Protein 5H4E (pdb70)

Organism: Clostridium beijerinckii (strain ATCC 51743 / NCIMB 8052) (NCBI:txid290402)

Solvent-accessible surface area: 15635 Å² total; per-residue (Å²): 128,14,57,77,69,121,62,56,0,0,0,26,8,106,44,56,3,146,75,96,38,58,60,70,78,0,29,2,0,1,0,0,67,29,39,125,79,98,90,58,1,29,6,43,53,88,2,76,31,63,63,10,110,99,59,17,7,94,48,114,57,60,32,70,69,92,12,122,105,28,87,74,42,10,2,64,25,26,12,76,5,64,130,27,29,53,0,20,0,26,93,0,42,54,3,75,0,0,3,0,5,43,77,18,0,18,1,74,1,48,120,47,115,121,42,110,64,5,44,45,21,28,84,21,59,66,98,17,15,19,2,62,44,15,24,2,3,21,0,50,8,24,28,45,142,97,2,0,87,0,12,4,8,2,50,55,7,0,0,0,10,3,22,0,48,0,15,6,92,96,71,61,83,70,44,22,2,7,44,50,62,32,64,91,4,21,93,35,0,85,127,75,5,45,78,69,0,73,70,0,31,61,110,26,0,0,10,5,4,12,18,18,66,2,19,0,37,76,104,80,100,25,5,132,34,0,46,78,13,2,69,86,0,11,81,97,4,50,116,83,85,0,62,8,83,24,156,104,15,47,0,15,0,47,12,83,72,90,41,0,6,0,9,71,104,70,37,73,86,90,14,68,0,112,16,88,7,44,1,31,31,0,12,70,3,60,39,34,3,80,37,38,78,98,23,20,105,22,2,8,15,14,0,0,1,3,0,0,3,39,7,0,90,45,29,84,55,5,89,59,56,62,91,6,18,146,87,53,20,0,2,37,0,0,60,6,0,12,70,51,12,92,108,73,44,5,31,1,4,49,41,0,64,14,53,108,34,5,0,37,0,70,19,76,47,9,71,27,0,25,0,23,0,7,62

Structure (mmCIF, N/CA/C/O backbone):
data_5H4E
#
_entry.id   5H4E
#
_cell.length_a   45.758
_cell.length_b   72.838
_cell.length_c   56.456
_cell.angle_alpha   90.00
_cell.angle_beta   103.85
_cell.angle_gamma   90.00
#
_symmetry.space_group_name_H-M   'P 1 21 1'
#
loop_
_entity.id
_entity.type
_entity.pdbx_description
1 polymer 'beta 1-3 glucanase'
2 water water
#
loop_
_atom_site.group_PDB
_atom_site.id
_atom_site.type_symbol
_atom_site.label_atom_id
_atom_site.label_alt_id
_atom_site.label_comp_id
_atom_site.label_asym_id
_atom_site.label_entity_id
_atom_site.label_seq_id
_atom_site.pdbx_PDB_ins_code
_atom_site.Cartn_x
_atom_site.Cartn_y
_atom_site.Cartn_z
_atom_site.occupancy
_atom_site.B_iso_or_equiv
_atom_site.auth_seq_id
_atom_site.auth_comp_id
_atom_site.auth_asym_id
_atom_site.auth_atom_id
_atom_site.pdbx_PDB_model_num
ATOM 1 N N . THR A 1 1 ? 29.566 -16.652 -5.754 1.00 40.62 219 THR A N 1
ATOM 2 C CA . THR A 1 1 ? 29.766 -15.211 -5.911 1.00 32.22 219 THR A CA 1
ATOM 3 C C . THR A 1 1 ? 29.032 -14.639 -7.118 1.00 32.04 219 THR A C 1
ATOM 4 O O . THR A 1 1 ? 29.213 -15.104 -8.243 1.00 30.48 219 THR A O 1
ATOM 8 N N . PRO A 1 2 ? 28.195 -13.621 -6.887 1.00 27.84 220 PRO A N 1
ATOM 9 C CA . PRO A 1 2 ? 27.534 -12.913 -7.986 1.00 26.83 220 PRO A CA 1
ATOM 10 C C . PRO A 1 2 ? 28.538 -12.215 -8.903 1.00 25.78 220 PRO A C 1
ATOM 11 O O . PRO A 1 2 ? 29.691 -12.005 -8.505 1.00 24.08 220 PRO A O 1
ATOM 15 N N . PRO A 1 3 ? 28.105 -11.858 -10.120 1.00 25.22 221 PRO A N 1
ATOM 16 C CA . PRO A 1 3 ? 28.969 -11.142 -11.057 1.00 23.78 221 PRO A CA 1
ATOM 17 C C . PRO A 1 3 ? 29.371 -9.786 -10.501 1.00 26.47 221 PRO A C 1
ATOM 18 O O . PRO A 1 3 ? 28.527 -9.062 -9.969 1.00 23.21 221 PRO A O 1
ATOM 22 N N . LEU A 1 4 ? 30.649 -9.449 -10.625 1.00 24.55 222 LEU A N 1
ATOM 23 C CA . LEU A 1 4 ? 31.150 -8.203 -10.074 1.00 23.96 222 LEU A CA 1
ATOM 24 C C . LEU A 1 4 ? 31.677 -7.289 -11.171 1.00 27.19 222 LEU A C 1
ATOM 25 O O . LEU A 1 4 ? 32.104 -7.744 -12.231 1.00 25.64 222 LEU A O 1
ATOM 30 N N . LYS A 1 5 ? 31.628 -5.994 -10.905 1.00 21.91 223 LYS A N 1
ATOM 31 C CA . LYS A 1 5 ? 32.203 -5.007 -11.805 1.00 27.59 223 LYS A CA 1
ATOM 32 C C . LYS A 1 5 ? 33.121 -4.141 -10.989 1.00 24.94 223 LYS A C 1
ATOM 33 O O . LYS A 1 5 ? 32.745 -3.703 -9.914 1.00 23.78 223 LYS A O 1
ATOM 39 N N . SER A 1 6 ? 34.327 -3.901 -11.489 1.00 26.04 224 SER A N 1
ATOM 40 C CA . SER A 1 6 ? 35.238 -3.015 -10.791 1.00 23.62 224 SER A CA 1
ATOM 41 C C . SER A 1 6 ? 34.564 -1.657 -10.595 1.00 26.47 224 SER A C 1
ATOM 42 O O . SER A 1 6 ? 34.048 -1.067 -11.549 1.00 28.16 224 SER A O 1
ATOM 45 N N . GLY A 1 7 ? 34.529 -1.189 -9.351 1.00 25.09 225 GLY A N 1
ATOM 46 C CA . GLY A 1 7 ? 33.978 0.122 -9.055 1.00 27.22 225 GLY A CA 1
ATOM 47 C C . GLY A 1 7 ? 32.515 0.108 -8.656 1.00 25.49 225 GLY A C 1
ATOM 48 O O . GLY A 1 7 ? 31.922 1.160 -8.431 1.00 26.37 225 GLY A O 1
ATOM 49 N N . PHE A 1 8 ? 31.931 -1.083 -8.579 1.00 21.16 226 PHE A N 1
ATOM 50 C CA . PHE A 1 8 ? 30.518 -1.238 -8.229 1.00 21.61 226 PHE A CA 1
ATOM 51 C C . PHE A 1 8 ? 30.347 -2.232 -7.102 1.00 21.04 226 PHE A C 1
ATOM 52 O O . PHE A 1 8 ? 31.262 -2.990 -6.786 1.00 23.04 226 PHE A O 1
ATOM 60 N N . VAL A 1 9 ? 29.175 -2.206 -6.481 1.00 18.31 227 VAL A N 1
ATOM 61 C CA . VAL A 1 9 ? 28.736 -3.278 -5.590 1.00 19.69 227 VAL A CA 1
ATOM 62 C C . VAL A 1 9 ? 27.602 -4.024 -6.286 1.00 19.14 227 VAL A C 1
ATOM 63 O O . VAL A 1 9 ? 26.746 -3.415 -6.928 1.00 21.76 227 VAL A O 1
ATOM 67 N N . THR A 1 10 ? 27.606 -5.342 -6.191 1.00 18.49 228 THR A N 1
ATOM 68 C CA . THR A 1 10 ? 26.516 -6.112 -6.768 1.00 16.81 228 THR A CA 1
ATOM 69 C C . THR A 1 10 ? 25.519 -6.501 -5.682 1.00 18.12 228 THR A C 1
ATOM 70 O O . THR A 1 10 ? 25.906 -6.938 -4.595 1.00 17.63 228 THR A O 1
ATOM 74 N N . LEU A 1 11 ? 24.237 -6.321 -5.987 1.00 15.59 229 LEU A N 1
ATOM 75 C CA . LEU A 1 11 ? 23.150 -6.790 -5.147 1.00 17.45 229 LEU A CA 1
ATOM 76 C C . LEU A 1 11 ? 22.446 -7.963 -5.842 1.00 17.78 229 LEU A C 1
ATOM 77 O O . LEU A 1 11 ? 21.786 -7.783 -6.859 1.00 19.60 229 LEU A O 1
ATOM 82 N N . GLN A 1 12 ? 22.611 -9.167 -5.305 1.00 16.86 230 GLN A N 1
ATOM 83 C CA . GLN A 1 12 ? 22.082 -10.367 -5.942 1.00 18.63 230 GLN A CA 1
ATOM 84 C C . GLN A 1 12 ? 20.754 -10.768 -5.315 1.00 19.88 230 GLN A C 1
ATOM 85 O O . GLN A 1 12 ? 20.696 -11.003 -4.114 1.00 19.45 230 GLN A O 1
ATOM 91 N N . VAL A 1 13 ? 19.686 -10.842 -6.114 1.00 18.96 231 VAL A N 1
ATOM 92 C CA . VAL A 1 13 ? 18.420 -11.355 -5.583 1.00 19.23 231 VAL A CA 1
ATOM 93 C C . VAL A 1 13 ? 18.473 -12.879 -5.580 1.00 21.63 231 VAL A C 1
ATOM 94 O O . VAL A 1 13 ? 18.858 -13.497 -6.579 1.00 20.50 231 VAL A O 1
ATOM 98 N N . LYS A 1 14 ? 18.121 -13.481 -4.446 1.00 17.20 232 LYS A N 1
ATOM 99 C CA . LYS A 1 14 ? 18.012 -14.934 -4.352 1.00 17.59 232 LYS A CA 1
ATOM 100 C C . LYS A 1 14 ? 16.580 -15.359 -4.024 1.00 19.50 232 LYS A C 1
ATOM 101 O O . LYS A 1 14 ? 16.006 -14.944 -3.015 1.00 19.08 232 LYS A O 1
ATOM 107 N N . ASN A 1 15 ? 16.020 -16.211 -4.877 1.00 21.94 233 ASN A N 1
ATOM 108 C CA . ASN A 1 15 ? 14.643 -16.687 -4.732 1.00 18.27 233 ASN A CA 1
ATOM 109 C C . ASN A 1 15 ? 14.540 -17.836 -3.736 1.00 23.73 233 ASN A C 1
ATOM 110 O O . ASN A 1 15 ? 14.925 -18.974 -4.044 1.00 22.04 233 ASN A O 1
ATOM 115 N N . ASN A 1 16 ? 14.030 -17.546 -2.538 1.00 19.75 234 ASN A N 1
ATOM 116 C CA . ASN A 1 16 ? 13.860 -18.581 -1.514 1.00 21.26 234 ASN A CA 1
ATOM 117 C C . ASN A 1 16 ? 12.387 -18.825 -1.191 1.00 24.45 234 ASN A C 1
ATOM 118 O O . ASN A 1 16 ? 12.040 -19.176 -0.060 1.00 23.54 234 ASN A O 1
ATOM 123 N N . THR A 1 17 ? 11.531 -18.625 -2.186 1.00 22.15 235 THR A N 1
ATOM 124 C CA . THR A 1 17 ? 10.087 -18.733 -1.988 1.00 22.73 235 THR A CA 1
ATOM 125 C C . THR A 1 17 ? 9.604 -20.180 -2.109 1.00 27.96 235 THR A C 1
ATOM 126 O O . THR A 1 17 ? 8.399 -20.451 -2.022 1.00 24.39 235 THR A O 1
ATOM 130 N N . ASN A 1 18 ? 10.550 -21.100 -2.292 1.00 28.07 236 ASN A N 1
ATOM 131 C CA . ASN A 1 18 ? 10.259 -22.542 -2.312 1.00 32.66 236 ASN A CA 1
ATOM 132 C C . ASN A 1 18 ? 9.118 -22.930 -3.252 1.00 31.97 236 ASN A C 1
ATOM 133 O O . ASN A 1 18 ? 8.328 -23.818 -2.942 1.00 32.63 236 ASN A O 1
ATOM 138 N N . GLY A 1 19 ? 9.036 -22.249 -4.389 1.00 31.08 237 GLY A N 1
ATOM 139 C CA . GLY A 1 19 ? 8.094 -22.595 -5.439 1.00 28.48 237 GLY A CA 1
ATOM 140 C C . GLY A 1 19 ? 6.850 -21.729 -5.489 1.00 27.74 237 GLY A C 1
ATOM 141 O O . GLY A 1 19 ? 6.023 -21.901 -6.369 1.00 27.42 237 GLY A O 1
ATOM 142 N N . GLN A 1 20 ? 6.703 -20.801 -4.543 1.00 24.68 238 GLN A N 1
ATOM 143 C CA . GLN A 1 20 ? 5.549 -19.911 -4.562 1.00 24.39 238 GLN A CA 1
ATOM 144 C C . GLN A 1 20 ? 5.615 -18.954 -5.746 1.00 25.25 238 GLN A C 1
ATOM 145 O O . GLN A 1 20 ? 4.596 -18.649 -6.364 1.00 25.95 238 GLN A O 1
ATOM 151 N N . TYR A 1 21 ? 6.821 -18.467 -6.035 1.00 23.63 239 TYR A N 1
ATOM 152 C CA . TYR A 1 21 ? 7.068 -17.597 -7.190 1.00 25.27 239 TYR A CA 1
ATOM 153 C C . TYR A 1 21 ? 8.338 -18.010 -7.935 1.00 23.84 239 TYR A C 1
ATOM 154 O O . TYR A 1 21 ? 9.328 -18.413 -7.311 1.00 27.38 239 TYR A O 1
ATOM 163 N N . SER A 1 22 ? 8.306 -17.916 -9.264 1.00 24.33 240 SER A N 1
ATOM 164 C CA . SER A 1 22 ? 9.493 -18.153 -10.091 1.00 27.06 240 SER A CA 1
ATOM 165 C C . SER A 1 22 ? 10.244 -16.836 -10.249 1.00 23.78 240 SER A C 1
ATOM 166 O O . SER A 1 22 ? 9.713 -15.788 -9.907 1.00 22.36 240 SER A O 1
ATOM 169 N N . ASN A 1 23 ? 11.467 -16.876 -10.768 1.00 25.37 241 ASN A N 1
ATOM 170 C CA . ASN A 1 23 ? 12.212 -15.643 -10.999 1.00 21.54 241 ASN A CA 1
ATOM 171 C C . ASN A 1 23 ? 11.535 -14.743 -12.035 1.00 25.20 241 ASN A C 1
ATOM 172 O O . ASN A 1 23 ? 11.735 -13.523 -12.056 1.00 24.08 241 ASN A O 1
ATOM 177 N N . ASP A 1 24 ? 10.723 -15.352 -12.890 1.00 24.93 242 ASP A N 1
ATOM 178 C CA . ASP A 1 24 ? 9.910 -14.612 -13.844 1.00 23.44 242 ASP A CA 1
ATOM 179 C C . ASP A 1 24 ? 8.751 -13.876 -13.151 1.00 28.46 242 ASP A C 1
ATOM 180 O O . ASP A 1 24 ? 8.056 -13.079 -13.776 1.00 24.61 242 ASP A O 1
ATOM 185 N N . GLN A 1 25 ? 8.558 -14.141 -11.859 1.00 23.34 243 GLN A N 1
ATOM 186 C CA . GLN A 1 25 ? 7.475 -13.521 -11.096 1.00 25.02 243 GLN A CA 1
ATOM 187 C C . GLN A 1 25 ? 7.994 -12.598 -9.986 1.00 23.88 243 GLN A C 1
ATOM 188 O O . GLN A 1 25 ? 7.231 -12.145 -9.126 1.00 22.84 243 GLN A O 1
ATOM 194 N N . ILE A 1 26 ? 9.293 -12.336 -10.011 1.00 21.90 244 ILE A N 1
ATOM 195 C CA . ILE A 1 26 ? 9.913 -11.447 -9.034 1.00 22.43 244 ILE A CA 1
ATOM 196 C C . ILE A 1 26 ? 10.436 -10.213 -9.756 1.00 19.69 244 ILE A C 1
ATOM 197 O O . ILE A 1 26 ? 11.141 -10.335 -10.752 1.00 21.48 244 ILE A O 1
ATOM 202 N N . TYR A 1 27 ? 10.080 -9.032 -9.263 1.00 18.52 245 TYR A N 1
ATOM 203 C CA . TYR A 1 27 ? 10.473 -7.785 -9.911 1.00 20.59 245 TYR A CA 1
ATOM 204 C C . TYR A 1 27 ? 11.305 -6.912 -8.990 1.00 20.03 245 TYR A C 1
ATOM 205 O O . TYR A 1 27 ? 10.943 -6.734 -7.838 1.00 18.25 245 TYR A O 1
ATOM 214 N N . TRP A 1 28 ? 12.400 -6.345 -9.492 1.00 15.37 246 TRP A N 1
ATOM 215 C CA . TRP A 1 28 ? 13.148 -5.388 -8.683 1.00 19.91 246 TRP A CA 1
ATOM 216 C C . TRP A 1 28 ? 13.367 -4.050 -9.387 1.00 19.21 246 TRP A C 1
ATOM 217 O O . TRP A 1 28 ? 13.433 -3.979 -10.622 1.00 19.15 246 TRP A O 1
ATOM 228 N N . ALA A 1 29 ? 13.467 -2.999 -8.580 1.00 17.96 247 ALA A N 1
ATOM 229 C CA . ALA A 1 29 ? 13.837 -1.663 -9.029 1.00 18.74 247 ALA A CA 1
ATOM 230 C C . ALA A 1 29 ? 14.627 -0.994 -7.914 1.00 19.93 247 ALA A C 1
ATOM 231 O O . ALA A 1 29 ? 14.323 -1.194 -6.739 1.00 18.16 247 ALA A O 1
ATOM 233 N N . ILE A 1 30 ? 15.652 -0.221 -8.262 1.00 17.15 248 ILE A N 1
ATOM 234 C CA . ILE A 1 30 ? 16.363 0.575 -7.253 1.00 18.99 248 ILE A CA 1
ATOM 235 C C . ILE A 1 30 ? 16.170 2.057 -7.537 1.00 20.22 248 ILE A C 1
ATOM 236 O O . ILE A 1 30 ? 16.484 2.528 -8.630 1.00 20.80 248 ILE A O 1
ATOM 241 N N . VAL A 1 31 ? 15.672 2.782 -6.545 1.00 18.83 249 VAL A N 1
ATOM 242 C CA . VAL A 1 31 ? 15.484 4.215 -6.660 1.00 19.42 249 VAL A CA 1
ATOM 243 C C . VAL A 1 31 ? 16.240 4.906 -5.540 1.00 22.92 249 VAL A C 1
ATOM 244 O O . VAL A 1 31 ? 16.365 4.369 -4.440 1.00 23.65 249 VAL A O 1
ATOM 248 N N . GLY A 1 32 ? 16.765 6.090 -5.814 1.00 19.87 250 GLY A N 1
ATOM 249 C CA . GLY A 1 32 ? 17.589 6.762 -4.831 1.00 19.60 250 GLY A CA 1
ATOM 250 C C . GLY A 1 32 ? 18.018 8.126 -5.327 1.00 20.57 250 GLY A C 1
ATOM 251 O O . GLY A 1 32 ? 17.377 8.694 -6.208 1.00 20.06 250 GLY A O 1
ATOM 252 N N . LYS A 1 33 ? 19.092 8.660 -4.754 1.00 20.20 251 LYS A N 1
ATOM 253 C CA . LYS A 1 33 ? 19.600 9.954 -5.196 1.00 24.07 251 LYS A CA 1
ATOM 254 C C . LYS A 1 33 ? 21.052 9.881 -5.644 1.00 24.81 251 LYS A C 1
ATOM 255 O O . LYS A 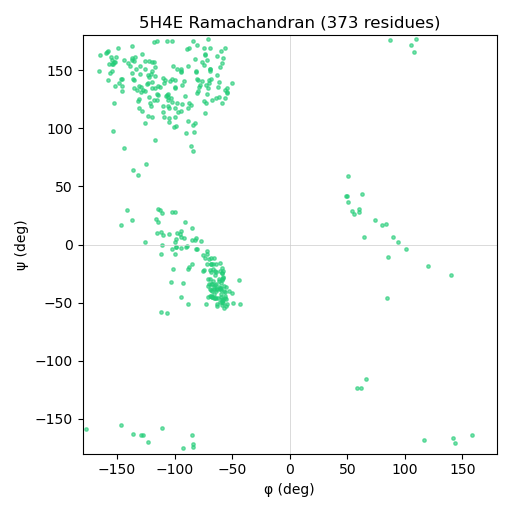1 33 ? 21.864 9.192 -5.031 1.00 22.44 251 LYS A O 1
ATOM 261 N N . ASP A 1 34 ? 21.353 10.581 -6.734 1.00 27.99 252 ASP A N 1
ATOM 262 C CA . ASP A 1 34 ? 22.726 10.782 -7.162 1.00 24.74 252 ASP A CA 1
ATOM 263 C C . ASP A 1 34 ? 23.461 11.542 -6.072 1.00 26.62 252 ASP A C 1
ATOM 264 O O . ASP A 1 34 ? 23.003 12.593 -5.624 1.00 26.42 252 ASP A O 1
ATOM 269 N N . PRO A 1 35 ? 24.601 11.006 -5.627 1.00 27.89 253 PRO A N 1
ATOM 270 C CA . PRO A 1 35 ? 25.377 11.623 -4.550 1.00 27.11 253 PRO A CA 1
ATOM 271 C C . PRO A 1 35 ? 25.821 13.051 -4.863 1.00 30.63 253 PRO A C 1
ATOM 272 O O . PRO A 1 35 ? 25.955 13.850 -3.949 1.00 33.83 253 PRO A O 1
ATOM 276 N N . ASP A 1 36 ? 26.042 13.369 -6.129 1.00 27.48 254 ASP A N 1
ATOM 277 C CA . ASP A 1 36 ? 26.566 14.685 -6.478 1.00 31.14 254 ASP A CA 1
ATOM 278 C C . ASP A 1 36 ? 25.471 15.697 -6.831 1.00 32.78 254 ASP A C 1
ATOM 279 O O . ASP A 1 36 ? 25.489 16.833 -6.353 1.00 36.75 254 ASP A O 1
ATOM 284 N N . THR A 1 37 ? 24.509 15.282 -7.645 1.00 30.51 255 THR A N 1
ATOM 285 C CA . THR A 1 37 ? 23.465 16.189 -8.109 1.00 28.30 255 THR A CA 1
ATOM 286 C C . THR A 1 37 ? 22.271 16.235 -7.163 1.00 34.02 255 THR A C 1
ATOM 287 O O . THR A 1 37 ? 21.508 17.199 -7.176 1.00 31.57 255 THR A O 1
ATOM 291 N N . LYS A 1 38 ? 22.133 15.188 -6.343 1.00 31.45 256 LYS A N 1
ATOM 292 C CA . LYS A 1 38 ? 20.967 14.947 -5.474 1.00 31.78 256 LYS A CA 1
ATOM 293 C C . LYS A 1 38 ? 19.668 14.697 -6.250 1.00 32.84 256 LYS A C 1
ATOM 294 O O . LYS A 1 38 ? 18.601 14.586 -5.648 1.00 37.79 256 LYS A O 1
ATOM 300 N N . GLN A 1 39 ? 19.747 14.589 -7.573 1.00 28.64 257 GLN A N 1
ATOM 301 C CA . GLN A 1 39 ? 18.563 14.261 -8.359 1.00 32.33 257 GLN A CA 1
ATOM 302 C C . GLN A 1 39 ? 18.071 12.865 -7.965 1.00 33.53 257 GLN A C 1
ATOM 303 O O . GLN A 1 39 ? 18.878 11.984 -7.644 1.00 26.44 257 GLN A O 1
ATOM 309 N N . PHE A 1 40 ? 16.758 12.657 -7.989 1.00 31.79 258 PHE A N 1
ATOM 310 C CA . PHE A 1 40 ? 16.221 11.316 -7.823 1.00 28.06 258 PHE A CA 1
ATOM 311 C C . PHE A 1 40 ? 16.482 10.523 -9.086 1.00 26.38 258 PHE A C 1
ATOM 312 O O . PHE A 1 40 ? 16.308 11.017 -10.198 1.00 27.49 258 PHE A O 1
ATOM 320 N N . VAL A 1 41 ? 16.906 9.278 -8.901 1.00 24.34 259 VAL A N 1
ATOM 321 C CA . VAL A 1 41 ? 17.344 8.424 -9.987 1.00 21.97 259 VAL A CA 1
ATOM 322 C C . VAL A 1 41 ? 16.793 7.019 -9.837 1.00 23.20 259 VAL A C 1
ATOM 323 O O . VAL A 1 41 ? 16.386 6.606 -8.742 1.00 20.46 259 VAL A O 1
ATOM 327 N N . HIS A 1 42 ? 16.779 6.287 -10.936 1.00 18.81 260 HIS A N 1
ATOM 328 C CA . HIS A 1 42 ? 16.620 4.842 -10.875 1.00 18.01 260 HIS A CA 1
ATOM 329 C C . HIS A 1 42 ? 17.857 4.232 -11.503 1.00 23.13 260 HIS A C 1
ATOM 330 O O . HIS A 1 42 ? 18.468 4.823 -12.401 1.00 21.74 260 HIS A O 1
ATOM 337 N N . VAL A 1 43 ? 18.231 3.055 -11.025 1.00 20.03 261 VAL A N 1
ATOM 338 C CA . VAL A 1 43 ? 19.442 2.395 -11.488 1.00 20.55 261 VAL A CA 1
ATOM 339 C C . VAL A 1 43 ? 19.116 1.486 -12.660 1.00 20.78 261 VAL A C 1
ATOM 340 O O . VAL A 1 43 ? 18.212 0.647 -12.567 1.00 23.65 261 VAL A O 1
ATOM 344 N N . ASP A 1 44 ? 19.842 1.623 -13.766 1.00 18.80 262 ASP A N 1
ATOM 345 C CA . ASP A 1 44 ? 19.554 0.755 -14.896 1.00 21.59 262 ASP A CA 1
ATOM 346 C C . ASP A 1 44 ? 20.288 -0.570 -14.693 1.00 21.59 262 ASP A C 1
ATOM 347 O O . ASP A 1 44 ? 20.857 -0.817 -13.614 1.00 21.90 262 ASP A O 1
ATOM 352 N N . LEU A 1 45 ? 20.272 -1.425 -15.708 1.00 19.74 263 LEU A N 1
ATOM 353 C CA . LEU A 1 45 ? 20.815 -2.771 -15.546 1.00 21.73 263 LEU A CA 1
ATOM 354 C C . LEU A 1 45 ? 22.347 -2.798 -15.485 1.00 22.55 263 LEU A C 1
ATOM 355 O O . LEU A 1 45 ? 22.946 -3.820 -15.132 1.00 21.22 263 LEU A O 1
ATOM 360 N N . ASN A 1 46 ? 22.987 -1.684 -15.808 1.00 24.58 264 ASN A N 1
ATOM 361 C CA . ASN A 1 46 ? 24.447 -1.649 -15.775 1.00 22.27 264 ASN A CA 1
ATOM 362 C C . ASN A 1 46 ? 24.997 -0.758 -14.663 1.00 22.32 264 ASN A C 1
ATOM 363 O O . ASN A 1 46 ? 26.195 -0.464 -14.628 1.00 22.00 264 ASN A O 1
ATOM 368 N N . GLY A 1 47 ? 24.134 -0.317 -13.756 1.00 21.82 265 GLY A N 1
ATOM 369 C CA . GLY A 1 47 ? 24.593 0.469 -12.625 1.00 19.76 265 GLY A CA 1
ATOM 370 C C . GLY A 1 47 ? 24.636 1.974 -12.808 1.00 19.96 265 GLY A C 1
ATOM 371 O O . GLY A 1 47 ? 25.130 2.693 -11.946 1.00 20.88 265 GLY A O 1
ATOM 372 N N . ASN A 1 48 ? 24.128 2.468 -13.930 1.00 19.45 266 ASN A N 1
ATOM 373 C CA . ASN A 1 48 ? 24.054 3.912 -14.148 1.00 20.43 266 ASN A CA 1
ATOM 374 C C . ASN A 1 48 ? 22.917 4.571 -13.373 1.00 18.38 266 ASN A C 1
ATOM 375 O O . ASN A 1 48 ? 21.818 4.013 -13.280 1.00 20.55 266 ASN A O 1
ATOM 380 N N . LEU A 1 49 ? 23.164 5.765 -12.835 1.00 19.31 267 LEU A N 1
ATOM 381 C CA . LEU A 1 49 ? 22.106 6.480 -12.122 1.00 20.17 267 LEU A CA 1
ATOM 382 C C . LEU A 1 49 ? 21.343 7.361 -13.114 1.00 21.05 267 LEU A C 1
ATOM 383 O O . LEU A 1 49 ? 21.762 8.473 -13.401 1.00 19.02 267 LEU A O 1
ATOM 388 N N . ILE A 1 50 ? 20.226 6.853 -13.631 1.00 21.43 268 ILE A N 1
ATOM 389 C CA . ILE A 1 50 ? 19.430 7.600 -14.616 1.00 22.24 268 ILE A CA 1
ATOM 390 C C . ILE A 1 50 ? 18.451 8.537 -13.924 1.00 27.29 268 ILE A C 1
ATOM 391 O O . ILE A 1 50 ? 17.590 8.079 -13.168 1.00 25.68 268 ILE A O 1
ATOM 396 N N . PRO A 1 51 ? 18.564 9.849 -14.182 1.00 25.51 269 PRO A N 1
ATOM 397 C CA . PRO A 1 51 ? 17.645 10.809 -13.551 1.00 26.29 269 PRO A CA 1
ATOM 398 C C . PRO A 1 51 ? 16.182 10.467 -13.794 1.00 25.33 269 PRO A C 1
ATOM 399 O O . PRO A 1 51 ? 15.819 10.120 -14.917 1.00 23.81 269 PRO A O 1
ATOM 403 N N . MET A 1 52 ? 15.357 10.529 -12.753 1.00 27.07 270 MET A N 1
ATOM 404 C CA . MET A 1 52 ? 13.925 10.401 -12.972 1.00 31.34 270 MET A CA 1
ATOM 405 C C . MET A 1 52 ? 13.409 11.648 -13.677 1.00 32.20 270 MET A C 1
ATOM 406 O O . MET A 1 52 ? 13.796 12.772 -13.347 1.00 33.05 270 MET A O 1
ATOM 411 N N . LYS A 1 53 ? 12.522 11.438 -14.632 1.00 34.38 271 LYS A N 1
ATOM 412 C CA . LYS A 1 53 ? 11.830 12.537 -15.281 1.00 40.00 271 LYS A CA 1
ATOM 413 C C . LYS A 1 53 ? 10.325 12.264 -15.307 1.00 40.16 271 LYS A C 1
ATOM 414 O O . LYS A 1 53 ? 9.900 11.142 -15.605 1.00 33.22 271 LYS A O 1
ATOM 420 N N . ILE A 1 54 ? 9.531 13.293 -15.001 1.00 39.65 272 ILE A N 1
ATOM 421 C CA . ILE A 1 54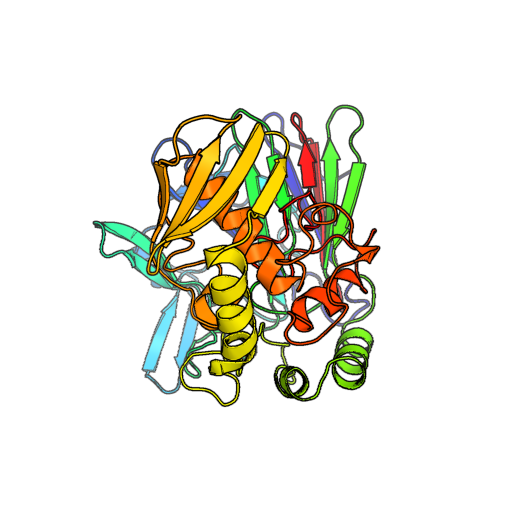 ? 8.063 13.195 -15.020 1.00 37.96 272 ILE A CA 1
ATOM 422 C C . ILE A 1 54 ? 7.512 12.462 -16.254 1.00 33.29 272 ILE A C 1
ATOM 423 O O . ILE A 1 54 ? 6.481 11.795 -16.191 1.00 35.47 272 ILE A O 1
ATOM 428 N N . SER A 1 55 ? 8.220 12.556 -17.371 1.00 37.48 273 SER A N 1
ATOM 429 C CA . SER A 1 55 ? 7.776 11.926 -18.603 1.00 32.71 273 SER A CA 1
ATOM 430 C C . SER A 1 55 ? 7.857 10.396 -18.558 1.00 35.03 273 SER A C 1
ATOM 431 O O . SER A 1 55 ? 7.302 9.717 -19.417 1.00 34.27 273 SER A O 1
ATOM 434 N N . ASP A 1 56 ? 8.533 9.853 -17.548 1.00 36.15 274 ASP A N 1
ATOM 435 C CA . ASP A 1 56 ? 8.672 8.401 -17.414 1.00 33.29 274 ASP A CA 1
ATOM 436 C C . ASP A 1 56 ? 7.344 7.683 -17.157 1.00 34.20 274 ASP A C 1
ATOM 437 O O . ASP A 1 56 ? 7.199 6.508 -17.497 1.00 36.54 274 ASP A O 1
ATOM 442 N N . ASN A 1 57 ? 6.378 8.387 -16.573 1.00 32.93 275 ASN A N 1
ATOM 443 C CA . ASN A 1 57 ? 5.058 7.807 -16.312 1.00 31.04 275 ASN A CA 1
ATOM 444 C C . ASN A 1 57 ? 4.346 7.372 -17.597 1.00 34.61 275 ASN A C 1
ATOM 445 O O . ASN A 1 57 ? 3.559 6.425 -17.593 1.00 36.22 275 ASN A O 1
ATOM 450 N N . ASP A 1 58 ? 4.636 8.053 -18.702 1.00 40.53 276 ASP A N 1
ATOM 451 C CA . ASP A 1 58 ? 3.901 7.827 -19.949 1.00 40.41 276 ASP A CA 1
ATOM 452 C C . ASP A 1 58 ? 4.731 7.176 -21.050 1.00 44.69 276 ASP A C 1
ATOM 453 O O . ASP A 1 58 ? 4.190 6.797 -22.090 1.00 46.86 276 ASP A O 1
ATOM 458 N N . ALA A 1 59 ? 6.035 7.049 -20.823 1.00 40.97 277 ALA A N 1
ATOM 459 C CA . ALA A 1 59 ? 6.939 6.471 -21.815 1.00 45.59 277 ALA A CA 1
ATOM 460 C C . ALA A 1 59 ? 6.562 5.033 -22.183 1.00 42.56 277 ALA A C 1
ATOM 461 O O . ALA A 1 59 ? 5.757 4.399 -21.507 1.00 46.08 277 ALA A O 1
ATOM 463 N N . ALA A 1 60 ? 7.145 4.532 -23.268 1.00 48.95 278 ALA A N 1
ATOM 464 C CA . ALA A 1 60 ? 6.887 3.174 -23.747 1.00 47.90 278 ALA A CA 1
ATOM 465 C C . ALA A 1 60 ? 7.119 2.114 -22.671 1.00 48.39 278 ALA A C 1
ATOM 466 O O . ALA A 1 60 ? 8.162 2.099 -22.009 1.00 46.58 278 ALA A O 1
ATOM 468 N N . GLY A 1 61 ? 6.145 1.221 -22.516 1.00 47.36 279 GLY A N 1
ATOM 469 C CA . GLY A 1 61 ? 6.230 0.150 -21.538 1.00 40.34 279 GLY A CA 1
ATOM 470 C C . GLY A 1 61 ? 5.810 0.555 -20.138 1.00 41.64 279 GLY A C 1
ATOM 471 O O . GLY A 1 61 ? 6.123 -0.128 -19.170 1.00 39.52 279 GLY A O 1
ATOM 472 N N . HIS A 1 62 ? 5.099 1.671 -20.024 1.00 40.22 280 HIS A N 1
ATOM 473 C CA . HIS A 1 62 ? 4.668 2.143 -18.716 1.00 37.44 280 HIS A CA 1
ATOM 474 C C . HIS A 1 62 ? 3.526 1.289 -18.192 1.00 37.94 280 HIS A C 1
ATOM 475 O O . HIS A 1 62 ? 2.958 0.470 -18.918 1.00 35.86 280 HIS A O 1
ATOM 482 N N . LEU A 1 63 ? 3.194 1.484 -16.920 1.00 32.89 281 LEU A N 1
ATOM 483 C CA . LEU A 1 63 ? 2.143 0.718 -16.285 1.00 30.54 281 LEU A CA 1
ATOM 484 C C . LEU A 1 63 ? 0.877 1.551 -16.224 1.00 29.07 281 LEU A C 1
ATOM 485 O O . LEU A 1 63 ? 0.933 2.775 -16.202 1.00 31.82 281 LEU A O 1
ATOM 490 N N . THR A 1 64 ? -0.265 0.880 -16.196 1.00 28.94 282 THR A N 1
ATOM 491 C CA . THR A 1 64 ? -1.533 1.568 -16.023 1.00 29.50 282 THR A CA 1
ATOM 492 C C . THR A 1 64 ? -2.384 0.812 -15.013 1.00 30.01 282 THR A C 1
ATOM 493 O O . THR A 1 64 ? -2.378 -0.421 -14.979 1.00 30.60 282 THR A O 1
ATOM 497 N N . LYS A 1 65 ? -3.100 1.552 -14.173 1.00 30.58 283 LYS A N 1
ATOM 498 C CA . LYS A 1 65 ? -3.935 0.932 -13.148 1.00 31.41 283 LYS A CA 1
ATOM 499 C C . LYS A 1 65 ? -5.198 1.749 -12.908 1.00 30.76 283 LYS A C 1
ATOM 500 O O . LYS A 1 65 ? -5.147 2.981 -12.838 1.00 31.18 283 LYS A O 1
ATOM 506 N N . THR A 1 66 ? -6.333 1.063 -12.801 1.00 29.79 284 THR A N 1
ATOM 507 C CA . THR A 1 66 ? -7.582 1.713 -12.413 1.00 29.65 284 THR A CA 1
ATOM 508 C C . THR A 1 66 ? -7.882 1.478 -10.939 1.00 29.13 284 THR A C 1
ATOM 509 O O . THR A 1 66 ? -8.067 0.334 -10.518 1.00 30.85 284 THR A O 1
ATOM 513 N N . THR A 1 67 ? -7.922 2.561 -10.164 1.00 27.38 285 THR A N 1
ATOM 514 C CA . THR A 1 67 ? -8.237 2.493 -8.740 1.00 29.24 285 THR A CA 1
ATOM 515 C C . THR A 1 67 ? -9.649 3.047 -8.543 1.00 27.79 285 THR A C 1
ATOM 516 O O . THR A 1 67 ? -10.258 3.517 -9.506 1.00 26.46 285 THR A O 1
ATOM 520 N N . PRO A 1 68 ? -10.194 2.987 -7.312 1.00 28.34 286 PRO A N 1
ATOM 521 C CA . PRO A 1 68 ? -11.520 3.613 -7.158 1.00 27.78 286 PRO A CA 1
ATOM 522 C C . PRO A 1 68 ? -11.527 5.122 -7.476 1.00 31.37 286 PRO A C 1
ATOM 523 O O . PRO A 1 68 ? -12.594 5.703 -7.688 1.00 25.56 286 PRO A O 1
ATOM 527 N N . ASP A 1 69 ? -10.350 5.741 -7.523 1.00 27.47 287 ASP A N 1
ATOM 528 C CA . ASP A 1 69 ? -10.267 7.185 -7.705 1.00 32.68 287 ASP A CA 1
ATOM 529 C C . ASP A 1 69 ? -9.971 7.597 -9.143 1.00 32.54 287 ASP A C 1
ATOM 530 O O . ASP A 1 69 ? -9.934 8.792 -9.449 1.00 35.43 287 ASP A O 1
ATOM 535 N N . GLY A 1 70 ? -9.785 6.617 -10.027 1.00 31.12 288 GLY A N 1
ATOM 536 C CA . GLY A 1 70 ? -9.521 6.904 -11.429 1.00 28.98 288 GLY A CA 1
ATOM 537 C C . GLY A 1 70 ? -8.545 5.948 -12.099 1.00 34.00 288 GLY A C 1
ATOM 538 O O . GLY A 1 70 ? -8.166 4.926 -11.520 1.00 32.23 288 GLY A O 1
ATOM 539 N N . THR A 1 71 ? -8.142 6.288 -13.325 1.00 35.86 289 THR A N 1
ATOM 540 C CA . THR A 1 71 ? -7.172 5.505 -14.094 1.00 33.69 289 THR A CA 1
ATOM 541 C C . THR A 1 71 ? -5.885 6.321 -14.328 1.00 37.87 289 THR A C 1
ATOM 542 O O . THR A 1 71 ? -5.948 7.474 -14.766 1.00 28.86 289 THR A O 1
ATOM 546 N N . PHE A 1 72 ? -4.723 5.736 -14.022 1.00 32.71 290 PHE A N 1
ATOM 547 C CA . PHE A 1 72 ? -3.461 6.469 -14.140 1.00 31.07 290 PHE A CA 1
ATOM 548 C C . PHE A 1 72 ? -2.325 5.658 -14.772 1.00 33.24 290 PHE A C 1
ATOM 549 O O . PHE A 1 72 ? -2.347 4.424 -14.767 1.00 29.20 290 PHE A O 1
ATOM 557 N N . ASN A 1 73 ? -1.330 6.374 -15.300 1.00 33.41 291 ASN A N 1
ATOM 558 C CA . ASN A 1 73 ? -0.099 5.783 -15.835 1.00 33.57 291 ASN A CA 1
ATOM 559 C C . ASN A 1 73 ? 1.067 5.922 -14.856 1.00 28.79 291 ASN A C 1
ATOM 560 O O . ASN A 1 73 ? 1.220 6.959 -14.209 1.00 30.05 291 ASN A O 1
ATOM 565 N N . TYR A 1 74 ? 1.913 4.900 -14.771 1.00 29.42 292 TYR A N 1
ATOM 566 C CA . TYR A 1 74 ? 3.047 4.955 -13.848 1.00 28.93 292 TYR A CA 1
ATOM 567 C C . TYR A 1 74 ? 4.339 4.584 -14.534 1.00 27.13 292 TYR A C 1
ATOM 568 O O . TYR A 1 74 ? 4.333 3.833 -15.503 1.00 29.19 292 TYR A O 1
ATOM 577 N N . SER A 1 75 ? 5.450 5.096 -14.012 1.00 26.91 293 SER A N 1
ATOM 578 C CA . SER A 1 75 ? 6.772 4.720 -14.498 1.00 25.06 293 SER A CA 1
ATOM 579 C C . SER A 1 75 ? 6.966 3.213 -14.419 1.00 29.00 293 SER A C 1
ATOM 580 O O . SER A 1 75 ? 6.167 2.494 -13.811 1.00 30.03 293 SER A O 1
ATOM 583 N N . ASN A 1 76 ? 8.029 2.727 -15.034 1.00 23.86 294 ASN A N 1
ATOM 584 C CA . ASN A 1 76 ? 8.294 1.305 -14.994 1.00 25.28 294 ASN A CA 1
ATOM 585 C C . ASN A 1 76 ? 9.790 1.090 -14.923 1.00 29.62 294 ASN A C 1
ATOM 586 O O . ASN A 1 76 ? 10.461 0.871 -15.937 1.00 30.00 294 ASN A O 1
ATOM 591 N N . TYR A 1 77 ? 10.311 1.184 -13.705 1.00 25.50 295 TYR A N 1
ATOM 592 C CA . TYR A 1 77 ? 11.732 1.041 -13.477 1.00 22.20 295 TYR A CA 1
ATOM 593 C C . TYR A 1 77 ? 12.090 -0.389 -13.097 1.00 22.80 295 TYR A C 1
ATOM 594 O O . TYR A 1 77 ? 13.239 -0.669 -12.752 1.00 23.50 295 TYR A O 1
ATOM 603 N N . PHE A 1 78 ? 11.107 -1.287 -13.168 1.00 22.72 296 PHE A N 1
ATOM 604 C CA . PHE A 1 78 ? 11.263 -2.651 -12.669 1.00 21.12 296 PHE A CA 1
ATOM 605 C C . PHE A 1 78 ? 11.820 -3.617 -13.694 1.00 25.92 296 PHE A C 1
ATOM 606 O O . PHE A 1 78 ? 11.666 -3.423 -14.904 1.00 23.81 296 PHE A O 1
ATOM 614 N N . CYS A 1 79 ? 12.469 -4.659 -13.181 1.00 22.18 297 CYS A N 1
ATOM 615 C CA . CYS A 1 79 ? 13.089 -5.707 -13.988 1.00 22.18 297 CYS A CA 1
ATOM 616 C C . CYS A 1 79 ? 12.766 -7.080 -13.399 1.00 23.55 297 CYS A C 1
ATOM 617 O O . CYS A 1 79 ? 12.845 -7.259 -12.186 1.00 20.21 297 CYS A O 1
ATOM 620 N N . LYS A 1 80 ? 12.388 -8.043 -14.237 1.00 22.04 298 LYS A N 1
ATOM 621 C CA . LYS A 1 80 ? 12.152 -9.410 -13.759 1.00 20.60 298 LYS A CA 1
ATOM 622 C C . LYS A 1 80 ? 13.472 -10.063 -13.368 1.00 21.53 298 LYS A C 1
ATOM 623 O O . LYS A 1 80 ? 14.474 -9.878 -14.056 1.00 22.61 298 LYS A O 1
ATOM 629 N N . ALA A 1 81 ? 13.475 -10.844 -12.289 1.00 21.27 299 ALA A N 1
ATOM 630 C CA . ALA A 1 81 ? 14.679 -11.576 -11.902 1.00 20.36 299 ALA A CA 1
ATOM 631 C C . ALA A 1 81 ? 15.138 -12.504 -13.036 1.00 24.11 299 ALA A C 1
ATOM 632 O O . ALA A 1 81 ? 16.332 -12.786 -13.185 1.00 26.78 299 ALA A O 1
ATOM 634 N N . SER A 1 82 ? 14.190 -12.957 -13.851 1.00 23.82 300 SER A N 1
ATOM 635 C CA . SER A 1 82 ? 14.516 -13.856 -14.951 1.00 22.15 300 SER A CA 1
ATOM 636 C C . SER A 1 82 ? 15.272 -13.138 -16.072 1.00 21.60 300 SER A C 1
ATOM 637 O O . SER A 1 82 ? 16.079 -13.759 -16.759 1.00 29.06 300 SER A O 1
ATOM 640 N N . GLN A 1 83 ? 15.024 -11.841 -16.251 1.00 22.45 301 GLN A N 1
ATOM 641 C CA . GLN A 1 83 ? 15.821 -11.021 -17.171 1.00 22.02 301 GLN A CA 1
ATOM 642 C C . GLN A 1 83 ? 17.210 -10.742 -16.593 1.00 25.86 301 GLN A C 1
ATOM 643 O O . GLN A 1 83 ? 18.216 -10.952 -17.254 1.00 22.84 301 GLN A O 1
ATOM 649 N N . GLN A 1 84 ? 17.258 -10.255 -15.357 1.00 20.02 302 GLN A N 1
ATOM 650 C CA . GLN A 1 84 ? 18.527 -10.056 -14.672 1.00 22.11 302 GLN A CA 1
ATOM 651 C C . GLN A 1 84 ? 18.282 -10.162 -13.166 1.00 20.56 302 GLN A C 1
ATOM 652 O O . GLN A 1 84 ? 17.467 -9.419 -12.621 1.00 20.68 302 GLN A O 1
ATOM 658 N N . SER A 1 85 ? 18.969 -11.093 -12.514 1.00 19.52 303 SER A N 1
ATOM 659 C CA . SER A 1 85 ? 18.661 -11.442 -11.128 1.00 18.83 303 SER A CA 1
ATOM 660 C C . SER A 1 85 ? 19.452 -10.609 -10.128 1.00 21.39 303 SER A C 1
ATOM 661 O O . SER A 1 85 ? 19.296 -10.757 -8.915 1.00 17.97 303 SER A O 1
ATOM 664 N N . TYR A 1 86 ? 20.307 -9.740 -10.645 1.00 20.36 304 TYR A N 1
ATOM 665 C CA . TYR A 1 86 ? 21.203 -8.948 -9.815 1.00 20.13 304 TYR A CA 1
ATOM 666 C C . TYR A 1 86 ? 21.210 -7.501 -10.297 1.00 18.78 304 TYR A C 1
ATOM 667 O O . TYR A 1 86 ? 20.898 -7.218 -11.455 1.00 20.45 304 TYR A O 1
ATOM 676 N N . ALA A 1 87 ? 21.588 -6.601 -9.399 1.00 18.42 305 ALA A N 1
ATOM 677 C CA . ALA A 1 87 ? 21.781 -5.195 -9.714 1.00 20.63 305 ALA A CA 1
ATOM 678 C C . ALA A 1 87 ? 23.216 -4.760 -9.411 1.00 20.60 305 ALA A C 1
ATOM 679 O O . ALA A 1 87 ? 23.845 -5.277 -8.480 1.00 20.86 305 ALA A O 1
ATOM 681 N N . TYR A 1 88 ? 23.739 -3.835 -10.208 1.00 19.09 306 TYR A N 1
ATOM 682 C CA . TYR A 1 88 ? 24.980 -3.134 -9.858 1.00 21.56 306 TYR A CA 1
ATOM 683 C C . TYR A 1 88 ? 24.634 -1.781 -9.279 1.00 20.40 306 TYR A C 1
ATOM 684 O O . TYR A 1 88 ? 23.782 -1.096 -9.830 1.00 21.33 306 TYR A O 1
ATOM 693 N N . ILE A 1 89 ? 25.271 -1.380 -8.178 1.00 18.46 307 ILE A N 1
ATOM 694 C CA . ILE A 1 89 ? 25.147 0.016 -7.744 1.00 17.21 307 ILE A CA 1
ATOM 695 C C . ILE A 1 89 ? 26.506 0.686 -7.655 1.00 18.19 307 ILE A C 1
ATOM 696 O O . ILE A 1 89 ? 27.508 0.043 -7.301 1.00 18.77 307 ILE A O 1
ATOM 701 N N . PRO A 1 90 ? 26.547 1.981 -8.004 1.00 21.33 308 PRO A N 1
ATOM 702 C CA . PRO A 1 90 ? 27.688 2.852 -7.747 1.00 20.30 308 PRO A CA 1
ATOM 703 C C . PRO A 1 90 ? 27.437 3.536 -6.417 1.00 18.93 308 PRO A C 1
ATOM 704 O O . PRO A 1 90 ? 26.442 3.184 -5.779 1.00 18.69 308 PRO A O 1
ATOM 708 N N . LYS A 1 91 ? 28.292 4.468 -6.001 1.00 19.60 309 LYS A N 1
ATOM 709 C CA . LYS A 1 91 ? 27.988 5.304 -4.839 1.00 20.64 309 LYS A CA 1
ATOM 710 C C . LYS A 1 91 ? 26.581 5.878 -5.023 1.00 23.74 309 LYS A C 1
ATOM 711 O O . LYS A 1 91 ? 26.207 6.252 -6.137 1.00 20.71 309 LYS A O 1
ATOM 717 N N . ILE A 1 92 ? 25.799 5.907 -3.945 1.00 21.91 310 ILE A N 1
ATOM 718 C CA . ILE A 1 92 ? 24.394 6.301 -4.040 1.00 21.41 310 ILE A CA 1
ATOM 719 C C . ILE A 1 92 ? 23.856 6.584 -2.641 1.00 20.38 310 ILE A C 1
ATOM 720 O O . ILE A 1 92 ? 24.311 5.993 -1.660 1.00 20.81 310 ILE A O 1
ATOM 725 N N . ILE A 1 93 ? 22.900 7.500 -2.541 1.00 22.23 311 ILE A N 1
ATOM 726 C CA . ILE A 1 93 ? 22.320 7.822 -1.241 1.00 22.18 311 ILE A CA 1
ATOM 727 C C . ILE A 1 93 ? 20.796 7.689 -1.218 1.00 19.58 311 ILE A C 1
ATOM 728 O O . ILE A 1 93 ? 20.142 7.734 -2.264 1.00 22.15 311 ILE A O 1
ATOM 733 N N . GLY A 1 94 ? 20.254 7.514 -0.012 1.00 18.58 312 GLY A N 1
ATOM 734 C CA . GLY A 1 94 ? 18.820 7.412 0.208 1.00 24.22 312 GLY A CA 1
ATOM 735 C C . GLY A 1 94 ? 18.137 6.431 -0.727 1.00 21.74 312 GLY A C 1
ATOM 736 O O . GLY A 1 94 ? 17.059 6.705 -1.250 1.00 22.63 312 GLY A O 1
ATOM 737 N N . ALA A 1 95 ? 18.769 5.284 -0.953 1.00 20.87 313 ALA A N 1
ATOM 738 C CA . ALA A 1 95 ? 18.283 4.353 -1.974 1.00 16.92 313 ALA A CA 1
ATOM 739 C C . ALA A 1 95 ? 17.367 3.284 -1.395 1.00 17.85 313 ALA A C 1
ATOM 740 O O . ALA A 1 95 ? 17.512 2.892 -0.226 1.00 19.79 313 ALA A O 1
ATOM 742 N N . ARG A 1 96 ? 16.407 2.844 -2.207 1.00 19.55 314 ARG A N 1
ATOM 743 C CA . ARG A 1 96 ? 15.556 1.708 -1.878 1.00 17.45 314 ARG A CA 1
ATOM 744 C C . ARG A 1 96 ? 15.535 0.714 -3.036 1.00 18.62 314 ARG A C 1
ATOM 745 O O . ARG A 1 96 ? 15.321 1.098 -4.190 1.00 19.25 314 ARG A O 1
ATOM 753 N N . MET A 1 97 ? 15.755 -0.561 -2.729 1.00 16.28 315 MET A N 1
ATOM 754 C CA . MET A 1 97 ? 15.552 -1.610 -3.717 1.00 16.32 315 MET A CA 1
ATOM 755 C C . MET A 1 97 ? 14.218 -2.280 -3.449 1.00 15.77 315 MET A C 1
ATOM 756 O O . MET A 1 97 ? 14.118 -3.099 -2.543 1.00 16.33 315 MET A O 1
ATOM 761 N N . TYR A 1 98 ? 13.194 -1.923 -4.220 1.00 17.50 316 TYR A N 1
ATOM 762 C CA . TYR A 1 98 ? 11.882 -2.552 -4.079 1.00 14.66 316 TYR A CA 1
ATOM 763 C C . TYR A 1 98 ? 11.894 -3.901 -4.780 1.00 16.00 316 TYR A C 1
ATOM 764 O O . TYR A 1 98 ? 12.335 -3.999 -5.917 1.00 15.03 316 TYR A O 1
ATOM 773 N N . ILE A 1 99 ? 11.402 -4.931 -4.102 1.00 16.55 317 ILE A N 1
ATOM 774 C CA . ILE A 1 99 ? 11.314 -6.257 -4.682 1.00 15.72 317 ILE A CA 1
ATOM 775 C C . ILE A 1 99 ? 9.887 -6.752 -4.488 1.00 19.24 317 ILE A C 1
ATOM 776 O O . ILE A 1 99 ? 9.447 -6.933 -3.352 1.00 18.95 317 ILE A O 1
ATOM 781 N N . SER A 1 100 ? 9.160 -6.943 -5.589 1.00 15.42 318 SER A N 1
ATOM 782 C CA . SER A 1 100 ? 7.756 -7.345 -5.499 1.00 16.09 318 SER A CA 1
ATOM 783 C C . SER A 1 100 ? 7.531 -8.701 -6.151 1.00 19.15 318 SER A C 1
ATOM 784 O O . SER A 1 100 ? 8.319 -9.143 -6.986 1.00 20.94 318 SER A O 1
ATOM 787 N N . TYR A 1 101 ? 6.460 -9.363 -5.730 1.00 19.05 319 TYR A N 1
ATOM 788 C CA . TYR A 1 101 ? 6.103 -10.679 -6.231 1.00 18.12 319 TYR A CA 1
ATOM 789 C C . TYR A 1 101 ? 4.870 -10.563 -7.134 1.00 21.89 319 TYR A C 1
ATOM 790 O O . TYR A 1 101 ? 3.954 -9.786 -6.834 1.00 21.58 319 TYR A O 1
ATOM 799 N N . GLY A 1 102 ? 4.833 -11.326 -8.225 1.00 22.83 320 GLY A N 1
ATOM 800 C CA . GLY A 1 102 ? 3.634 -11.410 -9.049 1.00 25.01 320 GLY A CA 1
ATOM 801 C C . GLY A 1 102 ? 3.486 -10.307 -10.081 1.00 23.89 320 GLY A C 1
ATOM 802 O O . GLY A 1 102 ? 3.149 -10.563 -11.237 1.00 24.44 320 GLY A O 1
ATOM 803 N N . LYS A 1 103 ? 3.720 -9.070 -9.660 1.00 24.54 321 LYS A N 1
ATOM 804 C CA . LYS A 1 103 ? 3.676 -7.932 -10.566 1.00 23.10 321 LYS A CA 1
ATOM 805 C C . LYS A 1 103 ? 4.565 -6.834 -10.013 1.00 22.57 321 LYS A C 1
ATOM 806 O O . LYS A 1 103 ? 4.881 -6.832 -8.819 1.00 21.82 321 LYS A O 1
ATOM 812 N N . PRO A 1 104 ? 5.004 -5.909 -10.875 1.00 22.38 322 PRO A N 1
ATOM 813 C CA . PRO A 1 104 ? 5.813 -4.806 -10.366 1.00 21.40 322 PRO A CA 1
ATOM 814 C C . PRO A 1 104 ? 4.957 -3.808 -9.602 1.00 21.17 322 PRO A C 1
ATOM 815 O O . PRO A 1 104 ? 3.733 -3.801 -9.731 1.00 20.01 322 PRO A O 1
ATOM 819 N N . LEU A 1 105 ? 5.607 -2.959 -8.823 1.00 19.29 323 LEU A N 1
ATOM 820 C CA . LEU A 1 105 ? 4.909 -1.899 -8.111 1.00 18.52 323 LEU A CA 1
ATOM 821 C C . LEU A 1 105 ? 4.564 -0.777 -9.076 1.00 24.80 323 LEU A C 1
ATOM 822 O O . LEU A 1 105 ? 5.187 -0.643 -10.138 1.00 22.11 323 LEU A O 1
ATOM 827 N N . TYR A 1 106 ? 3.550 0.004 -8.722 1.00 19.91 324 TYR A N 1
ATOM 828 C CA . TYR A 1 106 ? 3.192 1.194 -9.490 1.00 23.99 324 TYR A CA 1
ATOM 829 C C . TYR A 1 106 ? 3.776 2.445 -8.839 1.00 26.20 324 TYR A C 1
ATOM 830 O O . TYR A 1 106 ? 3.239 2.942 -7.842 1.00 22.50 324 TYR A O 1
ATOM 839 N N . ILE A 1 107 ? 4.876 2.945 -9.397 1.00 22.42 325 ILE A N 1
ATOM 840 C CA . ILE A 1 107 ? 5.545 4.117 -8.852 1.00 24.76 325 ILE A CA 1
ATOM 841 C C . ILE A 1 107 ? 5.279 5.359 -9.710 1.00 22.59 325 ILE A C 1
ATOM 842 O O . ILE A 1 107 ? 5.663 5.403 -10.881 1.00 24.34 325 ILE A O 1
ATOM 847 N N . LYS A 1 108 ? 4.622 6.356 -9.121 1.00 25.78 326 LYS A N 1
ATOM 848 C CA . LYS A 1 108 ? 4.314 7.620 -9.802 1.00 28.76 326 LYS A CA 1
ATOM 849 C C . LYS A 1 108 ? 5.439 8.651 -9.656 1.00 28.48 326 LYS A C 1
ATOM 850 O O . LYS A 1 108 ? 5.740 9.088 -8.544 1.00 31.11 326 LYS A O 1
ATOM 856 N N . VAL A 1 109 ? 6.049 9.056 -10.769 1.00 28.11 327 VAL A N 1
ATOM 857 C CA . VAL A 1 109 ? 7.051 10.123 -10.717 1.00 30.18 327 VAL A CA 1
ATOM 858 C C . VAL A 1 109 ? 6.331 11.470 -10.663 1.00 31.42 327 VAL A C 1
ATOM 859 O O . VAL A 1 109 ? 5.297 11.650 -11.306 1.00 33.64 327 VAL A O 1
ATOM 863 N N . ASN A 1 110 ? 6.872 12.411 -9.899 1.00 34.18 328 ASN A N 1
ATOM 864 C CA . ASN A 1 110 ? 6.190 13.680 -9.664 1.00 38.84 328 ASN A CA 1
ATOM 865 C C . ASN A 1 110 ? 7.133 14.873 -9.515 1.00 44.74 328 ASN A C 1
ATOM 866 O O . ASN A 1 110 ? 8.255 14.856 -10.029 1.00 44.94 328 ASN A O 1
ATOM 871 N N . GLN A 1 111 ? 6.643 15.902 -8.819 1.00 41.93 329 GLN A N 1
ATOM 872 C CA . GLN A 1 111 ? 7.446 17.013 -8.311 1.00 39.88 329 GLN A CA 1
ATOM 873 C C . GLN A 1 111 ? 7.086 17.259 -6.833 1.00 47.97 329 GLN A C 1
ATOM 874 O O . GLN A 1 111 ? 5.915 17.479 -6.497 1.00 45.43 329 GLN A O 1
ATOM 880 N N . ALA A 1 112 ? 8.085 17.203 -5.952 1.00 46.44 330 ALA A N 1
ATOM 881 C CA . ALA A 1 112 ? 7.884 17.569 -4.549 1.00 47.59 330 ALA A CA 1
ATOM 882 C C . ALA A 1 112 ? 7.717 19.091 -4.390 1.00 45.79 330 ALA A C 1
ATOM 883 O O . ALA A 1 112 ? 8.126 19.868 -5.259 1.00 45.73 330 ALA A O 1
ATOM 885 N N . ALA A 1 113 ? 7.114 19.509 -3.280 1.00 49.00 331 ALA A N 1
ATOM 886 C CA . ALA A 1 113 ? 6.781 20.917 -3.072 1.00 42.77 331 ALA A CA 1
ATOM 887 C C . ALA A 1 113 ? 8.025 21.810 -3.051 1.00 43.16 331 ALA A C 1
ATOM 888 O O . ALA A 1 113 ? 7.966 22.965 -3.493 1.00 41.32 331 ALA A O 1
ATOM 890 N N . ASP A 1 114 ? 9.151 21.270 -2.575 1.00 40.78 332 ASP A N 1
ATOM 891 C CA . ASP A 1 114 ? 10.386 22.062 -2.451 1.00 42.40 332 ASP A CA 1
ATOM 892 C C . ASP A 1 114 ? 11.040 22.377 -3.805 1.00 38.80 332 ASP A C 1
ATOM 893 O O . ASP A 1 114 ? 12.031 23.112 -3.873 1.00 29.44 332 ASP A O 1
ATOM 898 N N . GLY A 1 115 ? 10.487 21.809 -4.875 1.00 35.55 333 GLY A N 1
ATOM 899 C CA . GLY A 1 115 ? 10.873 22.191 -6.220 1.00 37.16 333 GLY A CA 1
ATOM 900 C C . GLY A 1 115 ? 11.439 21.074 -7.062 1.00 35.65 333 GLY A C 1
ATOM 901 O O . GLY A 1 115 ? 11.476 21.180 -8.284 1.00 32.95 333 GLY A O 1
ATOM 902 N N . LEU A 1 116 ? 11.875 19.999 -6.407 1.00 40.86 334 LEU A N 1
ATOM 903 C CA . LEU A 1 116 ? 12.623 18.936 -7.083 1.00 38.52 334 LEU A CA 1
ATOM 904 C C . LEU A 1 116 ? 11.778 17.722 -7.491 1.00 40.87 334 LEU A C 1
ATOM 905 O O . LEU A 1 116 ? 10.774 17.387 -6.842 1.00 34.41 334 LEU A O 1
ATOM 910 N N . ILE A 1 117 ? 12.221 17.060 -8.562 1.00 41.42 335 ILE A N 1
ATOM 911 C CA . ILE A 1 117 ? 11.536 15.900 -9.131 1.00 38.52 335 ILE A CA 1
ATOM 912 C C . ILE A 1 117 ? 11.707 14.638 -8.290 1.00 38.71 335 ILE A C 1
ATOM 913 O O . ILE A 1 117 ? 12.829 14.214 -8.029 1.00 39.26 335 ILE A O 1
ATOM 918 N N . GLY A 1 118 ? 10.599 14.030 -7.879 1.00 37.55 336 GLY A N 1
ATOM 919 C CA . GLY A 1 118 ? 10.669 12.873 -7.005 1.00 33.52 336 GLY A CA 1
ATOM 920 C C . GLY A 1 118 ? 9.744 11.744 -7.401 1.00 30.99 336 GLY A C 1
ATOM 921 O O . GLY A 1 118 ? 9.249 11.678 -8.523 1.00 29.23 336 GLY A O 1
ATOM 922 N N . TYR A 1 119 ? 9.508 10.829 -6.469 1.00 32.15 337 TYR A N 1
ATOM 923 C CA . TYR A 1 119 ? 8.600 9.725 -6.749 1.00 29.77 337 TYR A CA 1
ATOM 924 C C . TYR A 1 119 ? 7.734 9.414 -5.533 1.00 26.61 337 TYR A C 1
ATOM 925 O O . TYR A 1 119 ? 8.105 9.704 -4.388 1.00 28.10 337 TYR A O 1
ATOM 934 N N . ALA A 1 120 ? 6.582 8.813 -5.812 1.00 29.30 338 ALA A N 1
ATOM 935 C CA . ALA A 1 120 ? 5.677 8.342 -4.780 1.00 26.81 338 ALA A CA 1
ATOM 936 C C . ALA A 1 120 ? 5.702 6.827 -4.788 1.00 25.02 338 ALA A C 1
ATOM 937 O O . ALA A 1 120 ? 5.297 6.205 -5.766 1.00 26.21 338 ALA A O 1
ATOM 939 N N . GLY A 1 121 ? 6.213 6.237 -3.715 1.00 26.30 339 GLY A N 1
ATOM 940 C CA . GLY A 1 121 ? 6.133 4.800 -3.541 1.00 26.01 339 GLY A CA 1
ATOM 941 C C . GLY A 1 121 ? 4.776 4.481 -2.942 1.00 29.75 339 GLY A C 1
ATOM 942 O O . GLY A 1 121 ? 3.941 5.371 -2.795 1.00 27.48 339 GLY A O 1
ATOM 943 N N . PRO A 1 122 ? 4.543 3.211 -2.593 1.00 27.95 340 PRO A N 1
ATOM 944 C CA . PRO A 1 122 ? 3.237 2.829 -2.045 1.00 24.19 340 PRO A CA 1
ATOM 945 C C . PRO A 1 122 ? 2.876 3.649 -0.813 1.00 25.97 340 PRO A C 1
ATOM 946 O O . PRO A 1 122 ? 3.702 3.831 0.077 1.00 27.13 340 PRO A O 1
ATOM 950 N N . ASN A 1 123 ? 1.657 4.164 -0.779 1.00 22.11 341 ASN A N 1
ATOM 951 C CA . ASN A 1 123 ? 1.141 4.741 0.443 1.00 26.54 341 ASN A CA 1
ATOM 952 C C . ASN A 1 123 ? -0.052 3.917 0.867 1.00 24.94 341 ASN A C 1
ATOM 953 O O . ASN A 1 123 ? -1.182 4.213 0.484 1.00 23.06 341 ASN A O 1
ATOM 958 N N . LEU A 1 124 ? 0.192 2.884 1.663 1.00 21.64 342 LEU A N 1
ATOM 959 C CA . LEU A 1 124 ? -0.870 1.931 1.972 1.00 24.61 342 LEU A CA 1
ATOM 960 C C . LEU A 1 124 ? -1.855 2.463 3.011 1.00 24.88 342 LEU A C 1
ATOM 961 O O . LEU A 1 124 ? -2.773 1.751 3.412 1.00 25.77 342 LEU A O 1
ATOM 966 N N . ALA A 1 125 ? -1.673 3.709 3.443 1.00 21.96 343 ALA A N 1
ATOM 967 C CA . ALA A 1 125 ? -2.679 4.366 4.277 1.00 22.42 343 ALA A CA 1
ATOM 968 C C . ALA A 1 125 ? -3.880 4.765 3.414 1.00 24.71 343 ALA A C 1
ATOM 969 O O . ALA A 1 125 ? -4.994 4.956 3.919 1.00 22.71 343 ALA A O 1
ATOM 971 N N . ASN A 1 126 ? -3.646 4.886 2.109 1.00 22.58 344 ASN A N 1
ATOM 972 C CA . ASN A 1 126 ? -4.719 5.164 1.147 1.00 22.09 344 ASN A CA 1
ATOM 973 C C . ASN A 1 126 ? -5.248 3.874 0.533 1.00 21.09 344 ASN A C 1
ATOM 974 O O . ASN A 1 126 ? -4.517 3.199 -0.181 1.00 21.84 344 ASN A O 1
ATOM 979 N N . THR A 1 127 ? -6.511 3.524 0.789 1.00 20.64 345 THR A N 1
ATOM 980 C CA . THR A 1 127 ? -7.031 2.252 0.278 1.00 20.42 345 THR A CA 1
ATOM 981 C C . THR A 1 127 ? -7.161 2.273 -1.238 1.00 22.79 345 THR A C 1
ATOM 982 O O . THR A 1 127 ? -7.257 1.216 -1.870 1.00 24.61 345 THR A O 1
ATOM 986 N N . SER A 1 128 ? -7.129 3.462 -1.830 1.00 21.45 346 SER A N 1
ATOM 987 C CA . SER A 1 128 ? -7.144 3.567 -3.286 1.00 22.53 346 SER A CA 1
ATOM 988 C C . SER A 1 128 ? -5.748 3.669 -3.915 1.00 24.72 346 SER A C 1
ATOM 989 O O . SER A 1 128 ? -5.614 3.955 -5.108 1.00 26.06 346 SER A O 1
ATOM 992 N N . ASP A 1 129 ? -4.708 3.412 -3.126 1.00 22.92 347 ASP A N 1
ATOM 993 C CA . ASP A 1 129 ? -3.357 3.312 -3.680 1.00 22.95 347 ASP A CA 1
ATOM 994 C C . ASP A 1 129 ? -3.289 2.156 -4.687 1.00 22.19 347 ASP A C 1
ATOM 995 O O . ASP A 1 129 ? -3.862 1.097 -4.455 1.00 20.87 347 ASP A O 1
ATOM 1000 N N . PRO A 1 130 ? -2.587 2.356 -5.811 1.00 21.58 348 PRO A N 1
ATOM 1001 C CA . PRO A 1 130 ? -2.483 1.332 -6.863 1.00 23.87 348 PRO A CA 1
ATOM 1002 C C . PRO A 1 130 ? -1.759 0.064 -6.417 1.00 20.97 348 PRO A C 1
ATOM 1003 O O . PRO A 1 130 ? -1.876 -0.977 -7.068 1.00 24.86 348 PRO A O 1
ATOM 1007 N N . ASN A 1 131 ? -1.027 0.154 -5.311 1.00 21.84 349 ASN A N 1
ATOM 1008 C CA . ASN A 1 131 ? -0.214 -0.958 -4.838 1.00 21.80 349 ASN A CA 1
ATOM 1009 C C . ASN A 1 131 ? -0.869 -1.781 -3.731 1.00 20.55 349 ASN A C 1
ATOM 1010 O O . ASN A 1 131 ? -0.251 -2.699 -3.193 1.00 19.91 349 ASN A O 1
ATOM 1015 N N . THR A 1 132 ? -2.113 -1.459 -3.393 1.00 22.37 350 THR A N 1
ATOM 1016 C CA . THR A 1 132 ? -2.829 -2.207 -2.364 1.00 24.18 350 THR A CA 1
ATOM 1017 C C . THR A 1 132 ? -2.850 -3.702 -2.673 1.00 22.33 350 THR A C 1
ATOM 1018 O O . THR A 1 132 ? -3.159 -4.117 -3.788 1.00 21.77 350 THR A O 1
ATOM 1022 N N . GLY A 1 133 ? -2.488 -4.515 -1.690 1.00 21.90 351 GLY A N 1
ATOM 1023 C CA . GLY A 1 133 ? -2.524 -5.951 -1.874 1.00 21.98 351 GLY A CA 1
ATOM 1024 C C . GLY A 1 133 ? -1.303 -6.604 -2.511 1.00 20.70 351 GLY A C 1
ATOM 1025 O O . GLY A 1 133 ? -1.203 -7.837 -2.516 1.00 20.03 351 GLY A O 1
ATOM 1026 N N . ILE A 1 134 ? -0.381 -5.819 -3.064 1.00 18.54 352 ILE A N 1
ATOM 1027 C CA . ILE A 1 134 ? 0.775 -6.418 -3.741 1.00 18.22 352 ILE A CA 1
ATOM 1028 C C . ILE A 1 134 ? 1.838 -6.880 -2.735 1.00 18.62 352 ILE A C 1
ATOM 1029 O O . ILE A 1 134 ? 2.129 -6.178 -1.757 1.00 20.95 352 ILE A O 1
ATOM 1034 N N . MET A 1 135 ? 2.373 -8.076 -2.951 1.00 19.02 353 MET A N 1
ATOM 1035 C CA . MET A 1 135 ? 3.455 -8.597 -2.113 1.00 16.56 353 MET A CA 1
ATOM 1036 C C . MET A 1 135 ? 4.728 -7.864 -2.458 1.00 15.44 353 MET A C 1
ATOM 1037 O O . MET A 1 135 ? 5.226 -7.978 -3.580 1.00 18.13 353 MET A O 1
ATOM 1042 N N . PHE A 1 136 ? 5.244 -7.080 -1.518 1.00 15.97 354 PHE A N 1
ATOM 1043 C CA . PHE A 1 136 ? 6.517 -6.393 -1.753 1.00 16.68 354 PHE A CA 1
ATOM 1044 C C . PHE A 1 136 ? 7.225 -6.086 -0.443 1.00 18.83 354 PHE A C 1
ATOM 1045 O O . PHE A 1 136 ? 6.590 -5.989 0.613 1.00 15.95 354 PHE A O 1
ATOM 1053 N N . GLU A 1 137 ? 8.546 -5.952 -0.534 1.00 16.59 355 GLU A N 1
ATOM 1054 C CA . GLU A 1 137 ? 9.382 -5.392 0.523 1.00 16.97 355 GLU A CA 1
ATOM 1055 C C . GLU A 1 137 ? 10.377 -4.454 -0.155 1.00 17.86 355 GLU A C 1
ATOM 1056 O O . GLU A 1 137 ? 10.443 -4.416 -1.394 1.00 17.00 355 GLU A O 1
ATOM 1062 N N . TRP A 1 138 ? 11.131 -3.684 0.628 1.00 20.59 356 TRP A N 1
ATOM 1063 C CA . TRP A 1 138 ? 12.306 -3.009 0.071 1.00 17.42 356 TRP A CA 1
ATOM 1064 C C . TRP A 1 138 ? 13.511 -3.106 1.013 1.00 16.49 356 TRP A C 1
ATOM 1065 O O . TRP A 1 138 ? 13.366 -3.189 2.233 1.00 15.77 356 TRP A O 1
ATOM 1076 N N . ALA A 1 139 ? 14.698 -3.160 0.416 1.00 15.06 357 ALA A N 1
ATOM 1077 C CA . ALA A 1 139 ? 15.952 -2.994 1.151 1.00 15.14 357 ALA A CA 1
ATOM 1078 C C . ALA A 1 139 ? 16.331 -1.522 1.109 1.00 14.72 357 ALA A C 1
ATOM 1079 O O . ALA A 1 139 ? 16.126 -0.850 0.085 1.00 17.20 357 ALA A O 1
ATOM 1081 N N . GLU A 1 140 ? 16.853 -0.994 2.214 1.00 16.48 358 GLU A N 1
ATOM 1082 C CA . GLU A 1 140 ? 17.336 0.391 2.233 1.00 18.40 358 GLU A CA 1
ATOM 1083 C C . GLU A 1 140 ? 18.860 0.385 2.187 1.00 17.81 358 GLU A C 1
ATOM 1084 O O . GLU A 1 140 ? 19.484 -0.469 2.803 1.00 15.92 358 GLU A O 1
ATOM 1090 N N . MET A 1 141 ? 19.468 1.309 1.445 1.00 15.98 359 MET A N 1
ATOM 1091 C CA . MET A 1 141 ? 20.932 1.311 1.392 1.00 16.78 359 MET A CA 1
ATOM 1092 C C . MET A 1 141 ? 21.509 2.659 1.011 1.00 18.58 359 MET A C 1
ATOM 1093 O O . MET A 1 141 ? 20.841 3.490 0.397 1.00 17.78 359 MET A O 1
ATOM 1098 N N . ALA A 1 142 ? 22.752 2.876 1.420 1.00 18.48 360 ALA A N 1
ATOM 1099 C CA . ALA A 1 142 ? 23.510 4.038 0.971 1.00 20.29 360 ALA A CA 1
ATOM 1100 C C . ALA A 1 142 ? 24.976 3.647 0.923 1.00 19.78 360 ALA A C 1
ATOM 1101 O O . ALA A 1 142 ? 25.466 2.933 1.800 1.00 19.27 360 ALA A O 1
ATOM 1103 N N . TRP A 1 143 ? 25.661 4.089 -0.122 1.00 18.57 361 TRP A N 1
ATOM 1104 C CA . TRP A 1 143 ? 27.076 3.825 -0.257 1.00 17.03 361 TRP A CA 1
ATOM 1105 C C . TRP A 1 143 ? 27.744 5.179 -0.392 1.00 21.79 361 TRP A C 1
ATOM 1106 O O . TRP A 1 143 ? 27.553 5.875 -1.391 1.00 21.08 361 TRP A O 1
ATOM 1117 N N . THR A 1 144 ? 28.497 5.560 0.634 1.00 22.61 362 THR A N 1
ATOM 1118 C CA . THR A 1 144 ? 29.083 6.891 0.697 1.00 26.39 362 THR A CA 1
ATOM 1119 C C . THR A 1 144 ? 30.587 6.813 0.849 1.00 29.45 362 THR A C 1
ATOM 1120 O O . THR A 1 144 ? 31.175 5.735 0.751 1.00 26.74 362 THR A O 1
ATOM 1124 N N . ASN A 1 145 ? 31.201 7.959 1.116 1.00 29.13 363 ASN A N 1
ATOM 1125 C CA . ASN A 1 145 ? 32.635 8.024 1.372 1.00 34.86 363 ASN A CA 1
ATOM 1126 C C . ASN A 1 145 ? 33.067 7.162 2.566 1.00 34.34 363 ASN A C 1
ATOM 1127 O O . ASN A 1 145 ? 34.235 6.792 2.694 1.00 32.53 363 ASN A O 1
ATOM 1132 N N . ASP A 1 146 ? 32.109 6.836 3.427 1.00 32.22 364 ASP A N 1
ATOM 1133 C CA . ASP A 1 146 ? 32.387 6.120 4.665 1.00 31.68 364 ASP A CA 1
ATOM 1134 C C . ASP A 1 146 ? 31.976 4.647 4.638 1.00 31.29 364 ASP A C 1
ATOM 1135 O O . ASP A 1 146 ? 32.018 3.973 5.667 1.00 34.42 364 ASP A O 1
ATOM 1140 N N . GLY A 1 147 ? 31.599 4.144 3.466 1.00 27.59 365 GLY A N 1
ATOM 1141 C CA . GLY A 1 147 ? 31.248 2.740 3.326 1.00 24.00 365 GLY A CA 1
ATOM 1142 C C . GLY A 1 147 ? 29.794 2.549 2.930 1.00 21.70 365 GLY A C 1
ATOM 1143 O O . GLY A 1 147 ? 29.103 3.502 2.573 1.00 21.59 365 GLY A O 1
ATOM 1144 N N . LEU A 1 148 ? 29.327 1.312 3.014 1.00 20.93 366 LEU A N 1
ATOM 1145 C CA . LEU A 1 148 ? 27.975 0.966 2.589 1.00 18.46 366 LEU A CA 1
ATOM 1146 C C . LEU A 1 148 ? 27.149 0.525 3.791 1.00 22.57 366 LEU A C 1
ATOM 1147 O O . LEU A 1 148 ? 27.633 -0.226 4.633 1.00 17.62 366 LEU A O 1
ATOM 1152 N N . TRP A 1 149 ? 25.906 1.002 3.857 1.00 17.72 367 TRP A N 1
ATOM 1153 C CA . TRP A 1 149 ? 24.928 0.548 4.845 1.00 21.25 367 TRP A CA 1
ATOM 1154 C C . TRP A 1 149 ? 23.792 -0.083 4.077 1.00 19.32 367 TRP A C 1
ATOM 1155 O O . TRP A 1 149 ? 23.354 0.480 3.089 1.00 19.03 367 TRP A O 1
ATOM 1166 N N . ILE A 1 150 ? 23.312 -1.239 4.508 1.00 18.73 368 ILE A N 1
ATOM 1167 C CA . ILE A 1 150 ? 22.163 -1.828 3.842 1.00 15.18 368 ILE A CA 1
ATOM 1168 C C . ILE A 1 150 ? 21.330 -2.542 4.897 1.00 16.72 368 ILE A C 1
ATOM 1169 O O . ILE A 1 150 ? 21.880 -3.084 5.861 1.00 17.49 368 ILE A O 1
ATOM 1174 N N . ASN A 1 151 ? 20.004 -2.484 4.774 1.00 13.55 369 ASN A N 1
ATOM 1175 C CA . ASN A 1 151 ? 19.160 -3.124 5.786 1.00 18.73 369 ASN A CA 1
ATOM 1176 C C . ASN A 1 151 ? 17.789 -3.536 5.259 1.00 16.52 369 ASN A C 1
ATOM 1177 O O . ASN A 1 151 ? 17.248 -2.906 4.339 1.00 16.20 369 ASN A O 1
ATOM 1182 N N . THR A 1 152 ? 17.255 -4.610 5.838 1.00 13.12 370 THR A N 1
ATOM 1183 C CA . THR A 1 152 ? 15.823 -4.888 5.759 1.00 15.14 370 THR A CA 1
ATOM 1184 C C . THR A 1 152 ? 15.104 -3.915 6.681 1.00 15.68 370 THR A C 1
ATOM 1185 O O . THR A 1 152 ? 15.721 -3.321 7.576 1.00 15.21 370 THR A O 1
ATOM 1189 N N . THR A 1 153 ? 13.797 -3.754 6.511 1.00 15.71 371 THR A N 1
ATOM 1190 C CA . THR A 1 153 ? 13.097 -2.871 7.423 1.00 14.45 371 THR A CA 1
ATOM 1191 C C . THR A 1 153 ? 11.682 -3.347 7.712 1.00 15.75 371 THR A C 1
ATOM 1192 O O . THR A 1 153 ? 10.939 -3.692 6.791 1.00 15.33 371 THR A O 1
ATOM 1196 N N . ARG A 1 154 ? 11.323 -3.380 8.993 1.00 14.01 372 ARG A N 1
ATOM 1197 C CA . ARG A 1 154 ? 9.936 -3.6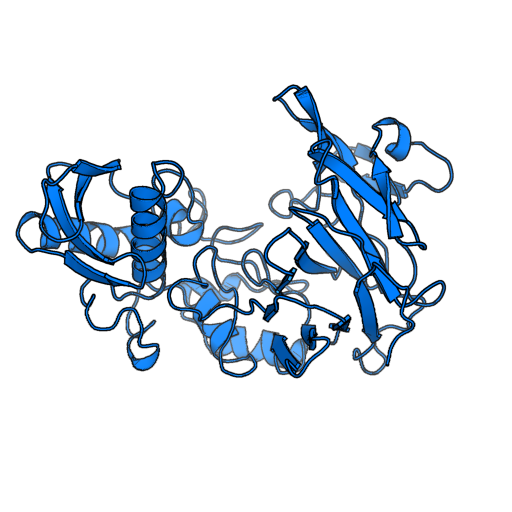32 9.374 1.00 14.96 372 ARG A CA 1
ATOM 1198 C C . ARG A 1 154 ? 9.329 -2.374 9.967 1.00 16.04 372 ARG A C 1
ATOM 1199 O O . ARG A 1 154 ? 8.403 -2.441 10.763 1.00 17.49 372 ARG A O 1
ATOM 1207 N N . VAL A 1 155 ? 9.838 -1.217 9.570 1.00 14.29 373 VAL A N 1
ATOM 1208 C CA . VAL A 1 155 ? 9.364 0.035 10.147 1.00 15.07 373 VAL A CA 1
ATOM 1209 C C . VAL A 1 155 ? 7.925 0.327 9.717 1.00 18.90 373 VAL A C 1
ATOM 1210 O O . VAL A 1 155 ? 7.141 0.851 10.497 1.00 15.16 373 VAL A O 1
ATOM 1214 N N . ASP A 1 156 ? 7.573 -0.056 8.493 1.00 17.34 374 ASP A N 1
ATOM 1215 C CA . ASP A 1 156 ? 6.220 0.172 7.979 1.00 19.08 374 ASP A CA 1
ATOM 1216 C C . ASP A 1 156 ? 5.349 -1.084 7.986 1.00 14.60 374 ASP A C 1
ATOM 1217 O O . ASP A 1 156 ? 4.131 -1.003 8.170 1.00 16.08 374 ASP A O 1
ATOM 1222 N N . GLN A 1 157 ? 5.965 -2.246 7.784 1.00 16.52 375 GLN A N 1
ATOM 1223 C CA . GLN A 1 157 ? 5.200 -3.467 7.549 1.00 14.38 375 GLN A CA 1
ATOM 1224 C C . GLN A 1 157 ? 6.017 -4.752 7.696 1.00 17.42 375 GLN A C 1
ATOM 1225 O O . GLN A 1 157 ? 7.257 -4.727 7.684 1.00 15.25 375 GLN A O 1
ATOM 1231 N N . PHE A 1 158 ? 5.301 -5.867 7.831 1.00 14.72 376 PHE A N 1
ATOM 1232 C CA . PHE A 1 158 ? 5.811 -7.178 7.460 1.00 13.24 376 PHE A CA 1
ATOM 1233 C C . PHE A 1 158 ? 4.919 -7.788 6.391 1.00 16.11 376 PHE A C 1
ATOM 1234 O O . PHE A 1 158 ? 3.727 -8.037 6.642 1.00 17.94 376 PHE A O 1
ATOM 1242 N N . CYS A 1 159 ? 5.491 -8.065 5.225 1.00 15.77 377 CYS A N 1
ATOM 1243 C CA . CYS A 1 159 ? 4.745 -8.712 4.144 1.00 17.25 377 CYS A CA 1
ATOM 1244 C C . CYS A 1 159 ? 5.258 -10.130 3.876 1.00 17.05 377 CYS A C 1
ATOM 1245 O O . CYS A 1 159 ? 4.496 -11.080 3.950 1.00 17.82 377 CYS A O 1
ATOM 1248 N N . TYR A 1 160 ? 6.546 -10.274 3.554 1.00 15.93 378 TYR A N 1
ATOM 1249 C CA . TYR A 1 160 ? 7.122 -11.602 3.375 1.00 15.80 378 TYR A CA 1
ATOM 1250 C C . TYR A 1 160 ? 8.510 -11.653 4.002 1.00 16.14 378 TYR A C 1
ATOM 1251 O O . TYR A 1 160 ? 9.160 -10.618 4.133 1.00 14.07 378 TYR A O 1
ATOM 1260 N N . PRO A 1 161 ? 8.962 -12.848 4.413 1.00 14.50 379 PRO A N 1
ATOM 1261 C CA . PRO A 1 161 ? 10.265 -12.898 5.085 1.00 16.64 379 PRO A CA 1
ATOM 1262 C C . PRO A 1 161 ? 11.431 -12.649 4.128 1.00 16.97 379 PRO A C 1
ATOM 1263 O O . PRO A 1 161 ? 11.454 -13.194 3.016 1.00 16.97 379 PRO A O 1
ATOM 1267 N N . TYR A 1 162 ? 12.379 -11.814 4.544 1.00 15.98 380 TYR A N 1
ATOM 1268 C CA . TYR A 1 162 ? 13.581 -11.596 3.739 1.00 16.65 380 TYR A CA 1
ATOM 1269 C C . TYR A 1 162 ? 14.756 -11.204 4.622 1.00 16.75 380 TYR A C 1
ATOM 1270 O O . TYR A 1 162 ? 14.586 -10.776 5.761 1.00 15.75 380 TYR A O 1
ATOM 1279 N N . ASN A 1 163 ? 15.953 -11.440 4.111 1.00 13.81 381 ASN A N 1
ATOM 1280 C CA . ASN A 1 163 ? 17.150 -11.179 4.889 1.00 15.40 381 ASN A CA 1
ATOM 1281 C C . ASN A 1 163 ? 18.237 -10.838 3.906 1.00 17.94 381 ASN A C 1
ATOM 1282 O O . ASN A 1 163 ? 18.107 -11.127 2.707 1.00 16.03 381 ASN A O 1
ATOM 1287 N N . ILE A 1 164 ? 19.298 -10.205 4.391 1.00 14.77 382 ILE A N 1
ATOM 1288 C CA . ILE A 1 164 ? 20.350 -9.755 3.511 1.00 15.12 382 ILE A CA 1
ATOM 1289 C C . ILE A 1 164 ? 21.682 -10.246 4.053 1.00 14.16 382 ILE A C 1
ATOM 1290 O O . ILE A 1 164 ? 21.936 -10.174 5.259 1.00 15.02 382 ILE A O 1
ATOM 1295 N N . GLN A 1 165 ? 22.512 -10.762 3.157 1.00 16.33 383 GLN A N 1
ATOM 1296 C CA . GLN A 1 165 ? 23.897 -11.085 3.491 1.00 16.94 383 GLN A CA 1
ATOM 1297 C C . GLN A 1 165 ? 24.825 -10.063 2.864 1.00 18.24 383 GLN A C 1
ATOM 1298 O O . GLN A 1 165 ? 24.864 -9.938 1.647 1.00 19.91 383 GLN A O 1
ATOM 1304 N N . LEU A 1 166 ? 25.582 -9.339 3.682 1.00 17.66 384 LEU A N 1
ATOM 1305 C CA . LEU A 1 166 ? 26.525 -8.370 3.151 1.00 15.80 384 LEU A CA 1
ATOM 1306 C C . LEU A 1 166 ? 27.931 -8.924 3.284 1.00 18.83 384 LEU A C 1
ATOM 1307 O O . LEU A 1 166 ? 28.335 -9.374 4.369 1.00 18.81 384 LEU A O 1
ATOM 1312 N N . VAL A 1 167 ? 28.666 -8.887 2.178 1.00 16.74 385 VAL A N 1
ATOM 1313 C CA . VAL A 1 167 ? 30.006 -9.450 2.125 1.00 16.78 385 VAL A CA 1
ATOM 1314 C C . VAL A 1 167 ? 31.001 -8.363 1.746 1.00 18.77 385 VAL A C 1
ATOM 1315 O O . VAL A 1 167 ? 30.875 -7.730 0.687 1.00 17.48 385 VAL A O 1
ATOM 1319 N N . GLY A 1 168 ? 31.984 -8.148 2.610 1.00 17.91 386 GLY A N 1
ATOM 1320 C CA . GLY A 1 168 ? 32.996 -7.145 2.349 1.00 17.22 386 GLY A CA 1
ATOM 1321 C C . GLY A 1 168 ? 34.148 -7.709 1.537 1.00 18.83 386 GLY A C 1
ATOM 1322 O O . GLY A 1 168 ? 34.252 -8.917 1.347 1.00 17.09 386 GLY A O 1
ATOM 1323 N N . ASN A 1 169 ? 35.013 -6.821 1.050 1.00 18.30 387 ASN A N 1
ATOM 1324 C CA . ASN A 1 169 ? 36.195 -7.235 0.304 1.00 18.09 387 ASN A CA 1
ATOM 1325 C C . ASN A 1 169 ? 37.284 -7.878 1.150 1.00 19.59 387 ASN A C 1
ATOM 1326 O O . ASN A 1 169 ? 38.192 -8.514 0.608 1.00 18.83 387 ASN A O 1
ATOM 1331 N N . SER A 1 170 ? 37.229 -7.702 2.468 1.00 17.50 388 SER A N 1
ATOM 1332 C CA . SER A 1 170 ? 38.377 -8.107 3.293 1.00 18.00 388 SER A CA 1
ATOM 1333 C C . SER A 1 170 ? 38.032 -8.746 4.633 1.00 19.79 388 SER A C 1
ATOM 1334 O O . SER A 1 170 ? 38.804 -8.617 5.595 1.00 18.21 388 SER A O 1
ATOM 1337 N N . GLY A 1 171 ? 36.889 -9.423 4.711 1.00 18.54 389 GLY A N 1
ATOM 1338 C CA . GLY A 1 171 ? 36.609 -10.260 5.868 1.00 22.53 389 GLY A CA 1
ATOM 1339 C C . GLY A 1 171 ? 35.187 -10.236 6.395 1.00 26.73 389 GLY A C 1
ATOM 1340 O O . GLY A 1 171 ? 34.722 -11.205 6.997 1.00 29.95 389 GLY A O 1
ATOM 1341 N N . TYR A 1 172 ? 34.485 -9.136 6.159 1.00 21.17 390 TYR A N 1
ATOM 1342 C CA . TYR A 1 172 ? 33.146 -8.949 6.723 1.00 19.78 390 TYR A CA 1
ATOM 1343 C C . TYR A 1 172 ? 32.153 -9.862 6.019 1.00 19.74 390 TYR A C 1
ATOM 1344 O O . TYR A 1 172 ? 32.099 -9.898 4.787 1.00 16.45 390 TYR A O 1
ATOM 1353 N N . ASN A 1 173 ? 31.380 -10.605 6.800 1.00 19.49 391 ASN A N 1
ATOM 1354 C CA . ASN A 1 173 ? 30.363 -11.480 6.227 1.00 21.11 391 ASN A CA 1
ATOM 1355 C C . ASN A 1 173 ? 29.252 -11.692 7.241 1.00 19.25 391 ASN A C 1
ATOM 1356 O O . ASN A 1 173 ? 29.386 -12.518 8.145 1.00 19.98 391 ASN A O 1
ATOM 1361 N N . LYS A 1 174 ? 28.169 -10.926 7.102 1.00 17.50 392 LYS A N 1
ATOM 1362 C CA . LYS A 1 174 ? 27.063 -10.970 8.054 1.00 17.93 392 LYS A CA 1
ATOM 1363 C C . LYS A 1 174 ? 25.713 -11.054 7.350 1.00 16.55 392 LYS A C 1
ATOM 1364 O O . LYS A 1 174 ? 25.555 -10.562 6.240 1.00 16.39 392 LYS A O 1
ATOM 1370 N N . THR A 1 175 ? 24.747 -11.669 8.024 1.00 15.18 393 THR A N 1
ATOM 1371 C CA . THR A 1 175 ? 23.394 -11.838 7.495 1.00 16.87 393 THR A CA 1
ATOM 1372 C C . THR A 1 175 ? 22.364 -11.408 8.535 1.00 17.21 393 THR A C 1
ATOM 1373 O O . THR A 1 175 ? 22.283 -11.996 9.616 1.00 17.82 393 THR A O 1
ATOM 1377 N N . TYR A 1 176 ? 21.590 -10.374 8.210 1.00 18.32 394 TYR A N 1
ATOM 1378 C CA . TYR A 1 176 ? 20.532 -9.893 9.096 1.00 16.73 394 TYR A CA 1
ATOM 1379 C C . TYR A 1 176 ? 19.192 -9.888 8.370 1.00 17.90 394 TYR A C 1
ATOM 1380 O O . TYR A 1 176 ? 19.111 -9.487 7.205 1.00 17.51 394 TYR A O 1
ATOM 1389 N N . GLY A 1 177 ? 18.148 -10.328 9.066 1.00 17.80 395 GLY A N 1
ATOM 1390 C CA . GLY A 1 177 ? 16.795 -10.266 8.542 1.00 15.47 395 GLY A CA 1
ATOM 1391 C C . GLY A 1 177 ? 15.879 -11.258 9.229 1.00 18.87 395 GLY A C 1
ATOM 1392 O O . GLY A 1 177 ? 16.202 -11.757 10.318 1.00 17.08 395 GLY A O 1
ATOM 1393 N N . ASP A 1 178 ? 14.725 -11.519 8.615 1.00 15.89 396 ASP A N 1
ATOM 1394 C CA . ASP A 1 178 ? 13.709 -12.397 9.203 1.00 17.94 396 ASP A CA 1
ATOM 1395 C C . ASP A 1 178 ? 14.146 -13.845 9.245 1.00 17.95 396 ASP A C 1
ATOM 1396 O O . ASP A 1 178 ? 14.882 -14.301 8.370 1.00 21.82 396 ASP A O 1
ATOM 1401 N N . THR A 1 179 ? 13.633 -14.581 10.222 1.00 15.70 397 THR A N 1
ATOM 1402 C CA . THR A 1 179 ? 13.741 -16.038 10.210 1.00 19.42 397 THR A CA 1
ATOM 1403 C C . THR A 1 179 ? 12.348 -16.635 10.195 1.00 22.42 397 THR A C 1
ATOM 1404 O O . THR A 1 179 ? 11.457 -16.139 10.883 1.00 21.39 397 THR A O 1
ATOM 1408 N N . GLY A 1 180 ? 12.155 -17.698 9.418 1.00 21.58 398 GLY A N 1
ATOM 1409 C CA . GLY A 1 180 ? 10.865 -18.369 9.399 1.00 21.32 398 GLY A CA 1
ATOM 1410 C C . GLY A 1 180 ? 10.088 -18.129 8.125 1.00 21.09 398 GLY A C 1
ATOM 1411 O O . GLY A 1 180 ? 10.427 -17.239 7.346 1.00 22.87 398 GLY A O 1
ATOM 1412 N N . THR A 1 181 ? 9.047 -18.934 7.919 1.00 20.33 399 THR A N 1
ATOM 1413 C CA . THR A 1 181 ? 8.143 -18.774 6.782 1.00 21.10 399 THR A CA 1
ATOM 1414 C C . THR A 1 181 ? 7.074 -17.711 7.052 1.00 20.61 399 THR A C 1
ATOM 1415 O O . THR A 1 181 ? 6.779 -17.364 8.201 1.00 20.10 399 THR A O 1
ATOM 1419 N N . ARG A 1 182 ? 6.493 -17.203 5.976 1.00 18.46 400 ARG A N 1
ATOM 1420 C CA . ARG A 1 182 ? 5.466 -16.185 6.071 1.00 18.72 400 ARG A CA 1
ATOM 1421 C C . ARG A 1 182 ? 4.266 -16.671 6.895 1.00 18.51 400 ARG A C 1
ATOM 1422 O O . ARG A 1 182 ? 3.859 -16.003 7.851 1.00 19.40 400 ARG A O 1
ATOM 1430 N N . ALA A 1 183 ? 3.725 -17.835 6.532 1.00 20.44 401 ALA A N 1
ATOM 1431 C CA . ALA A 1 183 ? 2.582 -18.417 7.244 1.00 21.39 401 ALA A CA 1
ATOM 1432 C C . ALA A 1 183 ? 2.875 -18.572 8.728 1.00 21.66 401 ALA A C 1
ATOM 1433 O O . ALA A 1 183 ? 2.053 -18.214 9.571 1.00 22.67 401 ALA A O 1
ATOM 1435 N N . ASP A 1 184 ? 4.039 -19.117 9.057 1.00 20.75 402 ASP A N 1
ATOM 1436 C CA . ASP A 1 184 ? 4.378 -19.320 10.470 1.00 20.31 402 ASP A CA 1
ATOM 1437 C C . ASP A 1 184 ? 4.532 -18.006 11.215 1.00 21.16 402 ASP A C 1
ATOM 1438 O O . ASP A 1 184 ? 4.122 -17.906 12.360 1.00 19.10 402 ASP A O 1
ATOM 1443 N N . LEU A 1 185 ? 5.119 -16.999 10.565 1.00 19.53 403 LEU A N 1
ATOM 1444 C CA . LEU A 1 185 ? 5.324 -15.705 11.217 1.00 18.89 403 LEU A CA 1
ATOM 1445 C C . LEU A 1 185 ? 3.998 -14.970 11.447 1.00 22.18 403 LEU A C 1
ATOM 1446 O O . LEU A 1 185 ? 3.768 -14.407 12.527 1.00 18.78 403 LEU A O 1
ATOM 1451 N N . MET A 1 186 ? 3.138 -14.974 10.435 1.00 21.48 404 MET A N 1
ATOM 1452 C CA . MET A 1 186 ? 1.789 -14.426 10.558 1.00 20.77 404 MET A CA 1
ATOM 1453 C C . MET A 1 186 ? 1.016 -15.045 11.723 1.00 21.64 404 MET A C 1
ATOM 1454 O O . MET A 1 186 ? 0.434 -14.337 12.550 1.00 22.33 404 MET A O 1
ATOM 1459 N N . ASN A 1 187 ? 0.996 -16.372 11.769 1.00 23.27 405 ASN A N 1
ATOM 1460 C CA . ASN A 1 187 ? 0.270 -17.082 12.820 1.00 24.62 405 ASN A CA 1
ATOM 1461 C C . ASN A 1 187 ? 0.865 -16.822 14.202 1.00 24.62 405 ASN A C 1
ATOM 1462 O O . ASN A 1 187 ? 0.136 -16.550 15.155 1.00 23.80 405 ASN A O 1
ATOM 1467 N N . ALA A 1 188 ? 2.189 -16.910 14.303 1.00 23.50 406 ALA A N 1
ATOM 1468 C CA . ALA A 1 188 ? 2.870 -16.645 15.569 1.00 20.58 406 ALA A CA 1
ATOM 1469 C C . ALA A 1 188 ? 2.612 -15.235 16.057 1.00 24.80 406 ALA A C 1
ATOM 1470 O O . ALA A 1 188 ? 2.379 -15.031 17.243 1.00 22.16 406 ALA A O 1
ATOM 1472 N N . TYR A 1 189 ? 2.660 -14.260 15.150 1.00 21.07 407 TYR A N 1
ATOM 1473 C CA . TYR A 1 189 ? 2.392 -12.872 15.534 1.00 20.84 407 TYR A CA 1
ATOM 1474 C C . TYR A 1 189 ? 1.028 -12.760 16.222 1.00 23.55 407 TYR A C 1
ATOM 1475 O O . TYR A 1 189 ? 0.920 -12.211 17.319 1.00 21.64 407 TYR A O 1
ATOM 1484 N N . LYS A 1 190 ? -0.007 -13.275 15.564 1.00 23.11 408 LYS A N 1
ATOM 1485 C CA . LYS A 1 190 ? -1.375 -13.179 16.078 1.00 23.47 408 LYS A CA 1
ATOM 1486 C C . LYS A 1 190 ? -1.485 -13.775 17.490 1.00 25.61 408 LYS A C 1
ATOM 1487 O O . LYS A 1 190 ? -2.128 -13.201 18.370 1.00 26.13 408 LYS A O 1
ATOM 1493 N N . ASN A 1 191 ? -0.815 -14.901 17.711 1.00 25.78 409 ASN A N 1
ATOM 1494 C CA . ASN A 1 191 ? -0.837 -15.566 19.012 1.00 28.28 409 ASN A CA 1
ATOM 1495 C C . ASN A 1 191 ? 0.021 -14.894 20.083 1.00 29.53 409 ASN A C 1
ATOM 1496 O O . ASN A 1 191 ? -0.222 -15.070 21.273 1.00 31.03 409 ASN A O 1
ATOM 1501 N N . SER A 1 192 ? 1.019 -14.122 19.664 1.00 23.32 410 SER A N 1
ATOM 1502 C CA . SER A 1 192 ? 1.978 -13.538 20.606 1.00 23.36 410 SER A CA 1
ATOM 1503 C C . SER A 1 192 ? 1.581 -12.178 21.190 1.00 26.73 410 SER A C 1
ATOM 1504 O O . SER A 1 192 ? 1.597 -12.003 22.403 1.00 24.84 410 SER A O 1
ATOM 1507 N N . VAL A 1 193 ? 1.228 -11.221 20.339 1.00 20.21 411 VAL A N 1
ATOM 1508 C CA . VAL A 1 193 ? 1.152 -9.836 20.775 1.00 19.53 411 VAL A CA 1
ATOM 1509 C C . VAL A 1 193 ? -0.068 -9.564 21.643 1.00 22.86 411 VAL A C 1
ATOM 1510 O O . VAL A 1 193 ? -1.073 -10.281 21.555 1.00 20.01 411 VAL A O 1
ATOM 1514 N N . PRO A 1 194 ? 0.028 -8.535 22.500 1.00 19.20 412 PRO A N 1
ATOM 1515 C CA . PRO A 1 194 ? -1.115 -8.071 23.286 1.00 22.67 412 PRO A CA 1
ATOM 1516 C C . PRO A 1 194 ? -2.279 -7.661 22.394 1.00 23.35 412 PRO A C 1
ATOM 1517 O O . PRO A 1 194 ? -2.090 -7.403 21.200 1.00 19.85 412 PRO A O 1
ATOM 1521 N N . ALA A 1 195 ? -3.473 -7.615 22.973 1.00 22.14 413 ALA A N 1
ATOM 1522 C CA . ALA A 1 195 ? -4.692 -7.367 22.209 1.00 23.79 413 ALA A CA 1
ATOM 1523 C C . ALA A 1 195 ? -4.613 -6.149 21.295 1.00 20.24 413 ALA A C 1
ATOM 1524 O O . ALA A 1 195 ? -5.081 -6.204 20.168 1.00 23.52 413 ALA A O 1
ATOM 1526 N N . GLU A 1 196 ? -4.033 -5.050 21.776 1.00 21.83 414 GLU A N 1
ATOM 1527 C CA . GLU A 1 196 ? -3.973 -3.818 20.981 1.00 20.55 414 GLU A CA 1
ATOM 1528 C C . GLU A 1 196 ? -3.240 -3.994 19.650 1.00 19.63 414 GLU A C 1
ATOM 1529 O O . GLU A 1 196 ? -3.473 -3.246 18.698 1.00 19.72 414 GLU A O 1
ATOM 1535 N N . PHE A 1 197 ? -2.348 -4.979 19.580 1.00 21.09 415 PHE A N 1
ATOM 1536 C CA . PHE A 1 197 ? -1.504 -5.144 18.397 1.00 17.79 415 PHE A CA 1
ATOM 1537 C C . PHE A 1 197 ? -1.981 -6.206 17.426 1.00 20.38 415 PHE A C 1
ATOM 1538 O O . PHE A 1 197 ? -1.437 -6.317 16.330 1.00 17.93 415 PHE A O 1
ATOM 1546 N N . LYS A 1 198 ? -2.993 -6.977 17.819 1.00 18.68 416 LYS A N 1
ATOM 1547 C CA . LYS A 1 198 ? -3.398 -8.148 17.042 1.00 22.25 416 LYS A CA 1
ATOM 1548 C C . LYS A 1 198 ? -4.014 -7.806 15.683 1.00 24.53 416 LYS A C 1
ATOM 1549 O O . LYS A 1 198 ? -3.749 -8.495 14.692 1.00 22.38 416 LYS A O 1
ATOM 1555 N N . SER A 1 199 ? -4.832 -6.758 15.620 1.00 22.06 417 SER A N 1
ATOM 1556 C CA . SER A 1 199 ? -5.550 -6.481 14.370 1.00 21.89 417 SER A CA 1
ATOM 1557 C C . SER A 1 199 ? -4.679 -5.737 13.362 1.00 22.65 417 SER A C 1
ATOM 1558 O O . SER A 1 199 ? -5.154 -5.339 12.301 1.00 21.72 417 SER A O 1
ATOM 1561 N N . LEU A 1 200 ? -3.402 -5.559 13.685 1.00 18.74 418 LEU A N 1
ATOM 1562 C CA . LEU A 1 200 ? -2.453 -5.038 12.702 1.00 19.65 418 LEU A CA 1
ATOM 1563 C C . LEU A 1 200 ? -2.268 -6.044 11.575 1.00 18.81 418 LEU A C 1
ATOM 1564 O O . LEU A 1 200 ? -1.822 -5.690 10.482 1.00 17.70 418 LEU A O 1
ATOM 1569 N N . VAL A 1 201 ? -2.601 -7.303 11.860 1.00 19.02 419 VAL A N 1
ATOM 1570 C CA . VAL A 1 201 ? -2.515 -8.377 10.883 1.00 17.52 419 VAL A CA 1
ATOM 1571 C C . VAL A 1 201 ? -3.610 -8.268 9.832 1.00 19.54 419 VAL A C 1
ATOM 1572 O O . VAL A 1 201 ? -4.798 -8.272 10.168 1.00 19.57 419 VAL A O 1
ATOM 1576 N N . HIS A 1 202 ? -3.205 -8.173 8.569 1.00 19.27 420 HIS A N 1
ATOM 1577 C CA . HIS A 1 202 ? -4.130 -8.324 7.451 1.00 17.82 420 HIS A CA 1
ATOM 1578 C C . HIS A 1 202 ? -3.667 -9.530 6.669 1.00 19.65 420 HIS A C 1
ATOM 1579 O O . HIS A 1 202 ? -2.609 -10.081 6.963 1.00 18.74 420 HIS A O 1
ATOM 1586 N N . SER A 1 203 ? -4.433 -9.943 5.666 1.00 18.80 421 SER A N 1
ATOM 1587 C CA . SER A 1 203 ? -4.067 -11.144 4.934 1.00 21.39 421 SER A CA 1
ATOM 1588 C C . SER A 1 203 ? -2.804 -10.916 4.089 1.00 22.28 421 SER A C 1
ATOM 1589 O O . SER A 1 203 ? -2.030 -11.849 3.866 1.00 22.23 421 SER A O 1
ATOM 1592 N N . ASP A 1 204 ? -2.587 -9.681 3.641 1.00 18.87 422 ASP A N 1
ATOM 1593 C CA . ASP A 1 204 ? -1.456 -9.388 2.758 1.00 19.25 422 ASP A CA 1
ATOM 1594 C C . ASP A 1 204 ? -0.191 -8.936 3.498 1.00 20.21 422 ASP A C 1
ATOM 1595 O O . ASP A 1 204 ? 0.923 -9.230 3.055 1.00 17.76 422 ASP A O 1
ATOM 1600 N N . ARG A 1 205 ? -0.357 -8.226 4.615 1.00 18.46 423 ARG A N 1
ATOM 1601 C CA . ARG A 1 205 ? 0.791 -7.772 5.404 1.00 17.18 423 ARG A CA 1
ATOM 1602 C C . ARG A 1 205 ? 0.370 -7.449 6.835 1.00 18.43 423 ARG A C 1
ATOM 1603 O O . ARG A 1 205 ? -0.818 -7.299 7.127 1.00 16.78 423 ARG A O 1
ATOM 1611 N N . ILE A 1 206 ? 1.342 -7.336 7.730 1.00 16.68 424 ILE A N 1
ATOM 1612 C CA . ILE A 1 206 ? 1.073 -6.786 9.055 1.00 13.01 424 ILE A CA 1
ATOM 1613 C C . ILE A 1 206 ? 1.568 -5.346 9.109 1.00 15.92 424 ILE A C 1
ATOM 1614 O O . ILE A 1 206 ? 2.747 -5.072 8.860 1.00 16.53 424 ILE A O 1
ATOM 1619 N N . TYR A 1 207 ? 0.671 -4.423 9.430 1.00 15.02 425 TYR A N 1
ATOM 1620 C CA . TYR A 1 207 ? 1.034 -3.016 9.494 1.00 14.65 425 TYR A CA 1
ATOM 1621 C C . TYR A 1 207 ? 1.762 -2.706 10.776 1.00 16.29 425 TYR A C 1
ATOM 1622 O O . TYR A 1 207 ? 1.394 -3.186 11.839 1.00 15.58 425 TYR A O 1
ATOM 1631 N N . ALA A 1 208 ? 2.818 -1.913 10.672 1.00 18.66 426 ALA A N 1
ATOM 1632 C CA . ALA A 1 208 ? 3.368 -1.297 11.861 1.00 16.88 426 ALA A CA 1
ATOM 1633 C C . ALA A 1 208 ? 2.278 -0.448 12.520 1.00 14.29 426 ALA A C 1
ATOM 1634 O O . ALA A 1 208 ? 1.305 -0.041 11.854 1.00 16.43 426 ALA A O 1
ATOM 1636 N N . PRO A 1 209 ? 2.404 -0.199 13.838 1.00 14.73 427 PRO A N 1
ATOM 1637 C CA . PRO A 1 209 ? 1.319 0.423 14.617 1.00 18.50 427 PRO A CA 1
ATOM 1638 C C . PRO A 1 209 ? 0.703 1.687 14.005 1.00 17.15 427 PRO A C 1
ATOM 1639 O O . PRO A 1 209 ? -0.522 1.784 13.909 1.00 18.66 427 PRO A O 1
ATOM 1643 N N . ALA A 1 210 ? 1.529 2.644 13.613 1.00 14.63 428 ALA A N 1
ATOM 1644 C CA . ALA A 1 210 ? 0.990 3.888 13.094 1.00 17.33 428 ALA A CA 1
ATOM 1645 C C . ALA A 1 210 ? 1.306 4.032 11.617 1.00 18.08 428 ALA A C 1
ATOM 1646 O O . ALA A 1 210 ? 1.454 5.142 11.113 1.00 21.20 428 ALA A O 1
ATOM 1648 N N . SER A 1 211 ? 1.412 2.906 10.917 1.00 18.22 429 SER A N 1
ATOM 1649 C CA . SER A 1 211 ? 1.668 2.949 9.480 1.00 18.72 429 SER A CA 1
ATOM 1650 C C . SER A 1 211 ? 0.512 2.333 8.715 1.00 20.17 429 SER A C 1
ATOM 1651 O O . SER A 1 211 ? -0.112 1.381 9.192 1.00 18.92 429 SER A O 1
ATOM 1654 N N . GLY A 1 212 ? 0.221 2.881 7.533 1.00 19.35 430 GLY A N 1
ATOM 1655 C CA . GLY A 1 212 ? -0.782 2.305 6.652 1.00 22.12 430 GLY A CA 1
ATOM 1656 C C . GLY A 1 212 ? -2.140 2.211 7.308 1.00 20.04 430 GLY A C 1
ATOM 1657 O O . GLY A 1 212 ? -2.662 3.216 7.789 1.00 21.37 430 GLY A O 1
ATOM 1658 N N . LEU A 1 213 ? -2.695 0.998 7.363 1.00 19.24 431 LEU A N 1
ATOM 1659 C CA . LEU A 1 213 ? -3.987 0.765 8.020 1.00 18.22 431 LEU A CA 1
ATOM 1660 C C . LEU A 1 213 ? -3.820 0.397 9.500 1.00 19.73 431 LEU A C 1
ATOM 1661 O O . LEU A 1 213 ? -4.724 -0.163 10.124 1.00 17.15 431 LEU A O 1
ATOM 1666 N N . GLY A 1 214 ? -2.656 0.721 10.049 1.00 18.90 432 GLY A N 1
ATOM 1667 C CA . GLY A 1 214 ? -2.380 0.501 11.459 1.00 16.37 432 GLY A CA 1
ATOM 1668 C C . GLY A 1 214 ? -3.322 1.268 12.378 1.00 21.34 432 GLY A C 1
ATOM 1669 O O . GLY A 1 214 ? -3.828 2.338 12.024 1.00 19.57 432 GLY A O 1
ATOM 1670 N N . THR A 1 215 ? -3.518 0.730 13.580 1.00 21.84 433 THR A N 1
ATOM 1671 C CA . THR A 1 215 ? -4.524 1.232 14.504 1.00 20.90 433 THR A CA 1
ATOM 1672 C C . THR A 1 215 ? -3.999 2.223 15.539 1.00 22.43 433 THR A C 1
ATOM 1673 O O . THR A 1 215 ? -4.721 2.590 16.476 1.00 21.48 433 THR A O 1
ATOM 1677 N N . PHE A 1 216 ? -2.758 2.666 15.376 1.00 18.77 434 PHE A N 1
ATOM 1678 C CA . PHE A 1 216 ? -2.147 3.524 16.384 1.00 22.43 434 PHE A CA 1
ATOM 1679 C C . PHE A 1 216 ? -1.966 4.953 15.889 1.00 19.97 434 PHE A C 1
ATOM 1680 O O . PHE A 1 216 ? -1.335 5.781 16.556 1.00 19.81 434 PHE A O 1
ATOM 1688 N N . THR A 1 217 ? -2.530 5.250 14.723 1.00 18.93 435 THR A N 1
ATOM 1689 C CA . THR A 1 217 ? -2.577 6.619 14.250 1.00 21.71 435 THR A CA 1
ATOM 1690 C C . THR A 1 217 ? -3.541 7.414 15.125 1.00 26.32 435 THR A C 1
ATOM 1691 O O . THR A 1 217 ? -4.300 6.840 15.919 1.00 23.17 435 THR A O 1
ATOM 1695 N N . ALA A 1 218 ? -3.524 8.733 14.957 1.00 26.14 436 ALA A N 1
ATOM 1696 C CA . ALA A 1 218 ? -4.223 9.641 15.852 1.00 25.17 436 ALA A CA 1
ATOM 1697 C C . ALA A 1 218 ? -5.728 9.445 15.786 1.00 26.89 436 ALA A C 1
ATOM 1698 O O . ALA A 1 218 ? -6.450 9.774 16.721 1.00 26.13 436 ALA A O 1
ATOM 1700 N N . SER A 1 219 ? -6.205 8.887 14.681 1.00 28.27 437 SER A N 1
ATOM 1701 C CA . SER A 1 219 ? -7.644 8.759 14.489 1.00 27.73 437 SER A CA 1
ATOM 1702 C C . SER A 1 219 ? -8.166 7.365 14.828 1.00 30.33 437 SER A C 1
ATOM 1703 O O . SER A 1 219 ? -9.373 7.121 14.770 1.00 29.11 437 SER A O 1
ATOM 1706 N N . GLN A 1 220 ? -7.267 6.451 15.195 1.00 25.42 438 GLN A N 1
ATOM 1707 C CA . GLN A 1 220 ? -7.662 5.060 15.413 1.00 24.30 438 GLN A CA 1
ATOM 1708 C C . GLN A 1 220 ? -7.807 4.694 16.897 1.00 21.69 438 GLN A C 1
ATOM 1709 O O . GLN A 1 220 ? -7.504 5.499 17.770 1.00 23.73 438 GLN A O 1
ATOM 1715 N N . ALA A 1 221 ? -8.257 3.468 17.158 1.00 21.10 439 ALA A N 1
ATOM 1716 C CA . ALA A 1 221 ? -8.570 3.010 18.512 1.00 22.05 439 ALA A CA 1
ATOM 1717 C C . ALA A 1 221 ? -7.424 3.158 19.512 1.00 23.83 439 ALA A C 1
ATOM 1718 O O . ALA A 1 221 ? -7.650 3.474 20.680 1.00 23.57 439 ALA A O 1
ATOM 1720 N N . ASN A 1 222 ? -6.195 2.935 19.060 1.00 21.38 440 ASN A N 1
ATOM 1721 C CA . ASN A 1 222 ? -5.041 2.940 19.962 1.00 21.10 440 ASN A CA 1
ATOM 1722 C C . ASN A 1 222 ? -4.209 4.216 19.896 1.00 22.02 440 ASN A C 1
ATOM 1723 O O . ASN A 1 222 ? -3.001 4.207 20.182 1.00 20.32 440 ASN A O 1
ATOM 1728 N N . ALA A 1 223 ? -4.868 5.313 19.535 1.00 22.13 441 ALA A N 1
ATOM 1729 C CA . ALA A 1 223 ? -4.223 6.601 19.310 1.00 21.61 441 ALA A CA 1
ATOM 1730 C C . ALA A 1 223 ? -3.489 7.118 20.532 1.00 19.26 441 ALA A C 1
ATOM 1731 O O . ALA A 1 223 ? -2.567 7.937 20.412 1.00 21.30 441 ALA A O 1
ATOM 1733 N N . HIS A 1 224 ? -3.909 6.660 21.709 1.00 21.56 442 HIS A N 1
ATOM 1734 C CA . HIS A 1 224 ? -3.363 7.177 22.957 1.00 21.60 442 HIS A CA 1
ATOM 1735 C C . HIS A 1 224 ? -2.621 6.111 23.762 1.00 24.43 442 HIS A C 1
ATOM 1736 O O . HIS A 1 224 ? -2.432 6.259 24.963 1.00 24.38 442 HIS A O 1
ATOM 1743 N N . TYR A 1 225 ? -2.183 5.058 23.079 1.00 20.44 443 TYR A N 1
ATOM 1744 C CA . TYR A 1 225 ? -1.581 3.892 23.724 1.00 21.40 443 TYR A CA 1
ATOM 1745 C C . TYR A 1 225 ? -0.422 4.251 24.665 1.00 22.30 443 TYR A C 1
ATOM 1746 O O . TYR A 1 225 ? -0.301 3.684 25.744 1.00 21.22 443 TYR A O 1
ATOM 1755 N N . PHE A 1 226 ? 0.419 5.199 24.274 1.00 20.01 444 PHE A N 1
ATOM 1756 C CA . PHE A 1 226 ? 1.590 5.516 25.085 1.00 22.60 444 PHE A CA 1
ATOM 1757 C C . PHE A 1 226 ? 1.390 6.674 26.064 1.00 23.06 444 PHE A C 1
ATOM 1758 O O . PHE A 1 226 ? 2.291 6.989 26.825 1.00 19.30 444 PHE A O 1
ATOM 1766 N N . ASP A 1 227 ? 0.220 7.302 26.033 1.00 22.01 445 ASP A N 1
ATOM 1767 C CA . ASP A 1 227 ? 0.011 8.587 26.708 1.00 22.76 445 ASP A CA 1
ATOM 1768 C C . ASP A 1 227 ? 0.282 8.583 28.219 1.00 21.84 445 ASP A C 1
ATOM 1769 O O . ASP A 1 227 ? 0.976 9.462 28.727 1.00 24.45 445 ASP A O 1
ATOM 1774 N N . SER A 1 228 ? -0.290 7.624 28.931 1.00 21.00 446 SER A N 1
ATOM 1775 C CA . SER A 1 228 ? -0.117 7.593 30.381 1.00 21.46 446 SER A CA 1
ATOM 1776 C C . SER A 1 228 ? 1.354 7.390 30.755 1.00 23.36 446 SER A C 1
ATOM 1777 O O . SER A 1 228 ? 1.849 8.004 31.708 1.00 22.50 446 SER A O 1
ATOM 1780 N N . TYR A 1 229 ? 2.048 6.549 29.988 1.00 20.36 447 TYR A N 1
ATOM 1781 C CA . TYR A 1 229 ? 3.464 6.257 30.244 1.00 20.36 447 TYR A CA 1
ATOM 1782 C C . TYR A 1 229 ? 4.272 7.508 29.979 1.00 21.24 447 TYR A C 1
ATOM 1783 O O . TYR A 1 229 ? 5.122 7.886 30.785 1.00 19.87 447 TYR A O 1
ATOM 1792 N N . ILE A 1 230 ? 3.989 8.174 28.860 1.00 19.77 448 ILE A N 1
ATOM 1793 C CA . ILE A 1 230 ? 4.648 9.437 28.545 1.00 22.11 448 ILE A CA 1
ATOM 1794 C C . ILE A 1 230 ? 4.451 10.447 29.675 1.00 22.25 448 ILE A C 1
ATOM 1795 O O . ILE A 1 230 ? 5.404 11.089 30.112 1.00 24.19 448 ILE A O 1
ATOM 1800 N N . ASN A 1 231 ? 3.213 10.559 30.147 1.00 22.58 449 ASN A N 1
ATOM 1801 C CA . ASN A 1 231 ? 2.876 11.445 31.259 1.00 23.68 449 ASN A CA 1
ATOM 1802 C C . ASN A 1 231 ? 3.676 11.113 32.518 1.00 24.65 449 ASN A C 1
ATOM 1803 O O . ASN A 1 231 ? 4.249 12.016 33.136 1.00 24.28 449 ASN A O 1
ATOM 1808 N N . ASP A 1 232 ? 3.724 9.827 32.879 1.00 20.69 450 ASP A N 1
ATOM 1809 C CA . ASP A 1 232 ? 4.451 9.389 34.078 1.00 21.56 450 ASP A CA 1
ATOM 1810 C C . ASP A 1 232 ? 5.915 9.761 33.973 1.00 22.89 450 ASP A C 1
ATOM 1811 O O . ASP A 1 232 ? 6.512 10.272 34.927 1.00 22.15 450 ASP A O 1
ATOM 1816 N N . VAL A 1 233 ? 6.488 9.492 32.800 1.00 19.00 451 VAL A N 1
ATOM 1817 C CA . VAL A 1 233 ? 7.905 9.723 32.559 1.00 18.75 451 VAL A CA 1
ATOM 1818 C C . VAL A 1 233 ? 8.256 11.209 32.608 1.00 21.66 451 VAL A C 1
ATOM 1819 O O . VAL A 1 233 ? 9.235 11.604 33.254 1.00 21.76 451 VAL A O 1
ATOM 1823 N N . TYR A 1 234 ? 7.464 12.046 31.944 1.00 19.63 452 TYR A N 1
ATOM 1824 C CA . TYR A 1 234 ? 7.712 13.490 32.037 1.00 22.58 452 TYR A CA 1
ATOM 1825 C C . TYR A 1 234 ? 7.508 14.053 33.461 1.00 24.34 452 TYR A C 1
ATOM 1826 O O . TYR A 1 234 ? 8.229 14.959 33.887 1.00 23.86 452 TYR A O 1
ATOM 1835 N N . SER A 1 235 ? 6.549 13.496 34.191 1.00 22.04 453 SER A N 1
ATOM 1836 C CA . SER A 1 235 ? 6.292 13.902 35.573 1.00 25.58 453 SER A CA 1
ATOM 1837 C C . SER A 1 235 ? 7.465 13.502 36.468 1.00 25.24 453 SER A C 1
ATOM 1838 O O . SER A 1 235 ? 7.953 14.296 37.286 1.00 24.66 453 SER A O 1
ATOM 1841 N N . TYR A 1 236 ? 7.931 12.270 36.286 1.00 21.80 454 TYR A N 1
ATOM 1842 C CA . TYR A 1 236 ? 9.057 11.744 37.040 1.00 21.48 454 TYR A CA 1
ATOM 1843 C C . TYR A 1 236 ? 10.318 12.584 36.842 1.00 24.49 454 TYR A C 1
ATOM 1844 O O . TYR A 1 236 ? 10.949 12.990 37.816 1.00 22.89 454 TYR A O 1
ATOM 1853 N N . TYR A 1 237 ? 10.666 12.868 35.583 1.00 20.12 455 TYR A N 1
ATOM 1854 C CA . TYR A 1 237 ? 11.924 13.535 35.263 1.00 23.09 455 TYR A CA 1
ATOM 1855 C C . TYR A 1 237 ? 11.843 15.056 35.433 1.00 21.81 455 TYR A C 1
ATOM 1856 O O . TYR A 1 237 ? 12.804 15.767 35.155 1.00 21.55 455 TYR A O 1
ATOM 1865 N N . ALA A 1 238 ? 10.710 15.552 35.915 1.00 22.51 456 ALA A N 1
ATOM 1866 C CA . ALA A 1 238 ? 10.644 16.944 36.354 1.00 24.63 456 ALA A CA 1
ATOM 1867 C C . ALA A 1 238 ? 11.517 17.148 37.592 1.00 31.69 456 ALA A C 1
ATOM 1868 O O . ALA A 1 238 ? 12.085 18.220 37.795 1.00 31.91 456 ALA A O 1
ATOM 1870 N N . THR A 1 239 ? 11.642 16.107 38.412 1.00 29.00 457 THR A N 1
ATOM 1871 C CA . THR A 1 239 ? 12.410 16.222 39.644 1.00 28.79 457 THR A CA 1
ATOM 1872 C C . THR A 1 239 ? 13.508 15.167 39.796 1.00 30.61 457 THR A C 1
ATOM 1873 O O . THR A 1 239 ? 14.188 15.123 40.818 1.00 35.12 457 THR A O 1
ATOM 1877 N N . HIS A 1 240 ? 13.674 14.309 38.796 1.00 23.32 458 HIS A N 1
ATOM 1878 C CA . HIS A 1 240 ? 14.793 13.376 38.771 1.00 26.49 458 HIS A CA 1
ATOM 1879 C C . HIS A 1 240 ? 15.611 13.593 37.505 1.00 25.06 458 HIS A C 1
ATOM 1880 O O . HIS A 1 240 ? 15.107 14.144 36.533 1.00 26.97 458 HIS A O 1
ATOM 1887 N N . GLU A 1 241 ? 16.871 13.167 37.527 1.00 23.93 459 GLU A N 1
ATOM 1888 C CA . GLU A 1 241 ? 17.743 13.278 36.359 1.00 26.00 459 GLU A CA 1
ATOM 1889 C C . GLU A 1 241 ? 17.710 12.012 35.523 1.00 27.53 459 GLU A C 1
ATOM 1890 O O . GLU A 1 241 ? 17.735 10.897 36.055 1.00 24.84 459 GLU A O 1
ATOM 1896 N N . LEU A 1 242 ? 17.646 12.200 34.212 1.00 22.78 460 LEU A N 1
ATOM 1897 C CA . LEU A 1 242 ? 17.827 11.119 33.254 1.00 21.50 460 LEU A CA 1
ATOM 1898 C C . LEU A 1 242 ? 19.248 11.207 32.739 1.00 23.73 460 LEU A C 1
ATOM 1899 O O . LEU A 1 242 ? 19.591 12.134 32.009 1.00 25.38 460 LEU A O 1
ATOM 1904 N N . THR A 1 243 ? 20.081 10.256 33.125 1.00 23.27 461 THR A N 1
ATOM 1905 C CA . THR A 1 243 ? 21.482 10.295 32.743 1.00 25.29 461 THR A CA 1
ATOM 1906 C C . THR A 1 243 ? 21.874 9.053 31.979 1.00 28.67 461 THR A C 1
ATOM 1907 O O . THR A 1 243 ? 21.648 7.934 32.447 1.00 27.16 461 THR A O 1
ATOM 1911 N N . PHE A 1 244 ? 22.453 9.251 30.798 1.00 29.34 462 PHE A N 1
ATOM 1912 C CA . PHE A 1 244 ? 22.874 8.125 29.988 1.00 28.48 462 PHE A CA 1
ATOM 1913 C C . PHE A 1 244 ? 24.167 8.425 29.238 1.00 32.33 462 PHE A C 1
ATOM 1914 O O . PHE A 1 244 ? 24.542 9.583 29.028 1.00 30.15 462 PHE A O 1
ATOM 1922 N N . THR A 1 245 ? 24.848 7.357 28.849 1.00 28.82 463 THR A N 1
ATOM 1923 C CA . THR A 1 245 ? 26.082 7.467 28.104 1.00 30.28 463 THR A CA 1
ATOM 1924 C C . THR A 1 245 ? 25.986 6.646 26.830 1.00 35.17 463 THR A C 1
ATOM 1925 O O . THR A 1 245 ? 25.535 5.504 26.860 1.00 32.46 463 THR A O 1
ATOM 1929 N N . CYS A 1 246 ? 26.377 7.248 25.711 1.00 33.06 464 CYS A N 1
ATOM 1930 C CA . CYS A 1 246 ? 26.585 6.516 24.469 1.00 36.96 464 CYS A CA 1
ATOM 1931 C C . CYS A 1 246 ? 27.963 6.884 23.935 1.00 39.35 464 CYS A C 1
ATOM 1932 O O . CYS A 1 246 ? 28.784 7.433 24.671 1.00 39.75 464 CYS A O 1
ATOM 1935 N N . ASP A 1 247 ? 28.226 6.588 22.667 1.00 39.47 465 ASP A N 1
ATOM 1936 C CA . ASP A 1 247 ? 29.528 6.899 22.080 1.00 43.76 465 ASP A CA 1
ATOM 1937 C C . ASP A 1 247 ? 29.826 8.402 22.077 1.00 42.10 465 ASP A C 1
ATOM 1938 O O . ASP A 1 247 ? 30.968 8.808 22.296 1.00 45.34 465 ASP A O 1
ATOM 1943 N N . ARG A 1 248 ? 28.796 9.216 21.847 1.00 37.38 466 ARG A N 1
ATOM 1944 C CA . ARG A 1 248 ? 28.950 10.667 21.722 1.00 37.74 466 ARG A CA 1
ATOM 1945 C C . ARG A 1 248 ? 29.314 11.359 23.034 1.00 42.40 466 ARG A C 1
ATOM 1946 O O . ARG A 1 248 ? 29.844 12.479 23.029 1.00 38.52 466 ARG A O 1
ATOM 1954 N N . GLY A 1 249 ? 29.011 10.703 24.152 1.00 39.86 467 GLY A N 1
ATOM 1955 C CA . GLY A 1 249 ? 29.332 11.241 25.462 1.00 36.54 467 GLY A CA 1
ATOM 1956 C C . GLY A 1 249 ? 28.234 10.948 26.461 1.00 37.66 467 GLY A C 1
ATOM 1957 O O . GLY A 1 249 ? 27.350 10.128 26.196 1.00 33.14 467 GLY A O 1
ATOM 1958 N N . THR A 1 250 ? 28.286 11.617 27.610 1.00 33.34 468 THR A N 1
ATOM 1959 C CA . THR A 1 250 ? 27.260 11.436 28.631 1.00 30.92 468 THR A CA 1
ATOM 1960 C C . THR A 1 250 ? 26.317 12.634 28.683 1.00 32.44 468 THR A C 1
ATOM 1961 O O . THR A 1 250 ? 26.745 13.790 28.848 1.00 30.73 468 THR A O 1
ATOM 1965 N N . TYR A 1 251 ? 25.030 12.343 28.537 1.00 27.88 469 TYR A N 1
ATOM 1966 C CA . TYR A 1 251 ? 23.996 13.362 28.554 1.00 27.83 469 TYR A CA 1
ATOM 1967 C C . TYR A 1 251 ? 23.149 13.244 29.814 1.00 28.26 469 TYR A C 1
ATOM 1968 O O . TYR A 1 251 ? 22.871 12.142 30.268 1.00 30.71 469 TYR A O 1
ATOM 1977 N N . SER A 1 252 ? 22.730 14.373 30.373 1.00 24.61 470 SER A N 1
ATOM 1978 C CA . SER A 1 252 ? 21.852 14.340 31.528 1.00 22.90 470 SER A CA 1
ATOM 1979 C C . SER A 1 252 ? 20.690 15.298 31.324 1.00 24.15 470 SER A C 1
ATOM 1980 O O . SER A 1 252 ? 20.885 16.441 30.937 1.00 27.49 470 SER A O 1
ATOM 1983 N N . GLY A 1 253 ? 19.474 14.844 31.587 1.00 23.44 471 GLY A N 1
ATOM 1984 C CA . GLY A 1 253 ? 18.318 15.655 31.274 1.00 23.58 471 GLY A CA 1
ATOM 1985 C C . GLY A 1 253 ? 17.289 15.726 32.376 1.00 24.53 471 GLY A C 1
ATOM 1986 O O . GLY A 1 253 ? 17.280 14.892 33.287 1.00 23.12 471 GLY A O 1
ATOM 1987 N N . HIS A 1 254 ? 16.426 16.736 32.290 1.00 22.41 472 HIS A N 1
ATOM 1988 C CA . HIS A 1 254 ? 15.305 16.894 33.205 1.00 22.92 472 HIS A CA 1
ATOM 1989 C C . HIS A 1 254 ? 14.203 17.673 32.507 1.00 27.27 472 HIS A C 1
ATOM 1990 O O . HIS A 1 254 ? 14.461 18.421 31.567 1.00 26.72 472 HIS A O 1
ATOM 1997 N N . VAL A 1 255 ? 12.970 17.479 32.952 1.00 22.75 473 VAL A N 1
ATOM 1998 C CA . VAL A 1 255 ? 11.841 18.155 32.332 1.00 21.74 473 VAL A CA 1
ATOM 1999 C C . VAL A 1 255 ? 11.656 19.505 33.007 1.00 27.28 473 VAL A C 1
ATOM 2000 O O . VAL A 1 255 ? 11.504 19.583 34.231 1.00 25.83 473 VAL A O 1
ATOM 2004 N N . VAL A 1 256 ? 11.717 20.566 32.207 1.00 25.85 474 VAL A N 1
ATOM 2005 C CA . VAL A 1 256 ? 11.471 21.923 32.673 1.00 28.51 474 VAL A CA 1
ATOM 2006 C C . VAL A 1 256 ? 10.287 22.457 31.898 1.00 29.16 474 VAL A C 1
ATOM 2007 O O . VAL A 1 256 ? 10.387 22.694 30.695 1.00 31.16 474 VAL A O 1
ATOM 2011 N N . GLY A 1 257 ? 9.157 22.614 32.573 1.00 27.78 475 GLY A N 1
ATOM 2012 C CA . GLY A 1 257 ? 7.916 22.912 31.890 1.00 30.29 475 GLY A CA 1
ATOM 2013 C C . GLY A 1 257 ? 7.511 21.735 31.025 1.00 35.18 475 GLY A C 1
ATOM 2014 O O . GLY A 1 257 ? 7.231 20.651 31.537 1.00 35.10 475 GLY A O 1
ATOM 2015 N N . ASN A 1 258 ? 7.489 21.942 29.710 1.00 34.68 476 ASN A N 1
ATOM 2016 C CA . ASN A 1 258 ? 7.107 20.884 28.777 1.00 31.08 476 ASN A CA 1
ATOM 2017 C C . ASN A 1 258 ? 8.289 20.397 27.949 1.00 30.56 476 ASN A C 1
ATOM 2018 O O . ASN A 1 258 ? 8.141 19.513 27.101 1.00 31.41 476 ASN A O 1
ATOM 2023 N N . ASP A 1 259 ? 9.452 20.994 28.186 1.00 28.39 477 ASP A N 1
ATOM 2024 C CA . ASP A 1 259 ? 10.677 20.631 27.490 1.00 26.00 477 ASP A CA 1
ATOM 2025 C C . ASP A 1 259 ? 11.495 19.614 28.264 1.00 28.99 477 ASP A C 1
ATOM 2026 O O . ASP A 1 259 ? 11.492 19.623 29.495 1.00 27.31 477 ASP A O 1
ATOM 2031 N N . PHE A 1 260 ? 12.218 18.772 27.530 1.00 26.25 478 PHE A N 1
ATOM 2032 C CA . PHE A 1 260 ? 13.190 17.862 28.115 1.00 23.37 478 PHE A CA 1
ATOM 2033 C C . PHE A 1 260 ? 14.550 18.451 27.809 1.00 24.52 478 PHE A C 1
ATOM 2034 O O . PHE A 1 260 ? 14.979 18.442 26.657 1.00 25.87 478 PHE A O 1
ATOM 2042 N N . VAL A 1 261 ? 15.221 18.976 28.831 1.00 23.99 479 VAL A N 1
ATOM 2043 C CA . VAL A 1 261 ? 16.474 19.710 28.647 1.00 23.55 479 VAL A CA 1
ATOM 2044 C C . VAL A 1 261 ? 17.708 18.945 29.128 1.00 25.31 479 VAL A C 1
ATOM 2045 O O . VAL A 1 261 ? 17.765 18.476 30.268 1.00 24.80 479 VAL A O 1
ATOM 2049 N N . PHE A 1 262 ? 18.703 18.838 28.255 1.00 19.21 480 PHE A N 1
ATOM 2050 C CA . PHE A 1 262 ? 19.899 18.066 28.545 1.00 23.19 480 PHE A CA 1
ATOM 2051 C C . PHE A 1 262 ? 21.170 18.905 28.523 1.00 24.79 480 PHE A C 1
ATOM 2052 O O . PHE A 1 262 ? 21.243 19.965 27.893 1.00 25.47 480 PHE A O 1
ATOM 2060 N N . ASN A 1 263 ? 22.179 18.401 29.214 1.00 23.21 481 ASN A N 1
ATOM 2061 C CA . ASN A 1 263 ? 23.531 18.906 29.073 1.00 28.46 481 ASN A CA 1
ATOM 2062 C C . ASN A 1 263 ? 24.401 17.810 28.486 1.00 28.20 481 ASN A C 1
ATOM 2063 O O . ASN A 1 263 ? 23.939 16.684 28.303 1.00 29.51 481 ASN A O 1
ATOM 2068 N N . LYS A 1 264 ? 25.651 18.139 28.192 1.00 30.22 482 LYS A N 1
ATOM 2069 C CA . LYS A 1 264 ? 26.589 17.187 27.617 1.00 29.30 482 LYS A CA 1
ATOM 2070 C C . LYS A 1 264 ? 27.901 17.223 28.387 1.00 31.93 482 LYS A C 1
ATOM 2071 O O . 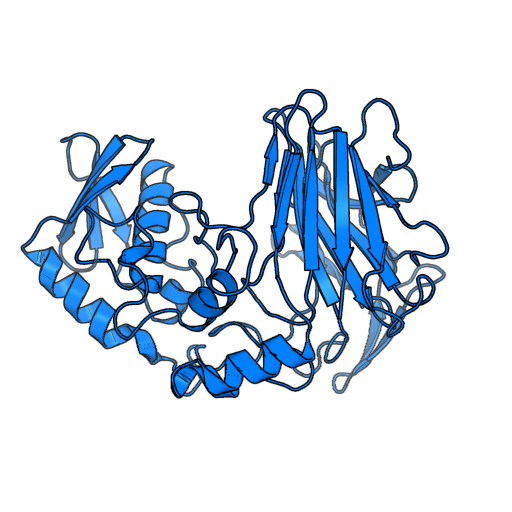LYS A 1 264 ? 28.503 18.287 28.544 1.00 31.91 482 LYS A O 1
ATOM 2077 N N . ASN A 1 265 ? 28.328 16.059 28.868 1.00 26.86 483 ASN A N 1
ATOM 2078 C CA . ASN A 1 265 ? 29.540 15.931 29.671 1.00 31.93 483 ASN A CA 1
ATOM 2079 C C . ASN A 1 265 ? 29.614 16.936 30.822 1.00 33.68 483 ASN A C 1
ATOM 2080 O O . ASN A 1 265 ? 30.666 17.519 31.094 1.00 32.29 483 ASN A O 1
ATOM 2085 N N . GLY A 1 266 ? 28.480 17.131 31.487 1.00 34.40 484 GLY A N 1
ATOM 2086 C CA . GLY A 1 266 ? 28.417 17.960 32.677 1.00 29.04 484 GLY A CA 1
ATOM 2087 C C . GLY A 1 266 ? 28.360 19.456 32.421 1.00 29.70 484 GLY A C 1
ATOM 2088 O O . GLY A 1 266 ? 28.613 20.243 33.324 1.00 30.16 484 GLY A O 1
ATOM 2089 N N . GLY A 1 267 ? 28.022 19.856 31.197 1.00 31.51 485 GLY A N 1
ATOM 2090 C CA . GLY A 1 267 ? 27.945 21.266 30.847 1.00 29.59 485 GLY A CA 1
ATOM 2091 C C . GLY A 1 267 ? 26.613 21.912 31.187 1.00 27.42 485 GLY A C 1
ATOM 2092 O O . GLY A 1 267 ? 25.836 21.377 31.980 1.00 24.84 485 GLY A O 1
ATOM 2093 N N . ALA A 1 268 ? 26.352 23.080 30.605 1.00 26.84 486 ALA A N 1
ATOM 2094 C CA . ALA A 1 268 ? 25.077 23.765 30.821 1.00 29.40 486 ALA A CA 1
ATOM 2095 C C . ALA A 1 268 ? 23.942 22.997 30.158 1.00 28.24 486 ALA A C 1
ATOM 2096 O O . ALA A 1 268 ? 24.149 22.329 29.145 1.00 28.30 486 ALA A O 1
ATOM 2098 N N . TYR A 1 269 ? 22.741 23.108 30.713 1.00 27.63 487 TYR A N 1
ATOM 2099 C CA . TYR A 1 269 ? 21.589 22.450 30.112 1.00 26.11 487 TYR A CA 1
ATOM 2100 C C . TYR A 1 269 ? 21.005 23.311 28.999 1.00 26.13 487 TYR A C 1
ATOM 2101 O O . TYR A 1 269 ? 20.301 24.287 29.264 1.00 24.25 487 TYR A O 1
ATOM 2110 N N . ASN A 1 270 ? 21.296 22.933 27.755 1.00 29.26 488 ASN A N 1
ATOM 2111 C CA . ASN A 1 270 ? 20.881 23.721 26.589 1.00 30.77 488 ASN A CA 1
ATOM 2112 C C . ASN A 1 270 ? 20.551 22.864 25.367 1.00 30.73 488 ASN A C 1
ATOM 2113 O O . ASN A 1 270 ? 20.483 23.362 24.242 1.00 27.71 488 ASN A O 1
ATOM 2118 N N . LEU A 1 271 ? 20.343 21.574 25.594 1.00 26.12 489 LEU A N 1
ATOM 2119 C CA . LEU A 1 271 ? 19.974 20.668 24.515 1.00 28.81 489 LEU A CA 1
ATOM 2120 C C . LEU A 1 271 ? 18.527 20.232 24.713 1.00 26.97 489 LEU A C 1
ATOM 2121 O O . LEU A 1 271 ? 18.190 19.624 25.728 1.00 28.00 489 LEU A O 1
ATOM 2126 N N . TYR A 1 272 ? 17.670 20.550 23.744 1.00 25.41 490 TYR A N 1
ATOM 2127 C CA . TYR A 1 272 ? 16.226 20.438 23.933 1.00 24.28 490 TYR A CA 1
ATOM 2128 C C . TYR A 1 272 ? 15.502 19.375 23.113 1.00 26.10 490 TYR A C 1
ATOM 2129 O O . TYR A 1 272 ? 15.731 19.241 21.914 1.00 26.07 490 TYR A O 1
ATOM 2138 N N . ILE A 1 273 ? 14.607 18.649 23.773 1.00 23.17 491 ILE A N 1
ATOM 2139 C CA . ILE A 1 273 ? 13.437 18.110 23.098 1.00 26.75 491 ILE A CA 1
ATOM 2140 C C . ILE A 1 273 ? 12.312 19.100 23.392 1.00 29.18 491 ILE A C 1
ATOM 2141 O O . ILE A 1 273 ? 11.917 19.287 24.545 1.00 30.42 491 ILE A O 1
ATOM 2146 N N . HIS A 1 274 ? 11.821 19.767 22.354 1.00 27.74 492 HIS A N 1
ATOM 2147 C CA . HIS A 1 274 ? 10.775 20.766 22.529 1.00 28.38 492 HIS A CA 1
ATOM 2148 C C . HIS A 1 274 ? 9.382 20.164 22.597 1.00 30.28 492 HIS A C 1
ATOM 2149 O O . HIS A 1 274 ? 8.762 19.878 21.580 1.00 32.91 492 HIS A O 1
ATOM 2156 N N . GLY A 1 275 ? 8.888 19.966 23.813 1.00 30.28 493 GLY A N 1
ATOM 2157 C CA . GLY A 1 275 ? 7.547 19.458 24.007 1.00 30.13 493 GLY A CA 1
ATOM 2158 C C . GLY A 1 275 ? 7.487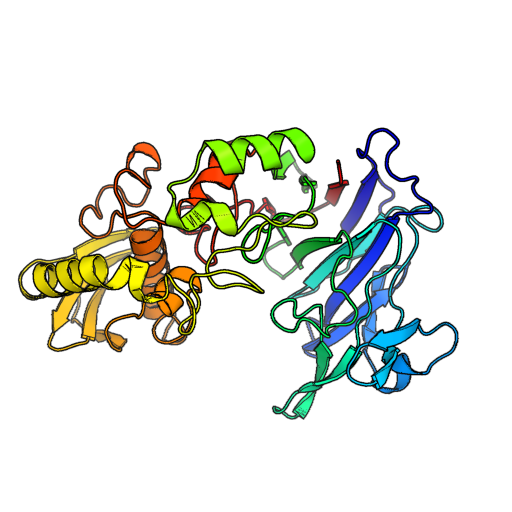 18.041 24.542 1.00 29.52 493 GLY A C 1
ATOM 2159 O O . GLY A 1 275 ? 8.513 17.375 24.745 1.00 30.96 493 GLY A O 1
ATOM 2160 N N . LYS A 1 276 ? 6.260 17.597 24.786 1.00 28.96 494 LYS A N 1
ATOM 2161 C CA . LYS A 1 276 ? 5.979 16.250 25.247 1.00 28.93 494 LYS A CA 1
ATOM 2162 C C . LYS A 1 276 ? 5.388 15.443 24.090 1.00 27.58 494 LYS A C 1
ATOM 2163 O O . LYS A 1 276 ? 4.422 15.883 23.457 1.00 26.95 494 LYS A O 1
ATOM 2169 N N . PRO A 1 277 ? 5.975 14.269 23.795 1.00 26.72 495 PRO A N 1
ATOM 2170 C CA . PRO A 1 277 ? 5.579 13.529 22.583 1.00 21.40 495 PRO A CA 1
ATOM 2171 C C . PRO A 1 277 ? 4.173 12.926 22.631 1.00 25.52 495 PRO A C 1
ATOM 2172 O O . PRO A 1 277 ? 3.677 12.571 23.701 1.00 22.64 495 PRO A O 1
ATOM 2176 N N . SER A 1 278 ? 3.537 12.828 21.467 1.00 20.34 496 SER A N 1
ATOM 2177 C CA . SER A 1 278 ? 2.321 12.051 21.328 1.00 22.04 496 SER A CA 1
ATOM 2178 C C . SER A 1 278 ? 2.676 10.581 21.177 1.00 21.44 496 SER A C 1
ATOM 2179 O O . SER A 1 278 ? 3.852 10.226 21.014 1.00 20.46 496 SER A O 1
ATOM 2182 N N . THR A 1 279 ? 1.654 9.740 21.209 1.00 20.30 497 THR A N 1
ATOM 2183 C CA . THR A 1 279 ? 1.810 8.324 20.911 1.00 20.69 497 THR A CA 1
ATOM 2184 C C . THR A 1 279 ? 2.357 8.140 19.491 1.00 22.20 497 THR A C 1
ATOM 2185 O O . THR A 1 279 ? 3.200 7.270 19.249 1.00 18.86 497 THR A O 1
ATOM 2189 N N . GLN A 1 280 ? 1.906 8.983 18.564 1.00 18.54 498 GLN A N 1
ATOM 2190 C CA . GLN A 1 280 ? 2.347 8.862 17.174 1.00 21.13 498 GLN A CA 1
ATOM 2191 C C . GLN A 1 280 ? 3.811 9.249 17.045 1.00 20.34 498 GLN A C 1
ATOM 2192 O O . GLN A 1 280 ? 4.549 8.636 16.293 1.00 19.88 498 GLN A O 1
ATOM 2198 N N . GLU A 1 281 ? 4.241 10.263 17.788 1.00 19.25 499 GLU A N 1
ATOM 2199 C CA . GLU A 1 281 ? 5.626 10.687 17.699 1.00 18.17 499 GLU A CA 1
ATOM 2200 C C . GLU A 1 281 ? 6.576 9.628 18.257 1.00 18.73 499 GLU A C 1
ATOM 2201 O O . GLU A 1 281 ? 7.695 9.465 17.761 1.00 20.08 499 GLU A O 1
ATOM 2207 N N . VAL A 1 282 ? 6.137 8.911 19.286 1.00 19.46 500 VAL A N 1
ATOM 2208 C CA . VAL A 1 282 ? 6.930 7.793 19.799 1.00 19.54 500 VAL A CA 1
ATOM 2209 C C . VAL A 1 282 ? 7.064 6.706 18.731 1.00 17.76 500 VAL A C 1
ATOM 2210 O O . VAL A 1 282 ? 8.172 6.282 18.385 1.00 18.39 500 VAL A O 1
ATOM 2214 N N . LEU A 1 283 ? 5.932 6.280 18.186 1.00 17.78 501 LEU A N 1
ATOM 2215 C CA . LEU A 1 283 ? 5.911 5.183 17.220 1.00 19.09 501 LEU A CA 1
ATOM 2216 C C . LEU A 1 283 ? 6.640 5.509 15.934 1.00 21.21 501 LEU A C 1
ATOM 2217 O O . LEU A 1 283 ? 7.288 4.633 15.336 1.00 21.03 501 LEU A O 1
ATOM 2222 N N . LEU A 1 284 ? 6.572 6.771 15.521 1.00 21.12 502 LEU A N 1
ATOM 2223 C CA . LEU A 1 284 ? 7.107 7.168 14.220 1.00 18.69 502 LEU A CA 1
ATOM 2224 C C . LEU A 1 284 ? 8.461 7.858 14.276 1.00 21.73 502 LEU A C 1
ATOM 2225 O O . LEU A 1 284 ? 9.174 7.909 13.275 1.00 23.46 502 LEU A O 1
ATOM 2230 N N . GLY A 1 285 ? 8.816 8.403 15.432 1.00 19.22 503 GLY A N 1
ATOM 2231 C CA . GLY A 1 285 ? 10.103 9.053 15.590 1.00 21.44 503 GLY A CA 1
ATOM 2232 C C . GLY A 1 285 ? 10.171 10.403 14.894 1.00 24.01 503 GLY A C 1
ATOM 2233 O O . GLY A 1 285 ? 11.254 10.907 14.603 1.00 25.19 503 GLY A O 1
ATOM 2234 N N . ASN A 1 286 ? 9.010 10.991 14.628 1.00 19.73 504 ASN A N 1
ATOM 2235 C CA . ASN A 1 286 ? 8.966 12.260 13.916 1.00 24.49 504 ASN A CA 1
ATOM 2236 C C . ASN A 1 286 ? 8.514 13.389 14.840 1.00 26.29 504 ASN A C 1
ATOM 2237 O O . ASN A 1 286 ? 8.655 13.275 16.049 1.00 20.46 504 ASN A O 1
ATOM 2242 N N . GLY A 1 287 ? 7.994 14.482 14.286 1.00 26.71 505 GLY A N 1
ATOM 2243 C CA . GLY A 1 287 ? 7.497 15.562 15.123 1.00 25.60 505 GLY A CA 1
ATOM 2244 C C . GLY A 1 287 ? 8.598 16.164 15.979 1.00 24.16 505 GLY A C 1
ATOM 2245 O O . GLY A 1 287 ? 9.628 16.592 15.454 1.00 22.48 505 GLY A O 1
ATOM 2246 N N . ILE A 1 288 ? 8.407 16.166 17.299 1.00 25.66 506 ILE A N 1
ATOM 2247 C CA . ILE A 1 288 ? 9.395 16.763 18.194 1.00 26.95 506 ILE A CA 1
ATOM 2248 C C . ILE A 1 288 ? 10.696 15.961 18.216 1.00 24.64 506 ILE A C 1
ATOM 2249 O O . ILE A 1 288 ? 11.745 16.473 18.615 1.00 25.19 506 ILE A O 1
ATOM 2254 N N . PHE A 1 289 ? 10.639 14.715 17.747 1.00 26.00 507 PHE A N 1
ATOM 2255 C CA . PHE A 1 289 ? 11.839 13.886 17.650 1.00 25.83 507 PHE A CA 1
ATOM 2256 C C . PHE A 1 289 ? 12.640 14.204 16.376 1.00 28.00 507 PHE A C 1
ATOM 2257 O O . PHE A 1 289 ? 13.723 13.649 16.160 1.00 28.24 507 PHE A O 1
ATOM 2265 N N . ASP A 1 290 ? 12.105 15.096 15.541 1.00 28.28 508 ASP A N 1
ATOM 2266 C CA . ASP A 1 290 ? 12.822 15.588 14.355 1.00 31.10 508 ASP A CA 1
ATOM 2267 C C . ASP A 1 290 ? 13.565 16.884 14.649 1.00 30.62 508 ASP A C 1
ATOM 2268 O O . ASP A 1 290 ? 13.139 17.671 15.496 1.00 31.80 508 ASP A O 1
ATOM 2273 N N . GLY A 1 291 ? 14.664 17.105 13.933 1.00 30.40 509 GLY A N 1
ATOM 2274 C CA . GLY A 1 291 ? 15.355 18.383 13.961 1.00 31.81 509 GLY A CA 1
ATOM 2275 C C . GLY A 1 291 ? 16.379 18.511 15.069 1.00 34.42 509 GLY A C 1
ATOM 2276 O O . GLY A 1 291 ? 16.531 17.605 15.891 1.00 29.67 509 GLY A O 1
ATOM 2277 N N . GLY A 1 292 ? 17.089 19.638 15.077 1.00 32.85 510 GLY A N 1
ATOM 2278 C CA . GLY A 1 292 ? 18.035 19.950 16.137 1.00 33.19 510 GLY A CA 1
ATOM 2279 C C . GLY A 1 292 ? 19.476 19.777 15.704 1.00 32.05 510 GLY A C 1
ATOM 2280 O O . GLY A 1 292 ? 19.739 19.264 14.616 1.00 31.52 510 GLY A O 1
ATOM 2281 N N . ASN A 1 293 ? 20.414 20.194 16.552 1.00 28.10 511 ASN A N 1
ATOM 2282 C CA . ASN A 1 293 ? 21.831 19.959 16.286 1.00 29.66 511 ASN A CA 1
ATOM 2283 C C . ASN A 1 293 ? 22.159 18.472 16.463 1.00 27.35 511 ASN A C 1
ATOM 2284 O O . ASN A 1 293 ? 21.287 17.688 16.832 1.00 29.42 511 ASN A O 1
ATOM 2289 N N . ASP A 1 294 ? 23.399 18.078 16.193 1.00 28.91 512 ASP A N 1
ATOM 2290 C CA . ASP A 1 294 ? 23.772 16.656 16.233 1.00 31.64 512 ASP A CA 1
ATOM 2291 C C . ASP A 1 294 ? 23.548 16.020 17.612 1.00 31.27 512 ASP A C 1
ATOM 2292 O O . ASP A 1 294 ? 23.213 14.832 17.715 1.00 27.32 512 ASP A O 1
ATOM 2297 N N . ASP A 1 295 ? 23.725 16.806 18.668 1.00 29.02 513 ASP A N 1
ATOM 2298 C CA . ASP A 1 295 ? 23.529 16.287 20.024 1.00 27.32 513 ASP A CA 1
ATOM 2299 C C . ASP A 1 295 ? 22.057 16.048 20.290 1.00 26.32 513 ASP A C 1
ATOM 2300 O O . ASP A 1 295 ? 21.667 15.019 20.842 1.00 24.57 513 ASP A O 1
ATOM 2305 N N . GLU A 1 296 ? 21.242 17.018 19.898 1.00 25.35 514 GLU A N 1
ATOM 2306 C CA . GLU A 1 296 ? 19.804 16.930 20.092 1.00 23.67 514 GLU A CA 1
ATOM 2307 C C . GLU A 1 296 ? 19.230 15.771 19.283 1.00 26.04 514 GLU A C 1
ATOM 2308 O O . GLU A 1 296 ? 18.334 15.057 19.746 1.00 22.08 514 GLU A O 1
ATOM 2314 N N . LYS A 1 297 ? 19.765 15.574 18.080 1.00 25.28 515 LYS A N 1
ATOM 2315 C CA . LYS A 1 297 ? 19.343 14.464 17.230 1.00 22.51 515 LYS A CA 1
ATOM 2316 C C . LYS A 1 297 ? 19.605 13.117 17.915 1.00 23.24 515 LYS A C 1
ATOM 2317 O O . LYS A 1 297 ? 18.710 12.273 18.017 1.00 23.16 515 LYS A O 1
ATOM 2323 N N . ALA A 1 298 ? 20.819 12.938 18.417 1.00 21.17 516 ALA A N 1
ATOM 2324 C CA . ALA A 1 298 ? 21.187 11.705 19.112 1.00 26.23 516 ALA A CA 1
ATOM 2325 C C . ALA A 1 298 ? 20.384 11.490 20.391 1.00 23.05 516 ALA A C 1
ATOM 2326 O O . ALA A 1 298 ? 20.004 10.358 20.707 1.00 20.49 516 ALA A O 1
ATOM 2328 N N . ILE A 1 299 ? 20.151 12.568 21.135 1.00 23.86 517 ILE A N 1
ATOM 2329 C CA . ILE A 1 299 ? 19.309 12.506 22.332 1.00 24.73 517 ILE A CA 1
ATOM 2330 C C . ILE A 1 299 ? 17.879 12.106 21.984 1.00 21.50 517 ILE A C 1
ATOM 2331 O O . ILE A 1 299 ? 17.288 11.246 22.642 1.00 19.44 517 ILE A O 1
ATOM 2336 N N . LYS A 1 300 ? 17.320 12.724 20.942 1.00 20.70 518 LYS A N 1
ATOM 2337 C CA . LYS A 1 300 ? 15.961 12.391 20.503 1.00 20.44 518 LYS A CA 1
ATOM 2338 C C . LYS A 1 300 ? 15.854 10.921 20.077 1.00 20.04 518 LYS A C 1
ATOM 2339 O O . LYS A 1 300 ? 14.845 10.263 20.340 1.00 18.79 518 LYS A O 1
ATOM 2345 N N . ALA A 1 301 ? 16.906 10.409 19.442 1.00 21.72 519 ALA A N 1
ATOM 2346 C CA . ALA A 1 301 ? 16.928 9.014 19.000 1.00 21.04 519 ALA A CA 1
ATOM 2347 C C . ALA A 1 301 ? 16.880 8.071 20.206 1.00 20.57 519 ALA A C 1
ATOM 2348 O O . ALA A 1 301 ? 16.129 7.089 20.232 1.00 17.05 519 ALA A O 1
ATOM 2350 N N . GLN A 1 302 ? 17.693 8.379 21.206 1.00 19.83 520 GLN A N 1
ATOM 2351 C CA . GLN A 1 302 ? 17.752 7.546 22.397 1.00 21.13 520 GLN A CA 1
ATOM 2352 C C . GLN A 1 302 ? 16.435 7.580 23.158 1.00 19.65 520 GLN A C 1
ATOM 2353 O O . GLN A 1 302 ? 15.956 6.547 23.619 1.00 19.35 520 GLN A O 1
ATOM 2359 N N . VAL A 1 303 ? 15.852 8.766 23.290 1.00 19.44 521 VAL A N 1
ATOM 2360 C CA . VAL A 1 303 ? 14.616 8.914 24.056 1.00 21.05 521 VAL A CA 1
ATOM 2361 C C . VAL A 1 303 ? 13.461 8.221 23.328 1.00 18.50 521 VAL A C 1
ATOM 2362 O O . VAL A 1 303 ? 12.680 7.477 23.926 1.00 17.56 521 VAL A O 1
ATOM 2366 N N . CYS A 1 304 ? 13.370 8.420 22.022 1.00 17.47 522 CYS A N 1
ATOM 2367 C CA . CYS A 1 304 ? 12.330 7.738 21.262 1.00 17.76 522 CYS A CA 1
ATOM 2368 C C . CYS A 1 304 ? 12.444 6.211 21.391 1.00 16.43 522 CYS A C 1
ATOM 2369 O O . CYS A 1 304 ? 11.460 5.517 21.668 1.00 15.08 522 CYS A O 1
ATOM 2372 N N . ALA A 1 305 ? 13.650 5.695 21.187 1.00 17.08 523 ALA A N 1
ATOM 2373 C CA . ALA A 1 305 ? 13.883 4.257 21.287 1.00 16.81 523 ALA A CA 1
ATOM 2374 C C . ALA A 1 305 ? 13.547 3.763 22.689 1.00 16.16 523 ALA A C 1
ATOM 2375 O O . ALA A 1 305 ? 12.985 2.681 22.847 1.00 14.47 523 ALA A O 1
ATOM 2377 N N . ALA A 1 306 ? 13.867 4.559 23.710 1.00 15.36 524 ALA A N 1
ATOM 2378 C CA . ALA A 1 306 ? 13.619 4.109 25.087 1.00 16.01 524 ALA A CA 1
ATOM 2379 C C . ALA A 1 306 ? 12.118 4.067 25.398 1.00 16.24 524 ALA A C 1
ATOM 2380 O O . ALA A 1 306 ? 11.641 3.197 26.145 1.00 16.29 524 ALA A O 1
ATOM 2382 N N . PHE A 1 307 ? 11.365 4.993 24.816 1.00 15.66 525 PHE A N 1
ATOM 2383 C CA . PHE A 1 307 ? 9.914 4.923 24.925 1.00 15.59 525 PHE A CA 1
ATOM 2384 C C . PHE A 1 307 ? 9.385 3.662 24.272 1.00 16.45 525 PHE A C 1
ATOM 2385 O O . PHE A 1 307 ? 8.649 2.912 24.910 1.00 17.06 525 PHE A O 1
ATOM 2393 N N . ASN A 1 308 ? 9.772 3.397 23.024 1.00 15.61 526 ASN A N 1
ATOM 2394 C CA . ASN A 1 308 ? 9.313 2.180 22.357 1.00 15.38 526 ASN A CA 1
ATOM 2395 C C . ASN A 1 308 ? 9.667 0.899 23.111 1.00 17.01 526 ASN A C 1
ATOM 2396 O O . ASN A 1 308 ? 8.894 -0.069 23.112 1.00 17.15 526 ASN A O 1
ATOM 2401 N N . ARG A 1 309 ? 10.833 0.907 23.748 1.00 16.02 527 ARG A N 1
ATOM 2402 C CA . ARG A 1 309 ? 11.349 -0.266 24.455 1.00 13.97 527 ARG A CA 1
ATOM 2403 C C . ARG A 1 309 ? 10.901 -0.315 25.920 1.00 15.91 527 ARG A C 1
ATOM 2404 O O . ARG A 1 309 ? 11.203 -1.286 26.627 1.00 16.82 527 ARG A O 1
ATOM 2412 N N . HIS A 1 310 ? 10.152 0.709 26.340 1.00 16.53 528 HIS A N 1
ATOM 2413 C CA . HIS A 1 310 ? 9.693 0.902 27.725 1.00 18.65 528 HIS A CA 1
ATOM 2414 C C . HIS A 1 310 ? 10.851 0.783 28.729 1.00 16.97 528 HIS A C 1
ATOM 2415 O O . HIS A 1 310 ? 10.824 -0.047 29.630 1.00 17.04 528 HIS A O 1
ATOM 2422 N N . VAL A 1 311 ? 11.863 1.630 28.576 1.00 18.41 529 VAL A N 1
ATOM 2423 C CA . VAL A 1 311 ? 12.981 1.668 29.514 1.00 17.65 529 VAL A CA 1
ATOM 2424 C C . VAL A 1 311 ? 13.388 3.107 29.849 1.00 19.94 529 VAL A C 1
ATOM 2425 O O . VAL A 1 311 ? 14.510 3.345 30.307 1.00 19.65 529 VAL A O 1
ATOM 2429 N N . MET A 1 312 ? 12.471 4.055 29.637 1.00 15.85 530 MET A N 1
ATOM 2430 C CA . MET A 1 312 ? 12.754 5.466 29.904 1.00 18.57 530 MET A CA 1
ATOM 2431 C C . MET A 1 312 ? 13.165 5.698 31.364 1.00 20.60 530 MET A C 1
ATOM 2432 O O . MET A 1 312 ? 13.922 6.619 31.665 1.00 20.63 530 MET A O 1
ATOM 2437 N N . LEU A 1 313 ? 12.693 4.844 32.264 1.00 20.55 531 LEU A N 1
ATOM 2438 C CA . LEU A 1 313 ? 13.050 4.983 33.681 1.00 20.68 531 LEU A CA 1
ATOM 2439 C C . LEU A 1 313 ? 14.282 4.170 34.083 1.00 22.56 531 LEU A C 1
ATOM 2440 O O . LEU A 1 313 ? 14.624 4.108 35.263 1.00 19.15 531 LEU A O 1
ATOM 2445 N N . ASP A 1 314 ? 14.946 3.545 33.115 1.00 18.54 532 ASP A N 1
ATOM 2446 C CA . ASP A 1 314 ? 16.136 2.737 33.411 1.00 20.35 532 ASP A CA 1
ATOM 2447 C C . ASP A 1 314 ? 17.250 2.996 32.401 1.00 23.22 532 ASP A C 1
ATOM 2448 O O . ASP A 1 314 ? 17.633 2.088 31.652 1.00 21.13 532 ASP A O 1
ATOM 2453 N N . PRO A 1 315 ? 17.775 4.233 32.369 1.00 20.16 533 PRO A N 1
ATOM 2454 C CA . PRO A 1 315 ? 18.820 4.583 31.391 1.00 21.97 533 PRO A CA 1
ATOM 2455 C C . PRO A 1 315 ? 20.091 3.725 31.467 1.00 25.27 533 PRO A C 1
ATOM 2456 O O . PRO A 1 315 ? 20.735 3.532 30.435 1.00 25.69 533 PRO A O 1
ATOM 2460 N N . ALA A 1 316 ? 20.448 3.211 32.642 1.00 18.79 534 ALA A N 1
ATOM 2461 C CA . ALA A 1 316 ? 21.643 2.368 32.743 1.00 24.81 534 ALA A CA 1
ATOM 2462 C C . ALA A 1 316 ? 21.560 1.145 31.819 1.00 25.34 534 ALA A C 1
ATOM 2463 O O . ALA A 1 316 ? 22.581 0.586 31.431 1.00 25.25 534 ALA A O 1
ATOM 2465 N N . HIS A 1 317 ? 20.344 0.749 31.452 1.00 23.38 535 HIS A N 1
ATOM 2466 C CA . HIS A 1 317 ? 20.143 -0.478 30.680 1.00 24.71 535 HIS A CA 1
ATOM 2467 C C . HIS A 1 317 ? 19.601 -0.232 29.278 1.00 25.85 535 HIS A C 1
ATOM 2468 O O . HIS A 1 317 ? 19.078 -1.148 28.633 1.00 23.75 535 HIS A O 1
ATOM 2475 N N . TRP A 1 318 ? 19.758 0.993 28.792 1.00 22.47 536 TRP A N 1
ATOM 2476 C CA . TRP A 1 318 ? 19.321 1.320 27.445 1.00 23.24 536 TRP A CA 1
ATOM 2477 C C . TRP A 1 318 ? 20.046 0.483 26.385 1.00 23.09 536 TRP A C 1
ATOM 2478 O O . TRP A 1 318 ? 19.534 0.293 25.285 1.00 25.35 536 TRP A O 1
ATOM 2489 N N . ASN A 1 319 ? 21.222 -0.035 26.728 1.00 21.80 537 ASN A N 1
ATOM 2490 C CA . ASN A 1 319 ? 21.981 -0.869 25.812 1.00 22.44 537 ASN A CA 1
ATOM 2491 C C . ASN A 1 319 ? 21.803 -2.377 26.035 1.00 23.87 537 ASN A C 1
ATOM 2492 O O . ASN A 1 319 ? 22.539 -3.182 25.459 1.00 24.11 537 ASN A O 1
ATOM 2497 N N . ASN A 1 320 ? 20.845 -2.759 26.869 1.00 22.67 538 ASN A N 1
ATOM 2498 C CA . ASN A 1 320 ? 20.697 -4.166 27.229 1.00 22.96 538 ASN A CA 1
ATOM 2499 C C . ASN A 1 320 ? 19.288 -4.683 26.958 1.00 21.87 538 ASN A C 1
ATOM 2500 O O . ASN A 1 320 ? 18.371 -4.436 27.734 1.00 22.39 538 ASN A O 1
ATOM 2505 N N . SER A 1 321 ? 19.146 -5.459 25.884 1.00 20.74 539 SER A N 1
ATOM 2506 C CA . SER A 1 321 ? 17.836 -5.867 25.387 1.00 20.64 539 SER A CA 1
ATOM 2507 C C . SER A 1 321 ? 17.090 -6.773 26.358 1.00 22.43 539 SER A C 1
ATOM 2508 O O . SER A 1 321 ? 15.892 -7.014 26.202 1.00 21.52 539 SER A O 1
ATOM 2511 N N . ALA A 1 322 ? 17.795 -7.263 27.374 1.00 21.42 540 ALA A N 1
ATOM 2512 C CA . ALA A 1 322 ? 17.170 -8.101 28.380 1.00 22.59 540 ALA A CA 1
ATOM 2513 C C . ALA A 1 322 ? 16.167 -7.293 29.191 1.00 23.94 540 ALA A C 1
ATOM 2514 O O . ALA A 1 322 ? 15.297 -7.851 29.862 1.00 25.34 540 ALA A O 1
ATOM 2516 N N . TYR A 1 323 ? 16.280 -5.970 29.112 1.00 20.34 541 TYR A N 1
ATOM 2517 C CA . TYR A 1 323 ? 15.391 -5.093 29.863 1.00 20.37 541 TYR A CA 1
ATOM 2518 C C . TYR A 1 323 ? 14.287 -4.471 29.000 1.00 21.34 541 TYR A C 1
ATOM 2519 O O . TYR A 1 323 ? 13.413 -3.784 29.532 1.00 22.26 541 TYR A O 1
ATOM 2528 N N . PHE A 1 324 ? 14.319 -4.724 27.687 1.00 18.34 542 PHE A N 1
ATOM 2529 C CA . PHE A 1 324 ? 13.380 -4.083 26.764 1.00 19.35 542 PHE A CA 1
ATOM 2530 C C . PHE A 1 324 ? 12.029 -4.809 26.767 1.00 19.22 542 PHE A C 1
ATOM 2531 O O . PHE A 1 324 ? 11.977 -6.029 26.939 1.00 17.72 542 PHE A O 1
ATOM 2539 N N . TYR A 1 325 ? 10.958 -4.052 26.531 1.00 16.92 543 TYR A N 1
ATOM 2540 C CA . TYR A 1 325 ? 9.615 -4.594 26.302 1.00 17.89 543 TYR A CA 1
ATOM 2541 C C . TYR A 1 325 ? 9.072 -5.420 27.463 1.00 20.97 543 TYR A C 1
ATOM 2542 O O . TYR A 1 325 ? 8.274 -6.335 27.257 1.00 18.84 543 TYR A O 1
ATOM 2551 N N . LYS A 1 326 ? 9.481 -5.077 28.682 1.00 18.31 544 LYS A N 1
ATOM 2552 C CA . LYS A 1 326 ? 9.123 -5.867 29.860 1.00 21.22 544 LYS A CA 1
ATOM 2553 C C . LYS A 1 326 ? 7.765 -5.491 30.446 1.00 24.38 544 LYS A C 1
ATOM 2554 O O . LYS A 1 326 ? 7.192 -6.231 31.243 1.00 21.67 544 LYS A O 1
ATOM 2560 N N . ASP A 1 327 ? 7.251 -4.333 30.069 1.00 18.84 545 ASP A N 1
ATOM 2561 C CA . ASP A 1 327 ? 5.892 -3.991 30.465 1.00 22.81 545 ASP A CA 1
ATOM 2562 C C . ASP A 1 327 ? 5.250 -3.063 29.450 1.00 21.28 545 ASP A C 1
ATOM 2563 O O . ASP A 1 327 ? 5.939 -2.372 28.699 1.00 18.63 545 ASP A O 1
ATOM 2568 N N . ALA A 1 328 ? 3.919 -3.067 29.437 1.00 21.45 546 ALA A N 1
ATOM 2569 C CA . ALA A 1 328 ? 3.133 -2.212 28.560 1.00 21.00 546 ALA A CA 1
ATOM 2570 C C . ALA A 1 328 ? 3.010 -0.806 29.149 1.00 21.90 546 ALA A C 1
ATOM 2571 O O . ALA A 1 328 ? 2.990 -0.642 30.373 1.00 20.98 546 ALA A O 1
ATOM 2573 N N . PRO A 1 329 ? 2.930 0.220 28.291 1.00 20.85 547 PRO A N 1
ATOM 2574 C CA . PRO A 1 329 ? 2.952 0.144 26.828 1.00 18.58 547 PRO A CA 1
ATOM 2575 C C . PRO A 1 329 ? 4.364 -0.021 26.281 1.00 18.56 547 PRO A C 1
ATOM 2576 O O . PRO A 1 329 ? 5.303 0.596 26.771 1.00 18.09 547 PRO A O 1
ATOM 2580 N N . ALA A 1 330 ? 4.499 -0.838 25.244 1.00 17.44 548 ALA A N 1
ATOM 2581 C CA . ALA A 1 330 ? 5.767 -0.955 24.541 1.00 19.30 548 ALA A CA 1
ATOM 2582 C C . ALA A 1 330 ? 5.462 -1.274 23.090 1.00 15.30 548 ALA A C 1
ATOM 2583 O O . ALA A 1 330 ? 4.321 -1.596 22.755 1.00 16.29 548 ALA A O 1
ATOM 2585 N N . ASN A 1 331 ? 6.467 -1.199 22.231 1.00 14.28 549 ASN A N 1
ATOM 2586 C CA . ASN A 1 331 ? 6.228 -1.499 20.817 1.00 17.12 549 ASN A CA 1
ATOM 2587 C C . ASN A 1 331 ? 6.306 -3.009 20.585 1.00 16.59 549 ASN A C 1
ATOM 2588 O O . ASN A 1 331 ? 7.326 -3.533 20.147 1.00 16.77 549 ASN A O 1
ATOM 2593 N N . TYR A 1 332 ? 5.220 -3.707 20.894 1.00 16.17 550 TYR A N 1
ATOM 2594 C CA . TYR A 1 332 ? 5.215 -5.171 20.795 1.00 15.61 550 TYR A CA 1
ATOM 2595 C C . TYR A 1 332 ? 5.288 -5.674 19.354 1.00 16.67 550 TYR A C 1
ATOM 2596 O O . TYR A 1 332 ? 5.734 -6.792 19.098 1.00 17.12 550 TYR A O 1
ATOM 2605 N N . PHE A 1 333 ? 4.867 -4.840 18.419 1.00 13.38 551 PHE A N 1
ATOM 2606 C CA . PHE A 1 333 ? 5.141 -5.099 17.001 1.00 16.24 551 PHE A CA 1
ATOM 2607 C C . PHE A 1 333 ? 6.669 -5.224 16.780 1.00 16.15 551 PHE A C 1
ATOM 2608 O O . PHE A 1 333 ? 7.154 -6.237 16.268 1.00 14.35 551 PHE A O 1
ATOM 2616 N N . ALA A 1 334 ? 7.422 -4.213 17.200 1.00 13.25 552 ALA A N 1
ATOM 2617 C CA . ALA A 1 334 ? 8.874 -4.219 17.016 1.00 15.67 552 ALA A CA 1
ATOM 2618 C C . ALA A 1 334 ? 9.504 -5.429 17.697 1.00 17.29 552 ALA A C 1
ATOM 2619 O O . ALA A 1 334 ? 10.346 -6.116 17.117 1.00 16.06 552 ALA A O 1
ATOM 2621 N N . LYS A 1 335 ? 9.093 -5.673 18.935 1.00 14.56 553 LYS A N 1
ATOM 2622 C CA . LYS A 1 335 ? 9.628 -6.796 19.709 1.00 16.42 553 LYS A CA 1
ATOM 2623 C C . LYS A 1 335 ? 9.419 -8.127 18.981 1.00 15.77 553 LYS A C 1
ATOM 2624 O O . LYS A 1 335 ? 10.322 -8.973 18.969 1.00 16.17 553 LYS A O 1
ATOM 2630 N N . PHE A 1 336 ? 8.258 -8.315 18.349 1.00 15.83 554 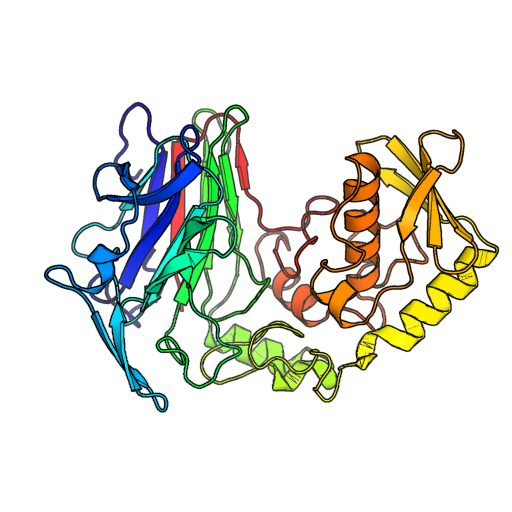PHE A N 1
ATOM 2631 C CA . PHE A 1 336 ? 8.046 -9.555 17.602 1.00 16.14 554 PHE A CA 1
ATOM 2632 C C . PHE A 1 336 ? 9.138 -9.791 16.537 1.00 16.44 554 PHE A C 1
ATOM 2633 O O . PHE A 1 336 ? 9.655 -10.910 16.399 1.00 16.80 554 PHE A O 1
ATOM 2641 N N . TRP A 1 337 ? 9.503 -8.757 15.785 1.00 16.20 555 TRP A N 1
ATOM 2642 C CA . TRP A 1 337 ? 10.467 -8.981 14.697 1.00 17.27 555 TRP A CA 1
ATOM 2643 C C . TRP A 1 337 ? 11.853 -9.261 15.290 1.00 15.85 555 TRP A C 1
ATOM 2644 O O . TRP A 1 337 ? 12.583 -10.110 14.785 1.00 15.98 555 TRP A O 1
ATOM 2655 N N . HIS A 1 338 ? 12.186 -8.610 16.398 1.00 15.51 556 HIS A N 1
ATOM 2656 C CA . HIS A 1 338 ? 13.437 -8.919 17.072 1.00 19.28 556 HIS A CA 1
ATOM 2657 C C . HIS A 1 338 ? 13.449 -10.387 17.485 1.00 19.50 556 HIS A C 1
ATOM 2658 O O . HIS A 1 338 ? 14.464 -11.069 17.343 1.00 17.52 556 HIS A O 1
ATOM 2665 N N . ASP A 1 339 ? 12.305 -10.886 17.947 1.00 16.47 557 ASP A N 1
ATOM 2666 C CA . ASP A 1 339 ? 12.230 -12.265 18.427 1.00 16.92 557 ASP A CA 1
ATOM 2667 C C . ASP A 1 339 ? 12.233 -13.254 17.269 1.00 18.52 557 ASP A C 1
ATOM 2668 O O . ASP A 1 339 ? 12.349 -14.464 17.481 1.00 20.12 557 ASP A O 1
ATOM 2673 N N . HIS A 1 340 ? 12.113 -12.746 16.048 1.00 15.77 558 HIS A N 1
ATOM 2674 C CA . HIS A 1 340 ? 12.140 -13.608 14.863 1.00 18.08 558 HIS A CA 1
ATOM 2675 C C . HIS A 1 340 ? 13.089 -13.080 13.791 1.00 18.65 558 HIS A C 1
ATOM 2676 O O . HIS A 1 340 ? 12.692 -12.790 12.671 1.00 19.47 558 HIS A O 1
ATOM 2683 N N . SER A 1 341 ? 14.359 -12.968 14.151 1.00 19.27 559 SER A N 1
ATOM 2684 C CA . SER A 1 341 ? 15.375 -12.476 13.233 1.00 15.73 559 SER A CA 1
ATOM 2685 C C . SER A 1 341 ? 16.733 -13.012 13.658 1.00 20.27 559 SER A C 1
ATOM 2686 O O . SER A 1 341 ? 16.903 -13.424 14.800 1.00 19.92 559 SER A O 1
ATOM 2689 N N . TYR A 1 342 ? 17.697 -12.993 12.747 1.00 17.26 560 TYR A N 1
ATOM 2690 C CA . TYR A 1 342 ? 19.050 -13.421 13.084 1.00 20.47 560 TYR A CA 1
ATOM 2691 C C . TYR A 1 342 ? 19.657 -12.499 14.140 1.00 19.82 560 TYR A C 1
ATOM 2692 O O . TYR A 1 342 ? 19.676 -11.274 13.963 1.00 17.58 560 TYR A O 1
ATOM 2701 N N . GLU A 1 343 ? 20.135 -13.100 15.233 1.00 20.48 561 GLU A N 1
ATOM 2702 C CA . GLU A 1 343 ? 20.770 -12.365 16.331 1.00 19.75 561 GLU A CA 1
ATOM 2703 C C . GLU A 1 343 ? 19.877 -11.277 16.907 1.00 20.93 561 GLU A C 1
ATOM 2704 O O . GLU A 1 343 ? 20.371 -10.292 17.472 1.00 20.19 561 GLU A O 1
ATOM 2710 N N . ASN A 1 344 ? 18.568 -11.472 16.774 1.00 19.42 562 ASN A N 1
ATOM 2711 C CA . ASN A 1 344 ? 17.576 -10.501 17.229 1.00 20.92 562 ASN A CA 1
ATOM 2712 C C . ASN A 1 344 ? 17.773 -9.083 16.687 1.00 21.55 562 ASN A C 1
ATOM 2713 O O . ASN A 1 344 ? 17.370 -8.112 17.334 1.00 22.29 562 ASN A O 1
ATOM 2718 N N . LYS A 1 345 ? 18.361 -8.981 15.494 1.00 20.53 563 LYS A N 1
ATOM 2719 C CA . LYS A 1 345 ? 18.600 -7.697 14.838 1.00 19.48 563 LYS A CA 1
ATOM 2720 C C . LYS A 1 345 ? 17.449 -7.358 13.902 1.00 17.43 563 LYS A C 1
ATOM 2721 O O . LYS A 1 345 ? 17.175 -8.094 12.958 1.00 20.45 563 LYS A O 1
ATOM 2727 N N . SER A 1 346 ? 16.794 -6.234 14.133 1.00 18.86 564 SER A N 1
ATOM 2728 C CA . SER A 1 346 ? 15.640 -5.888 13.307 1.00 20.62 564 SER A CA 1
ATOM 2729 C C . SER A 1 346 ? 15.366 -4.390 13.347 1.00 20.19 564 SER A C 1
ATOM 2730 O O . SER A 1 346 ? 15.522 -3.746 14.401 1.00 19.19 564 SER A O 1
ATOM 2733 N N . TYR A 1 347 ? 14.975 -3.827 12.204 1.00 16.81 565 TYR A N 1
ATOM 2734 C CA . TYR A 1 347 ? 14.400 -2.489 12.224 1.00 17.18 565 TYR A CA 1
ATOM 2735 C C . TYR A 1 347 ? 12.902 -2.577 12.516 1.00 18.38 565 TYR A C 1
ATOM 2736 O O . TYR A 1 347 ? 12.086 -2.586 11.588 1.00 17.39 565 TYR A O 1
ATOM 2745 N N . GLY A 1 348 ? 12.538 -2.638 13.797 1.00 17.98 566 GLY A N 1
ATOM 2746 C CA . GLY A 1 348 ? 11.138 -2.773 14.187 1.00 16.37 566 GLY A CA 1
ATOM 2747 C C . GLY A 1 348 ? 10.433 -1.429 14.324 1.00 18.60 566 GLY A C 1
ATOM 2748 O O . GLY A 1 348 ? 9.204 -1.348 14.325 1.00 19.18 566 GLY A O 1
ATOM 2749 N N . PHE A 1 349 ? 11.223 -0.371 14.466 1.00 19.52 567 PHE A N 1
ATOM 2750 C CA . PHE A 1 349 ? 10.720 1.002 14.482 1.00 22.21 567 PHE A CA 1
ATOM 2751 C C . PHE A 1 349 ? 11.885 1.905 14.100 1.00 21.43 567 PHE A C 1
ATOM 2752 O O . PHE A 1 349 ? 13.039 1.451 14.087 1.00 21.46 567 PHE A O 1
ATOM 2760 N N . CYS A 1 350 ? 11.572 3.165 13.794 1.00 22.57 568 CYS A N 1
ATOM 2761 C CA . CYS A 1 350 ? 12.513 4.132 13.213 1.00 27.21 568 CYS A CA 1
ATOM 2762 C C . CYS A 1 350 ? 13.901 4.131 13.848 1.00 28.43 568 CYS A C 1
ATOM 2763 O O . CYS A 1 350 ? 14.903 4.026 13.144 1.00 30.18 568 CYS A O 1
ATOM 2766 N N . TYR A 1 351 ? 13.953 4.235 15.174 1.00 25.44 569 TYR A N 1
ATOM 2767 C CA . TYR A 1 351 ? 15.225 4.390 15.878 1.00 25.07 569 TYR A CA 1
ATOM 2768 C C . TYR A 1 351 ? 15.786 3.109 16.484 1.00 22.08 569 TYR A C 1
ATOM 2769 O O . TYR A 1 351 ? 16.519 3.155 17.482 1.00 20.51 569 TYR A O 1
ATOM 2778 N N . ASP A 1 352 ? 15.461 1.969 15.880 1.00 19.76 570 ASP A N 1
ATOM 2779 C CA . ASP A 1 352 ? 15.876 0.689 16.431 1.00 18.52 570 ASP A CA 1
ATOM 2780 C C . ASP A 1 352 ? 17.389 0.483 16.344 1.00 16.86 570 ASP A C 1
ATOM 2781 O O . ASP A 1 352 ? 17.922 -0.442 16.958 1.00 19.76 570 ASP A O 1
ATOM 2786 N N . ASP A 1 353 ? 18.081 1.343 15.597 1.00 20.45 571 ASP A N 1
ATOM 2787 C CA . ASP A 1 353 ? 19.533 1.237 15.494 1.00 20.29 571 ASP A CA 1
ATOM 2788 C C . ASP A 1 353 ? 20.223 1.857 16.719 1.00 24.35 571 ASP A C 1
ATOM 2789 O O . ASP A 1 353 ? 21.449 1.770 16.867 1.00 19.97 571 ASP A O 1
ATOM 2794 N N . VAL A 1 354 ? 19.430 2.452 17.612 1.00 21.11 572 VAL A N 1
ATOM 2795 C CA . VAL A 1 354 ? 19.980 2.908 18.891 1.00 22.47 572 VAL A CA 1
ATOM 2796 C C . VAL A 1 354 ? 20.569 1.704 19.620 1.00 21.03 572 VAL A C 1
ATOM 2797 O O . VAL A 1 354 ? 19.864 0.718 19.861 1.00 21.25 572 VAL A O 1
ATOM 2801 N N . PHE A 1 355 ? 21.873 1.796 19.920 1.00 19.46 573 PHE A N 1
ATOM 2802 C CA . PHE A 1 355 ? 22.650 0.728 20.546 1.00 21.66 573 PHE A CA 1
ATOM 2803 C C . PHE A 1 355 ? 22.671 -0.538 19.689 1.00 23.09 573 PHE A C 1
ATOM 2804 O O . PHE A 1 355 ? 22.808 -1.649 20.199 1.00 24.54 573 PHE A O 1
ATOM 2812 N N . ASP A 1 356 ? 22.540 -0.334 18.376 1.00 21.88 574 ASP A N 1
ATOM 2813 C CA . ASP A 1 356 ? 22.836 -1.340 17.344 1.00 23.29 574 ASP A CA 1
ATOM 2814 C C . ASP A 1 356 ? 21.962 -2.594 17.388 1.00 24.25 574 ASP A C 1
ATOM 2815 O O . ASP A 1 356 ? 22.465 -3.707 17.223 1.00 22.59 574 ASP A O 1
ATOM 2820 N N . PHE A 1 357 ? 20.659 -2.415 17.575 1.00 18.85 575 PHE A N 1
ATOM 2821 C CA . PHE A 1 357 ? 19.747 -3.557 17.581 1.00 18.57 575 PHE A CA 1
ATOM 2822 C C . PHE A 1 357 ? 19.017 -3.728 16.251 1.00 18.93 575 PHE A C 1
ATOM 2823 O O . PHE A 1 357 ? 18.175 -4.631 16.093 1.00 17.31 575 PHE A O 1
ATOM 2831 N N . SER A 1 358 ? 19.339 -2.866 15.290 1.00 19.94 576 SER A N 1
ATOM 2832 C CA . SER A 1 358 ? 18.642 -2.901 14.002 1.00 18.25 576 SER A CA 1
ATOM 2833 C C . SER A 1 358 ? 19.270 -3.933 13.075 1.00 17.13 576 SER A C 1
ATOM 2834 O O . SER A 1 358 ? 20.300 -4.534 13.389 1.00 18.54 576 SER A O 1
ATOM 2837 N N . SER A 1 359 ? 18.651 -4.107 11.913 1.00 15.80 577 SER A N 1
ATOM 2838 C CA . SER A 1 359 ? 19.138 -5.034 10.904 1.00 16.49 577 SER A CA 1
ATOM 2839 C C . SER A 1 359 ? 20.211 -4.401 10.020 1.00 19.88 577 SER A C 1
ATOM 2840 O O . SER A 1 359 ? 20.531 -4.928 8.950 1.00 18.90 577 SER A O 1
ATOM 2843 N N . THR A 1 360 ? 20.755 -3.263 10.444 1.00 19.79 578 THR A N 1
ATOM 2844 C CA . THR A 1 360 ? 21.722 -2.565 9.600 1.00 17.70 578 THR A CA 1
ATOM 2845 C C . THR A 1 360 ? 23.012 -3.354 9.461 1.00 16.99 578 THR A C 1
ATOM 2846 O O . THR A 1 360 ? 23.635 -3.709 10.456 1.00 17.46 578 THR A O 1
ATOM 2850 N N . LEU A 1 361 ? 23.380 -3.629 8.216 1.00 14.60 579 LEU A N 1
ATOM 2851 C CA . LEU A 1 361 ? 24.692 -4.166 7.858 1.00 17.39 579 LEU A CA 1
ATOM 2852 C C . LEU A 1 361 ? 25.559 -3.019 7.358 1.00 16.86 579 LEU A C 1
ATOM 2853 O O . LEU A 1 361 ? 25.074 -2.135 6.653 1.00 18.15 579 LEU A O 1
ATOM 2858 N N . HIS A 1 362 ? 26.841 -3.032 7.713 1.00 19.38 580 HIS A N 1
ATOM 2859 C CA . HIS A 1 362 ? 27.734 -1.946 7.326 1.00 18.73 580 HIS A CA 1
ATOM 2860 C C . HIS A 1 362 ? 29.172 -2.421 7.189 1.00 18.47 580 HIS A C 1
ATOM 2861 O O . HIS A 1 362 ? 29.660 -3.178 8.032 1.00 18.34 580 HIS A O 1
ATOM 2868 N N . VAL A 1 363 ? 29.843 -1.974 6.130 1.00 18.22 581 VAL A N 1
ATOM 2869 C CA . VAL A 1 363 ? 31.278 -2.212 5.985 1.00 20.52 581 VAL A CA 1
ATOM 2870 C C . VAL A 1 363 ? 31.903 -1.153 5.075 1.00 20.83 581 VAL A C 1
ATOM 2871 O O . VAL A 1 363 ? 31.267 -0.641 4.145 1.00 19.03 581 VAL A O 1
ATOM 2875 N N . ALA A 1 364 ? 33.156 -0.821 5.359 1.00 21.72 582 ALA A N 1
ATOM 2876 C CA . ALA A 1 364 ? 33.848 0.241 4.637 1.00 19.42 582 ALA A CA 1
ATOM 2877 C C . ALA A 1 364 ? 34.055 -0.130 3.179 1.00 18.64 582 ALA A C 1
ATOM 2878 O O . ALA A 1 364 ? 34.008 0.728 2.292 1.00 21.19 582 ALA A O 1
ATOM 2880 N N . ASP A 1 365 ? 34.318 -1.412 2.948 1.00 18.23 583 ASP A N 1
ATOM 2881 C CA . ASP A 1 365 ? 34.767 -1.896 1.645 1.00 20.30 583 ASP A CA 1
ATOM 2882 C C . ASP A 1 365 ? 33.873 -3.008 1.098 1.00 15.92 583 ASP A C 1
ATOM 2883 O O . ASP A 1 365 ? 34.283 -4.152 1.006 1.00 17.53 583 ASP A O 1
ATOM 2888 N N . PRO A 1 366 ? 32.640 -2.661 0.717 1.00 18.81 584 PRO A N 1
ATOM 2889 C CA . PRO A 1 366 ? 31.657 -3.661 0.293 1.00 17.16 584 PRO A CA 1
ATOM 2890 C C . PRO A 1 366 ? 32.031 -4.328 -1.027 1.00 20.08 584 PRO A C 1
ATOM 2891 O O . PRO A 1 366 ? 32.558 -3.660 -1.921 1.00 17.23 584 PRO A O 1
ATOM 2895 N N . LYS A 1 367 ? 31.760 -5.629 -1.130 1.00 19.29 585 LYS A N 1
ATOM 2896 C CA . LYS A 1 367 ? 31.961 -6.398 -2.358 1.00 18.16 585 LYS A CA 1
ATOM 2897 C C . LYS A 1 367 ? 30.620 -6.716 -3.005 1.00 18.32 585 LYS A C 1
ATOM 2898 O O . LYS A 1 367 ? 30.361 -6.340 -4.153 1.00 18.80 585 LYS A O 1
ATOM 2904 N N . TYR A 1 368 ? 29.759 -7.403 -2.262 1.00 18.46 586 TYR A N 1
ATOM 2905 C CA . TYR A 1 368 ? 28.416 -7.677 -2.760 1.00 17.53 586 TYR A CA 1
ATOM 2906 C C . TYR A 1 368 ? 27.464 -7.983 -1.612 1.00 18.89 586 TYR A C 1
ATOM 2907 O O . TYR A 1 368 ? 27.901 -8.251 -0.487 1.00 17.19 586 TYR A O 1
ATOM 2916 N N . ALA A 1 369 ? 26.163 -7.955 -1.913 1.00 17.56 587 ALA A N 1
ATOM 2917 C CA . ALA A 1 369 ? 25.149 -8.428 -0.971 1.00 19.75 587 ALA A CA 1
ATOM 2918 C C . ALA A 1 369 ? 24.202 -9.398 -1.654 1.00 16.47 587 ALA A C 1
ATOM 2919 O O . ALA A 1 369 ? 23.934 -9.284 -2.851 1.00 20.10 587 ALA A O 1
ATOM 2921 N N . ILE A 1 370 ? 23.729 -10.381 -0.894 1.00 20.32 588 ILE A N 1
ATOM 2922 C CA . ILE A 1 370 ? 22.672 -11.269 -1.365 1.00 17.77 588 ILE A CA 1
ATOM 2923 C C . ILE A 1 370 ? 21.352 -10.874 -0.713 1.00 17.50 588 ILE A C 1
ATOM 2924 O O . ILE A 1 370 ? 21.269 -10.793 0.515 1.00 16.91 588 ILE A O 1
ATOM 2929 N N . ILE A 1 371 ? 20.321 -10.635 -1.516 1.00 17.56 589 ILE A N 1
ATOM 2930 C CA . ILE A 1 371 ? 19.019 -10.340 -0.938 1.00 16.96 589 ILE A CA 1
ATOM 2931 C C . ILE A 1 371 ? 18.135 -11.565 -1.098 1.00 18.07 589 ILE A C 1
ATOM 2932 O O . ILE A 1 371 ? 17.685 -11.911 -2.192 1.00 16.84 589 ILE A O 1
ATOM 2937 N N . ASN A 1 372 ? 17.948 -12.238 0.030 1.00 17.40 590 ASN A N 1
ATOM 2938 C CA . ASN A 1 372 ? 17.217 -13.485 0.105 1.00 17.47 590 ASN A CA 1
ATOM 2939 C C . ASN A 1 372 ? 15.744 -13.235 0.322 1.00 15.86 590 ASN A C 1
ATOM 2940 O O . ASN A 1 372 ? 15.339 -12.878 1.420 1.00 18.30 590 ASN A O 1
ATOM 2945 N N . VAL A 1 373 ? 14.938 -13.441 -0.711 1.00 17.92 591 VAL A N 1
ATOM 2946 C CA . VAL A 1 373 ? 13.516 -13.153 -0.580 1.00 1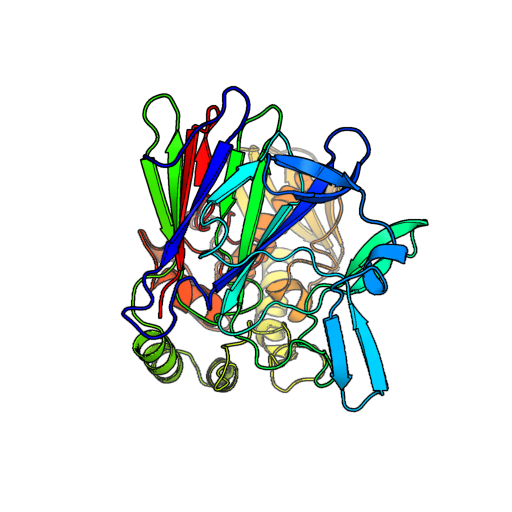6.67 591 VAL A CA 1
ATOM 2947 C C . VAL A 1 373 ? 12.739 -14.468 -0.498 1.00 17.72 591 VAL A C 1
ATOM 2948 O O . VAL A 1 373 ? 12.921 -15.364 -1.321 1.00 17.27 591 VAL A O 1
ATOM 2952 N N . GLY A 1 374 ? 11.892 -14.589 0.523 1.00 18.98 592 GLY A N 1
ATOM 2953 C CA . GLY A 1 374 ? 11.296 -15.872 0.835 1.00 19.26 592 GLY A CA 1
ATOM 2954 C C . GLY A 1 374 ? 9.787 -15.874 0.947 1.00 18.84 592 GLY A C 1
ATOM 2955 O O . GLY A 1 374 ? 9.123 -14.937 0.503 1.00 16.95 592 GLY A O 1
ATOM 2956 N N . TRP A 1 375 ? 9.251 -16.939 1.541 1.00 17.25 593 TRP A N 1
ATOM 2957 C CA . TRP A 1 375 ? 7.802 -17.115 1.631 1.00 16.51 593 TRP A CA 1
ATOM 2958 C C . TRP A 1 375 ? 7.431 -18.083 2.756 1.00 20.82 593 TRP A C 1
ATOM 2959 O O . TRP A 1 375 ? 8.300 -18.804 3.253 1.00 28.34 593 TRP A O 1
#

Nearest PDB structures (foldseek):
  5h4e-assembly1_A  TM=1.003E+00  e=4.423E-89  Clostridium beijerinckii NCIMB 8052
  5h9x-assembly1_A  TM=9.306E-01  e=2.470E-40  Paenibacillus barengoltzii
  5h9y-assembly1_A  TM=9.327E-01  e=1.385E-39  Paenibacillus barengoltzii
  3gd9-assembly1_A  TM=8.246E-01  e=5.376E-29  Streptomyces matensis
  7vtk-assembly1_A  TM=7.363E-01  e=2.009E-24  Streptomyces pratensis

Secondary structure (DSSP, 8-state):
-----TT-EEEEEEEESTTSS-GGGEEEEEEEE-TTT--EEEE-TTS-EEEP-GGGGTSTT-EEEEETTEEEEEB---EETTT-SEEEE-SEEEEEEEEEESS---BEEEE-TTS-EEEE---TTSTT-TTTT--EEEEEEEEETTEEEEE---SSEE-S-EEEEEEESSS-EEEEEB-S-HHHHHHHHHHHS-HHHHTTB-SS-EEPTTSTT-TTSTTSTTTTTTHHHHHHHHHHTTTS-EEEEETTEEEEE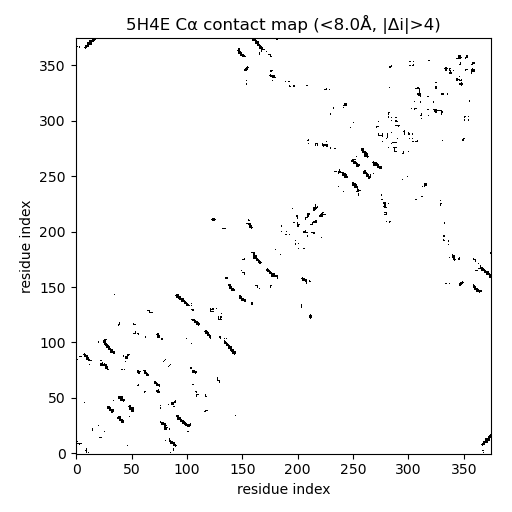EEETTEEEEEETT--S-EEE-S---HHHHHH--GGGS-S-HHHHHHHHHHHHHHHHT-TT-GGGTT-GGGTT-SSSS-HHHHHHHHTBGGG----STTTTGGG-S--EEESSEEEEEEEEE-

CATH classification: 2.60.110.10 (+1 more: 3.30.920.50)

Radius of gyration: 21.27 Å; Cα contacts (8 Å, |Δi|>4): 859; chains: 1; bounding box: 50×46×63 Å

InterPro domains:
  IPR001064 Beta/gamma crystallin [PS50915] (120-164)
  IPR001064 Beta/gamma crystallin [SM00247] (121-204)
  IPR011024 Gamma-crystallin-like [SSF49695] (121-206)
  IPR032477 Glycoside hydrolase 64 [PF16483] (223-586)
  IPR032477 Glycoside hydrolase 64 [PS52006] (220-589)
  IPR037176 Osmotin/thaumatin-like superfamily [G3DSA:2.60.110.10] (225-573)
  IPR037398 Glucan endo-1,3-beta-glucosidase [PTHR38165] (220-588)
  IPR042517 Beta-1,3-glucanase, N-terminal, subdomain 2 [G3DSA:3.30.920.50] (436-544)
  IPR047569 Carbohydrate binding module family 56 [PF22184] (32-105)
  IPR047569 Carbohydrate binding module family 56 [PS52005] (24-112)

Sequence (375 aa):
TPPLKSGFVTLQVKNNTNGQYSNDQIYWAIVGKDPDTKQFVHVDLNGNLIPMKISDNDAAGHLTKTTPDGTFNYSNYFCKASQQSYAYIPKIIGARMYISYGKPLYIKVNQAADGLIGYAGPNLANTSDPNTGIMFEWAEMAWTNDGLWINTTRVDQFCYPYNIQLVGNSGYNKTYGDTGTRADLMNAYKNSVPAEFKSLVHSDRIYAPASGLGTFTASQANAHYFDSYINDVYSYYATHELTFTCDRGTYSGHVVGNDFVFNKNGGAYNLYIHGKPSTQEVLLGNGIFDGGNDDEKAIKAQVCAAFNRHVMLDPAHWNNSAYFYKDAPANYFAKFWHDHSYENKSYGFCYDDVFDFSSTLHVADPKYAIINVGW

Foldseek 3Di:
DDDFDVQWAKEFEDEAAVPPADLQFKKKWKWFADPPPRAIAIQAQAADGHGDDQCQQPDPPWDWAQFVVGIGGAHDRMDRCVRPRMHIHHAGPFMKMKMWGRDDFGKHWDADPVGGTGIDGFQLLDVRTRCPLTQMFIKTWGQDQQFIKIFGACAFWFFWWKKKWFDFPPDDTDIKTFADGPVVLLVVLLVPDDPQLNVLDDPGIRGQQCGRNHQCPCPHDNVQFLPVVLVVLLVVQQPPWQWAADPVAIKIWGHDPFWIWIDGPPDDTDQIQPGGDTSVCLQACDDSSDDDDPVNVLVSLLCSQCSQQVCSVPRVCSLPSVSGPPDPPHRVQLQSRLVGMVVSADNSHDSCCVNHRHRMDTDRGTHYMYMYTYD

B-factor: mean 24.88, std 7.0, range [11.88, 55.21]